Protein AF-A0A238BKM5-F1 (afdb_monomer)

Radius of gyration: 27.51 Å; Cα contacts (8 Å, |Δi|>4): 830; chains: 1; bounding box: 58×79×81 Å

InterPro domains:
  IPR000772 Ricin B, lectin domain [PF00652] (344-460)
  IPR000772 Ricin B, lectin domain [SM00458] (342-463)
  IPR001173 Glycosyltransferase 2-like [PF00535] (167-301)
  IPR029044 Nucleotide-diphospho-sugar transferases [G3DSA:3.90.550.10] (84-311)
  IPR029044 Nucleotide-diphospho-sugar transferases [SSF53448] (143-310)
  IPR035992 Ricin B-like lectins [SSF50370] (345-463)

Solvent-accessible surface area (backbone atoms only — not comparable to full-atom values): 28222 Å² total; per-residue (Å²): 137,88,78,86,82,78,94,70,87,86,75,93,84,84,82,72,73,78,51,97,87,58,64,58,52,28,46,40,30,38,56,71,54,85,82,84,78,89,75,88,81,77,86,87,75,82,86,82,69,90,69,73,86,77,79,78,70,80,77,79,82,79,78,70,86,83,73,94,71,84,73,51,69,48,101,80,75,47,73,43,78,65,74,89,83,51,68,84,81,42,45,33,76,44,70,92,56,83,83,45,52,35,35,51,24,34,66,39,87,78,66,66,84,80,45,52,78,68,53,42,48,51,37,51,51,26,27,71,75,62,55,28,32,42,52,50,46,54,45,24,27,36,66,48,50,65,69,89,84,66,62,76,82,46,74,76,64,81,72,72,91,86,54,64,26,25,18,36,34,29,50,40,58,66,66,56,66,54,43,38,47,19,20,55,41,24,48,64,74,37,42,60,72,83,37,52,57,33,36,40,40,26,36,39,46,53,79,51,67,66,71,45,69,56,40,53,64,61,42,66,72,39,91,47,51,44,77,46,79,41,98,51,73,67,49,70,71,52,40,50,51,58,46,58,76,72,53,84,30,85,37,81,42,81,47,63,41,50,25,47,50,42,80,69,25,58,55,53,51,36,40,52,30,67,78,37,78,88,55,86,80,73,56,26,68,26,42,26,41,37,66,34,52,22,57,44,90,62,68,48,90,74,61,78,90,75,79,75,48,76,52,86,83,58,106,58,53,28,25,40,45,59,80,70,55,94,65,93,66,68,63,79,42,81,37,71,48,77,87,48,28,76,19,48,42,30,39,56,33,85,88,49,50,39,13,49,24,58,38,86,74,59,101,47,98,57,35,43,48,39,60,38,74,67,75,89,75,50,71,54,30,36,34,30,60,46,93,79,22,32,46,28,45,93,69,31,19,47,31,45,87,83,83,59,59,30,39,39,75,50,57,79,78,43,56,50,33,20,40,44,65,41,68,96,58,23,29,42,33,34,61,77,77,67,24,20,48,28,45,40,87,86,55,76,48,70,46,80,40,80,72,49,79,85,42,44,36,31,25,45,45,57,70,56,64,47,65,69,58,34,53,75,67,67,64,111

Nearest PDB structures (foldseek):
  6e4q-assembly3_C  TM=7.260E-01  e=2.807E-39  Drosophila melanogaster
  6e4q-assembly4_D  TM=7.223E-01  e=1.838E-38  Drosophila melanogaster
  6h0b-assembly2_B  TM=7.029E-01  e=3.570E-30  Homo sapiens
  5nqa-assembly1_A  TM=6.639E-01  e=1.241E-30  Homo sapiens
  2d7i-assembly1_A  TM=5.051E-01  e=1.090E-29  Homo sapiens

pLDDT: mean 73.48, std 25.35, range [20.06, 98.75]

Secondary structure (DSSP, 8-state):
-----------S-------TTS----EEEEE----PPP-PPPP------S-SS---PPP----PPPP----EE-TTSPEEPPTTT--TT-GGG--S-TTSTTGGG------TTTS-HHHHHHHHHHHHHHSS-HHHHTTS-TT--------GGGSS----SSPPPEEEEEEESS--HHHHHHHHHHHHHSS-TTTEEEEEEEE-S---GGGTHHHHHHHTT-TTEEEEE-SS---HHHHHHHHHHT--SSEEEEEETT--BPTT-HHHHHHHHHH-TT-----EEEEEPTTT--EE---GGG-------EE--SSS-EEEEEPPSS-S---EEEEE---S-EE-EEE-STTS-EEEEE---SSSSSEEEEEEE--S--GGG-EEE-TTS-EEETTEEEEESSS-EEEEE--S--GGG-EEEEGGGTEEEETTTTEEEEE-TTSS-EEEE---TT-GGG-EEETT--HHHHHHTT--

Structure (mmCIF, N/CA/C/O backbone):
data_AF-A0A238BKM5-F1
#
_entry.id   AF-A0A238BKM5-F1
#
loop_
_atom_site.group_PDB
_atom_site.id
_atom_site.type_symbol
_atom_site.label_atom_id
_atom_site.label_alt_id
_atom_site.label_comp_id
_atom_site.label_asym_id
_atom_site.label_entity_id
_atom_site.label_seq_id
_atom_site.pdbx_PDB_ins_code
_atom_site.Cartn_x
_atom_site.Cartn_y
_atom_site.Cartn_z
_atom_site.occupancy
_atom_site.B_iso_or_equiv
_atom_site.auth_seq_id
_atom_site.auth_comp_id
_atom_site.auth_asym_id
_atom_site.auth_atom_id
_atom_site.pdbx_PDB_model_num
ATOM 1 N N . SER A 1 1 ? 14.287 -45.443 13.843 1.00 30.30 1 SER A N 1
ATOM 2 C CA . SER A 1 1 ? 14.156 -46.139 12.546 1.00 30.30 1 SER A CA 1
ATOM 3 C C . SER A 1 1 ? 13.434 -45.221 11.571 1.00 30.30 1 SER A C 1
ATOM 5 O O . SER A 1 1 ? 12.215 -45.242 11.476 1.00 30.30 1 SER A O 1
ATOM 7 N N . VAL A 1 2 ? 14.178 -44.343 10.896 1.00 20.06 2 VAL A N 1
ATOM 8 C CA . VAL A 1 2 ? 13.610 -43.408 9.915 1.00 20.06 2 VAL A CA 1
ATOM 9 C C . VAL A 1 2 ? 13.515 -44.145 8.584 1.00 20.06 2 VAL A C 1
ATOM 11 O O . VAL A 1 2 ? 14.537 -44.478 7.989 1.00 20.06 2 VAL A O 1
ATOM 14 N N . LYS A 1 3 ? 12.290 -44.465 8.159 1.00 20.47 3 LYS A N 1
ATOM 15 C CA . LYS A 1 3 ? 12.016 -44.922 6.797 1.00 20.47 3 LYS A CA 1
ATOM 16 C C . LYS A 1 3 ? 11.939 -43.694 5.896 1.00 20.47 3 LYS A C 1
ATOM 18 O O . LYS A 1 3 ? 11.126 -42.804 6.119 1.00 20.47 3 LYS A O 1
ATOM 23 N N . THR A 1 4 ? 12.805 -43.670 4.896 1.00 23.02 4 THR A N 1
ATOM 24 C CA . THR A 1 4 ? 12.705 -42.846 3.696 1.00 23.02 4 THR A CA 1
ATOM 25 C C . THR A 1 4 ? 11.407 -43.173 2.953 1.00 23.02 4 THR A C 1
ATOM 27 O O . THR A 1 4 ? 11.106 -44.343 2.722 1.00 23.02 4 THR A O 1
ATOM 30 N N . ALA A 1 5 ? 10.643 -42.147 2.574 1.00 22.03 5 ALA A N 1
ATOM 31 C CA . ALA A 1 5 ? 9.555 -42.266 1.610 1.00 22.03 5 ALA A CA 1
ATOM 32 C C . ALA A 1 5 ? 9.989 -41.580 0.311 1.00 22.03 5 ALA A C 1
ATOM 34 O O . ALA A 1 5 ? 10.312 -40.393 0.287 1.00 22.03 5 ALA A O 1
ATOM 35 N N . THR A 1 6 ? 10.073 -42.389 -0.737 1.00 21.41 6 THR A N 1
ATOM 36 C CA . THR A 1 6 ? 10.344 -42.027 -2.124 1.00 21.41 6 THR A CA 1
ATOM 37 C C . THR A 1 6 ? 9.183 -41.252 -2.744 1.00 21.41 6 THR A C 1
ATOM 39 O O . THR A 1 6 ? 8.028 -41.408 -2.357 1.00 21.41 6 THR A O 1
ATOM 42 N N . VAL A 1 7 ? 9.543 -40.437 -3.737 1.00 29.28 7 VAL A N 1
ATOM 43 C CA . VAL A 1 7 ? 8.680 -39.675 -4.646 1.00 29.28 7 VAL A CA 1
ATOM 44 C C . VAL A 1 7 ? 7.535 -40.547 -5.171 1.00 29.28 7 VAL A C 1
ATOM 46 O O . VAL A 1 7 ? 7.777 -41.540 -5.854 1.00 29.28 7 VAL A O 1
ATOM 49 N N . GLY A 1 8 ? 6.305 -40.153 -4.847 1.00 20.59 8 GLY A N 1
ATOM 50 C CA . GLY A 1 8 ? 5.068 -40.719 -5.370 1.00 20.59 8 GLY A CA 1
ATOM 51 C C . GLY A 1 8 ? 4.147 -39.584 -5.806 1.00 20.59 8 GLY A C 1
ATOM 52 O O . GLY A 1 8 ? 3.833 -38.703 -5.012 1.00 20.59 8 GLY A O 1
ATOM 53 N N . GLU A 1 9 ? 3.828 -39.601 -7.095 1.00 25.16 9 GLU A N 1
ATOM 54 C CA . GLU A 1 9 ? 2.805 -38.859 -7.838 1.00 25.16 9 GLU A CA 1
ATOM 55 C C . GLU A 1 9 ? 1.837 -38.001 -6.999 1.00 25.16 9 GLU A C 1
ATOM 57 O O . GLU A 1 9 ? 0.902 -38.500 -6.377 1.00 25.16 9 GLU A O 1
ATOM 62 N N . LEU A 1 10 ? 2.013 -36.675 -7.052 1.00 22.61 10 LEU A N 1
ATOM 63 C CA . LEU A 1 10 ? 0.943 -35.734 -6.727 1.00 22.61 10 LEU A CA 1
ATOM 64 C C . LEU A 1 10 ? 0.067 -35.574 -7.968 1.00 22.61 10 LEU A C 1
ATOM 66 O O . LEU A 1 10 ? 0.367 -34.808 -8.882 1.00 22.61 10 LEU A O 1
ATOM 70 N N . THR A 1 11 ? -1.013 -36.346 -7.987 1.00 22.17 11 THR A N 1
ATOM 71 C CA . THR A 1 11 ? -2.140 -36.171 -8.894 1.00 22.17 11 THR A CA 1
ATOM 72 C C . THR A 1 11 ? -2.730 -34.771 -8.747 1.00 22.17 11 THR A C 1
ATOM 74 O O . THR A 1 11 ? -2.993 -34.289 -7.645 1.00 22.17 11 THR A O 1
ATOM 77 N N . SER A 1 12 ? -2.954 -34.147 -9.895 1.00 28.41 12 SER A N 1
ATOM 78 C CA . SER A 1 12 ? -3.739 -32.942 -10.127 1.00 28.41 12 SER A CA 1
ATOM 79 C C . SER A 1 12 ? -5.066 -32.925 -9.358 1.00 28.41 12 SER A C 1
ATOM 81 O O . SER A 1 12 ? -5.975 -33.665 -9.719 1.00 28.41 12 SER A O 1
ATOM 83 N N . SER A 1 13 ? -5.202 -32.046 -8.362 1.00 26.17 13 SER A N 1
ATOM 84 C CA . SER A 1 13 ? -6.477 -31.413 -7.979 1.00 26.17 13 SER A CA 1
ATOM 85 C C . SER A 1 13 ? -6.277 -30.534 -6.743 1.00 26.17 13 SER A C 1
ATOM 87 O O . SER A 1 13 ? -6.173 -31.022 -5.621 1.00 26.17 13 SER A O 1
ATOM 89 N N . GLY A 1 14 ? -6.232 -29.226 -6.961 1.00 22.64 14 GLY A N 1
ATOM 90 C CA . GLY A 1 14 ? -6.160 -28.200 -5.921 1.00 22.64 14 GLY A CA 1
ATOM 91 C C . GLY A 1 14 ? -6.347 -26.828 -6.553 1.00 22.64 14 GLY A C 1
ATOM 92 O O . GLY A 1 14 ? -5.531 -25.935 -6.371 1.00 22.64 14 GLY A O 1
ATOM 93 N N . ILE A 1 15 ? -7.366 -26.739 -7.406 1.00 24.70 15 ILE A N 1
ATOM 94 C CA . ILE A 1 15 ? -7.732 -25.573 -8.199 1.00 24.70 15 ILE A CA 1
ATOM 95 C C . ILE A 1 15 ? -8.462 -24.591 -7.275 1.00 24.70 15 ILE A C 1
ATOM 97 O O . ILE A 1 15 ? -9.508 -24.936 -6.731 1.00 24.70 15 ILE A O 1
ATOM 101 N N . ALA A 1 16 ? -7.939 -23.377 -7.112 1.00 23.67 16 ALA A N 1
ATOM 102 C CA . ALA A 1 16 ? -8.730 -22.239 -6.653 1.00 23.67 16 ALA A CA 1
ATOM 103 C C . ALA A 1 16 ? -9.113 -21.412 -7.889 1.00 23.67 16 ALA A C 1
ATOM 105 O O . ALA A 1 16 ? -8.355 -20.566 -8.356 1.00 23.67 16 ALA A O 1
ATOM 106 N N . THR A 1 17 ? -10.269 -21.723 -8.469 1.00 23.25 17 THR A N 1
ATOM 107 C CA . THR A 1 17 ? -10.938 -20.906 -9.489 1.00 23.25 17 THR A CA 1
ATOM 108 C C . THR A 1 17 ? -11.554 -19.671 -8.822 1.00 23.25 17 THR A C 1
ATOM 110 O O . THR A 1 17 ? -12.317 -19.861 -7.881 1.00 23.25 17 THR A O 1
ATOM 113 N N . CYS A 1 18 ? -11.341 -18.439 -9.323 1.00 27.14 18 CYS A N 1
ATOM 114 C CA . CYS A 1 18 ? -12.412 -17.430 -9.222 1.00 27.14 18 CYS A CA 1
ATOM 115 C C . CYS A 1 18 ? -13.346 -17.695 -10.404 1.00 27.14 18 CYS A C 1
ATOM 117 O O . CYS A 1 18 ? -13.075 -17.283 -11.531 1.00 27.14 18 CYS A O 1
ATOM 119 N N . SER A 1 19 ? -14.395 -18.482 -10.167 1.00 26.22 19 SER A N 1
ATOM 120 C CA . SER A 1 19 ? -15.586 -18.395 -11.010 1.00 26.22 19 SER A CA 1
ATOM 121 C C . SER A 1 19 ? -16.289 -17.071 -10.683 1.00 26.22 19 SER A C 1
ATOM 123 O O . SER A 1 19 ? -16.022 -16.486 -9.634 1.00 26.22 19 SER A O 1
ATOM 125 N N . SER A 1 20 ? -17.171 -16.572 -11.547 1.00 32.62 20 SER A N 1
ATOM 126 C CA . SER A 1 20 ? -17.894 -15.299 -11.357 1.00 32.62 20 SER A CA 1
ATOM 127 C C . SER A 1 20 ? -18.585 -15.131 -9.990 1.00 32.62 20 SER A C 1
ATOM 129 O O . SER A 1 20 ? -18.913 -14.012 -9.628 1.00 32.62 20 SER A O 1
ATOM 131 N N . ASN A 1 21 ? -18.761 -16.210 -9.221 1.00 31.55 21 ASN A N 1
ATOM 132 C CA . ASN A 1 21 ? -19.404 -16.214 -7.907 1.00 31.55 21 ASN A CA 1
ATOM 133 C C . ASN A 1 21 ? -18.420 -16.154 -6.719 1.00 31.55 21 ASN A C 1
ATOM 135 O O . ASN A 1 21 ? -18.856 -16.099 -5.577 1.00 31.55 21 ASN A O 1
ATOM 139 N N . ASP A 1 22 ? -17.102 -16.197 -6.946 1.00 37.50 22 ASP A N 1
ATOM 140 C CA . ASP A 1 22 ? -16.108 -16.281 -5.864 1.00 37.50 22 ASP A CA 1
ATOM 141 C C . ASP A 1 22 ? -15.385 -14.962 -5.581 1.00 37.50 22 ASP A C 1
ATOM 143 O O . ASP A 1 22 ? -14.594 -14.903 -4.649 1.00 37.50 22 ASP A O 1
ATOM 147 N N . CYS A 1 23 ? -15.628 -13.894 -6.342 1.00 37.16 23 CYS A N 1
ATOM 148 C CA . CYS A 1 23 ? -14.851 -12.652 -6.265 1.00 37.16 23 CYS A CA 1
ATOM 149 C C . CYS A 1 23 ? -15.402 -11.665 -5.210 1.00 37.16 23 CYS A C 1
ATOM 151 O O . CYS A 1 23 ? -15.297 -10.451 -5.355 1.00 37.16 23 CYS A O 1
ATOM 153 N N . CYS A 1 24 ? -15.953 -12.202 -4.120 1.00 37.12 24 CYS A N 1
ATOM 154 C CA . CYS A 1 24 ? -16.498 -11.448 -2.998 1.00 37.12 24 CYS A CA 1
ATOM 155 C C . CYS A 1 24 ? -15.503 -11.328 -1.859 1.00 37.12 24 CYS A C 1
ATOM 157 O O . CYS A 1 24 ? -15.627 -11.978 -0.819 1.00 37.12 24 CYS A O 1
ATOM 159 N N . TYR A 1 25 ? -14.480 -10.511 -2.086 1.00 45.25 25 TYR A N 1
ATOM 160 C CA . TYR A 1 25 ? -13.426 -10.271 -1.113 1.00 45.25 25 TYR A CA 1
ATOM 161 C C . TYR A 1 25 ? -13.544 -8.857 -0.566 1.00 45.25 25 TYR A C 1
ATOM 163 O O . TYR A 1 25 ? -13.764 -7.896 -1.297 1.00 45.25 25 TYR A O 1
ATOM 171 N N . SER A 1 26 ? -13.477 -8.775 0.755 1.00 33.94 26 SER A N 1
ATOM 172 C CA . SER A 1 26 ? -13.781 -7.573 1.514 1.00 33.94 26 SER A CA 1
ATOM 173 C C . SER A 1 26 ? -12.722 -6.487 1.348 1.00 33.94 26 SER A C 1
ATOM 175 O O . SER A 1 26 ? -11.661 -6.744 0.796 1.00 33.94 26 SER A O 1
ATOM 177 N N . LEU A 1 27 ? -13.013 -5.284 1.838 1.00 32.91 27 LEU A N 1
ATOM 178 C CA . LEU A 1 27 ? -12.309 -4.066 1.472 1.00 32.91 27 LEU A CA 1
ATOM 179 C C . LEU A 1 27 ? -11.417 -3.541 2.602 1.00 32.91 27 LEU A C 1
ATOM 181 O O . LEU A 1 27 ? -11.831 -3.467 3.761 1.00 32.91 27 LEU A O 1
ATOM 185 N N . LEU A 1 28 ? -10.201 -3.143 2.245 1.00 27.67 28 LEU A N 1
ATOM 186 C CA . LEU A 1 28 ? -9.240 -2.479 3.124 1.00 27.67 28 LEU A CA 1
ATOM 187 C C . LEU A 1 28 ? -8.632 -1.310 2.387 1.00 27.67 28 LEU A C 1
ATOM 189 O O . LEU A 1 28 ? -8.123 -1.455 1.290 1.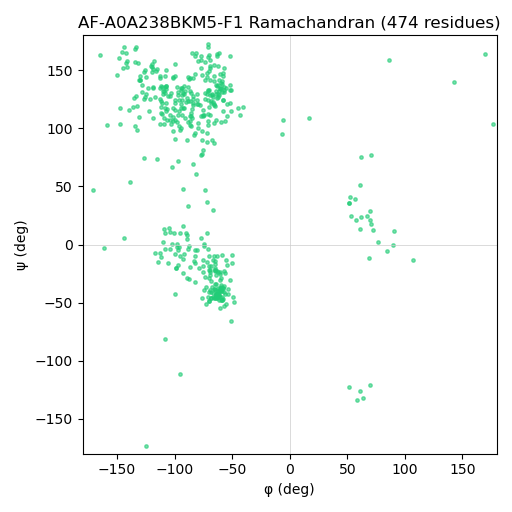00 27.67 28 LEU A O 1
ATOM 193 N N . ILE A 1 29 ? -8.701 -0.138 2.983 1.00 38.22 29 ILE A N 1
ATOM 194 C CA . ILE A 1 29 ? -8.525 1.100 2.240 1.00 38.22 29 ILE A CA 1
ATOM 195 C C . ILE A 1 29 ? -7.114 1.637 2.478 1.00 38.22 29 ILE A C 1
ATOM 197 O O . ILE A 1 29 ? -6.616 1.513 3.590 1.00 38.22 29 ILE A O 1
ATOM 201 N N . TRP A 1 30 ? -6.455 2.227 1.480 1.00 33.81 30 TRP A N 1
ATOM 202 C CA . TRP A 1 30 ? -5.115 2.812 1.627 1.00 33.81 30 TRP A CA 1
ATOM 203 C C . TRP A 1 30 ? -5.055 4.243 1.077 1.00 33.81 30 TRP A C 1
ATOM 205 O O . TRP A 1 30 ? -5.703 4.557 0.076 1.00 33.81 30 TRP A O 1
ATOM 215 N N . ILE A 1 31 ? -4.261 5.117 1.705 1.00 30.78 31 ILE A N 1
ATOM 216 C CA . ILE A 1 31 ? -3.963 6.457 1.176 1.00 30.78 31 ILE A CA 1
ATOM 217 C C . ILE A 1 31 ? -2.883 6.341 0.095 1.00 30.78 31 ILE A C 1
ATOM 219 O O . ILE A 1 31 ? -1.765 5.899 0.358 1.00 30.78 31 ILE A O 1
ATOM 223 N N . SER A 1 32 ? -3.189 6.773 -1.130 1.00 27.28 32 SER A N 1
ATOM 224 C CA . SER A 1 32 ? -2.255 6.700 -2.262 1.00 27.28 32 SER A CA 1
ATOM 225 C C . SER A 1 32 ? -1.184 7.799 -2.198 1.00 27.28 32 SER A C 1
ATOM 227 O O . SER A 1 32 ? -1.237 8.753 -2.971 1.00 27.28 32 SER A O 1
ATOM 229 N N . SER A 1 33 ? -0.164 7.662 -1.347 1.00 28.73 33 SER A N 1
ATOM 230 C CA . SER A 1 33 ? 1.057 8.469 -1.484 1.00 28.73 33 SER A CA 1
ATOM 231 C C . SER A 1 33 ? 2.274 7.851 -0.793 1.00 28.73 33 SER A C 1
ATOM 233 O O . SER A 1 33 ? 2.469 7.962 0.412 1.00 28.73 33 SER A O 1
ATOM 235 N N . MET A 1 34 ? 3.166 7.247 -1.581 1.00 25.88 34 MET A N 1
ATOM 236 C CA . MET A 1 34 ? 4.573 7.099 -1.199 1.00 25.88 34 MET A CA 1
ATOM 237 C C . MET A 1 34 ? 5.464 7.523 -2.367 1.00 25.88 34 MET A C 1
ATOM 239 O O . MET A 1 34 ? 5.729 6.758 -3.296 1.00 25.88 34 MET A O 1
ATOM 243 N N . ARG A 1 35 ? 5.970 8.760 -2.321 1.00 25.11 35 ARG A N 1
ATOM 244 C CA . ARG A 1 35 ? 7.177 9.141 -3.066 1.00 25.11 35 ARG A CA 1
ATOM 245 C C . ARG A 1 35 ? 8.382 8.906 -2.164 1.00 25.11 35 ARG A C 1
ATOM 247 O O . ARG A 1 35 ? 8.597 9.644 -1.212 1.00 25.11 35 ARG A O 1
ATOM 254 N N . HIS A 1 36 ? 9.185 7.893 -2.478 1.00 25.25 36 HIS A N 1
ATOM 255 C CA . HIS A 1 36 ? 10.453 7.666 -1.788 1.00 25.25 36 HIS A CA 1
ATOM 256 C C . HIS A 1 36 ? 11.440 8.812 -2.062 1.00 25.25 36 HIS A C 1
ATOM 258 O O . HIS A 1 36 ? 11.832 9.061 -3.206 1.00 25.25 36 HIS A O 1
ATOM 264 N N . SER A 1 37 ? 11.871 9.489 -1.002 1.00 23.33 37 SER A N 1
ATOM 265 C CA . SER A 1 37 ? 13.002 10.415 -0.997 1.00 23.33 37 SER A CA 1
ATOM 266 C C . SER A 1 37 ? 14.321 9.638 -1.133 1.00 23.33 37 SER A C 1
ATOM 268 O O . SER A 1 37 ? 14.552 8.621 -0.478 1.00 23.33 37 SER A O 1
ATOM 270 N N . LYS A 1 38 ? 15.190 10.098 -2.044 1.00 22.95 38 LYS A N 1
ATOM 271 C CA . LYS A 1 38 ? 16.529 9.535 -2.278 1.00 22.95 38 LYS A CA 1
ATOM 272 C C . LYS A 1 38 ? 17.422 9.811 -1.067 1.00 22.95 38 LYS A C 1
ATOM 274 O O . LYS A 1 38 ? 17.655 10.971 -0.748 1.00 22.95 38 LYS A O 1
ATOM 279 N N . VAL A 1 39 ? 17.979 8.759 -0.474 1.00 24.52 39 VAL A N 1
ATOM 280 C CA . VAL A 1 39 ? 19.072 8.846 0.504 1.00 24.52 39 VAL A CA 1
ATOM 281 C C . VAL A 1 39 ? 20.339 8.288 -0.148 1.00 24.52 39 VAL A C 1
ATOM 283 O O . VAL A 1 39 ? 20.308 7.217 -0.757 1.00 24.52 39 VAL A O 1
ATOM 286 N N . GLU A 1 40 ? 21.439 9.038 -0.081 1.00 24.16 40 GLU A N 1
ATOM 287 C CA . GLU A 1 40 ? 22.763 8.588 -0.522 1.00 24.16 40 GLU A CA 1
ATOM 288 C C . GLU A 1 40 ? 23.318 7.526 0.439 1.00 24.16 40 GLU A C 1
ATOM 290 O O . GLU A 1 40 ? 23.259 7.675 1.657 1.00 24.16 40 GLU A O 1
ATOM 295 N N . LEU A 1 41 ? 23.840 6.432 -0.124 1.00 24.50 41 LEU A N 1
ATOM 296 C CA . LEU A 1 41 ? 24.404 5.302 0.615 1.00 24.50 41 LEU A CA 1
ATOM 297 C C . LEU A 1 41 ? 25.904 5.528 0.874 1.00 24.50 41 LEU A C 1
ATOM 299 O O . LEU A 1 41 ? 26.644 5.688 -0.101 1.00 24.50 41 LEU A O 1
ATOM 303 N N . PRO A 1 42 ? 26.391 5.455 2.126 1.00 27.53 42 PRO A N 1
ATOM 304 C CA . PRO A 1 42 ? 27.794 5.179 2.393 1.00 27.53 42 PRO A CA 1
ATOM 305 C C . PRO A 1 42 ? 28.111 3.681 2.217 1.00 27.53 42 PRO A C 1
ATOM 307 O O . PRO A 1 42 ? 27.227 2.823 2.232 1.00 27.53 42 PRO A O 1
ATOM 310 N N . GLU A 1 43 ? 29.395 3.390 2.005 1.00 26.81 43 GLU A N 1
ATOM 311 C CA . GLU A 1 43 ? 29.951 2.098 1.588 1.00 26.81 43 GLU A CA 1
ATOM 312 C C . GLU A 1 43 ? 29.522 0.889 2.440 1.00 26.81 43 GLU A C 1
ATOM 314 O O . GLU A 1 43 ? 29.601 0.874 3.669 1.00 26.81 43 GLU A O 1
ATOM 319 N N . ILE A 1 44 ? 29.128 -0.177 1.737 1.00 25.95 44 ILE A N 1
ATOM 320 C CA . ILE A 1 44 ? 28.651 -1.444 2.291 1.00 25.95 44 ILE A CA 1
ATOM 321 C C . ILE A 1 44 ? 29.836 -2.249 2.845 1.00 25.95 44 ILE A C 1
ATOM 323 O O . ILE A 1 44 ? 30.629 -2.812 2.089 1.00 25.95 44 ILE A O 1
ATOM 327 N N . ARG A 1 45 ? 29.908 -2.400 4.172 1.00 25.42 45 ARG A N 1
ATOM 328 C CA . ARG A 1 45 ? 30.575 -3.550 4.800 1.00 25.42 45 ARG A CA 1
ATOM 329 C C . ARG A 1 45 ? 29.544 -4.665 4.999 1.00 25.42 45 ARG A C 1
ATOM 331 O O . ARG A 1 45 ? 28.518 -4.437 5.622 1.00 25.42 45 ARG A O 1
ATOM 338 N N . LYS A 1 46 ? 29.850 -5.830 4.408 1.00 25.23 46 LYS A N 1
ATOM 339 C CA . LYS A 1 46 ? 29.248 -7.176 4.548 1.00 25.23 46 LYS A CA 1
ATOM 340 C C . LYS A 1 46 ? 27.855 -7.245 5.201 1.00 25.23 46 LYS A C 1
ATOM 342 O O . LYS A 1 46 ? 27.722 -7.136 6.413 1.00 25.23 46 LYS A O 1
ATOM 347 N N . ILE A 1 47 ? 26.848 -7.546 4.382 1.00 24.56 47 ILE A N 1
ATOM 348 C CA . ILE A 1 47 ? 25.500 -7.922 4.822 1.00 24.56 47 ILE A CA 1
ATOM 349 C C . ILE A 1 47 ? 25.498 -9.433 5.082 1.00 24.56 47 ILE A C 1
ATOM 351 O O . ILE A 1 47 ? 25.620 -10.225 4.148 1.00 24.56 47 ILE A O 1
ATOM 355 N N . GLU A 1 48 ? 25.391 -9.823 6.349 1.00 26.58 48 GLU A N 1
ATOM 356 C CA . GLU A 1 48 ? 25.105 -11.200 6.756 1.00 26.58 48 GLU A CA 1
ATOM 357 C C . GLU A 1 48 ? 23.593 -11.447 6.640 1.00 26.58 48 GLU A C 1
ATOM 359 O O . GLU A 1 48 ? 22.774 -10.680 7.152 1.00 26.58 48 GLU A O 1
ATOM 364 N N . GLY A 1 49 ? 23.231 -12.484 5.879 1.00 23.75 49 GLY A N 1
ATOM 365 C CA . GLY A 1 49 ? 21.855 -12.945 5.707 1.00 23.75 49 GLY A CA 1
ATOM 366 C C . GLY A 1 49 ? 21.301 -13.613 6.965 1.00 23.75 49 GLY A C 1
ATOM 367 O O . GLY A 1 49 ? 22.035 -13.827 7.924 1.00 23.75 49 GLY A O 1
ATOM 368 N N . PHE A 1 50 ? 19.994 -13.911 6.921 1.00 31.34 50 PHE A N 1
ATOM 369 C CA . PHE A 1 50 ? 19.204 -14.694 7.882 1.00 31.34 50 PHE A CA 1
ATOM 370 C C . PHE A 1 50 ? 20.039 -15.349 8.987 1.00 31.34 50 PHE A C 1
ATOM 372 O O . PHE A 1 50 ? 20.607 -16.427 8.809 1.00 31.34 50 PHE A O 1
ATOM 379 N N . GLY A 1 51 ? 20.119 -14.651 10.120 1.00 26.00 51 GLY A N 1
ATOM 380 C CA . GLY A 1 51 ? 20.765 -15.170 11.312 1.00 26.00 51 GLY A CA 1
ATOM 381 C C . GLY A 1 51 ? 20.070 -16.438 11.827 1.00 26.00 51 GLY A C 1
ATOM 382 O O . GLY A 1 51 ? 18.937 -16.733 11.429 1.00 26.00 51 GLY A O 1
ATOM 383 N N . PRO A 1 52 ? 20.735 -17.188 12.724 1.00 26.36 52 PRO A N 1
ATOM 384 C CA . PRO A 1 52 ? 20.118 -18.290 13.465 1.00 26.36 52 PRO A CA 1
ATOM 385 C C . PRO A 1 52 ? 18.814 -17.832 14.152 1.00 26.36 52 PRO A C 1
ATOM 387 O O . PRO A 1 52 ? 18.611 -16.622 14.289 1.00 26.36 52 PRO A O 1
ATOM 390 N N . PRO A 1 53 ? 17.923 -18.761 14.573 1.00 28.91 53 PRO A N 1
ATOM 391 C CA . PRO A 1 53 ? 16.669 -18.426 15.250 1.00 28.91 53 PRO A CA 1
ATOM 392 C C . PRO A 1 53 ? 16.881 -17.287 16.246 1.00 28.91 53 PRO A C 1
ATOM 394 O O . PRO A 1 53 ? 17.701 -17.406 17.156 1.00 28.91 53 PRO A O 1
ATOM 397 N N . ILE A 1 54 ? 16.185 -16.168 16.015 1.00 36.66 54 ILE A N 1
ATOM 398 C CA . ILE A 1 54 ? 16.246 -15.002 16.892 1.00 36.66 54 ILE A CA 1
ATOM 399 C C . ILE A 1 54 ? 15.812 -15.494 18.268 1.00 36.66 54 ILE A C 1
ATOM 401 O O . ILE A 1 54 ? 14.677 -15.940 18.440 1.00 36.66 54 ILE A O 1
ATOM 405 N N . SER A 1 55 ? 16.727 -15.451 19.232 1.00 28.53 55 SER A N 1
ATOM 406 C CA . SER A 1 55 ? 16.394 -15.618 20.638 1.00 28.53 55 SER A CA 1
ATOM 407 C C . SER A 1 55 ? 15.414 -14.508 21.000 1.00 28.53 55 SER A C 1
ATOM 409 O O . SER A 1 55 ? 15.787 -13.338 21.064 1.00 28.53 55 SER A O 1
ATOM 411 N N . ILE A 1 56 ? 14.142 -14.874 21.149 1.00 36.81 56 ILE A N 1
ATOM 412 C CA . ILE A 1 56 ? 13.098 -13.972 21.622 1.00 36.81 56 ILE A CA 1
ATOM 413 C C . ILE A 1 56 ? 13.372 -13.770 23.109 1.00 36.81 56 ILE A C 1
ATOM 415 O O . ILE A 1 56 ? 13.010 -14.610 23.933 1.00 36.81 56 ILE A O 1
ATOM 419 N N . GLU A 1 57 ? 14.061 -12.686 23.453 1.00 35.72 57 GLU A N 1
ATOM 420 C CA . GLU A 1 57 ? 14.031 -12.201 24.826 1.00 35.72 57 GLU A CA 1
ATOM 421 C C . GLU A 1 57 ? 12.584 -11.782 25.131 1.00 35.72 57 GLU A C 1
ATOM 423 O O . GLU A 1 57 ? 11.950 -11.125 24.297 1.00 35.72 57 GLU A O 1
ATOM 428 N N . PRO A 1 58 ? 12.006 -12.209 26.268 1.00 33.41 58 PRO A N 1
ATOM 429 C CA . PRO A 1 58 ? 10.669 -11.782 26.640 1.00 33.41 58 PRO A CA 1
ATOM 430 C C . PRO A 1 58 ? 10.659 -10.256 26.716 1.00 33.41 58 PRO A C 1
ATOM 432 O O . PRO A 1 58 ? 11.469 -9.665 27.429 1.00 33.41 58 PRO A O 1
ATOM 435 N N . ALA A 1 59 ? 9.755 -9.627 25.961 1.00 37.62 59 ALA A N 1
ATOM 436 C CA . ALA A 1 59 ? 9.545 -8.191 26.035 1.00 37.62 59 ALA A CA 1
ATOM 437 C C . ALA A 1 59 ? 9.325 -7.812 27.504 1.00 37.62 59 ALA A C 1
ATOM 439 O O . ALA A 1 59 ? 8.432 -8.355 28.162 1.00 37.62 59 ALA A O 1
ATOM 440 N N . ILE A 1 60 ? 10.165 -6.918 28.022 1.00 34.38 60 ILE A N 1
ATOM 441 C CA . ILE A 1 60 ? 9.991 -6.358 29.355 1.00 34.38 60 ILE A CA 1
ATOM 442 C C . ILE A 1 60 ? 8.675 -5.576 29.311 1.00 34.38 60 ILE A C 1
ATOM 444 O O . ILE A 1 60 ? 8.583 -4.530 28.672 1.00 34.38 60 ILE A O 1
ATOM 448 N N . GLU A 1 61 ? 7.629 -6.104 29.951 1.00 37.12 61 GLU A N 1
ATOM 449 C CA . GLU A 1 61 ? 6.448 -5.315 30.296 1.00 37.12 61 GLU A CA 1
ATOM 450 C C . GLU A 1 61 ? 6.889 -4.261 31.317 1.00 37.12 61 GLU A C 1
ATOM 452 O O . GLU A 1 61 ? 6.832 -4.484 32.529 1.00 37.12 61 GLU A O 1
ATOM 457 N N . GLU A 1 62 ? 7.367 -3.109 30.847 1.00 32.97 62 GLU A N 1
ATOM 458 C CA . GLU A 1 62 ? 7.603 -1.964 31.720 1.00 32.97 62 GLU A CA 1
ATOM 459 C C . GLU A 1 62 ? 6.255 -1.442 32.233 1.00 32.97 62 GLU A C 1
ATOM 461 O O . GLU A 1 62 ? 5.595 -0.585 31.643 1.00 32.97 62 GLU A O 1
ATOM 466 N N . LYS A 1 63 ? 5.818 -1.979 33.376 1.00 32.50 63 LYS A N 1
ATOM 467 C CA . LYS A 1 63 ? 4.767 -1.373 34.192 1.00 32.50 63 LYS A CA 1
ATOM 468 C C . LYS A 1 63 ? 5.342 -0.124 34.856 1.00 32.50 63 LYS A C 1
ATOM 470 O O . LYS A 1 63 ? 5.862 -0.185 35.968 1.00 32.50 63 LYS A O 1
ATOM 475 N N . PHE A 1 64 ? 5.252 1.015 34.175 1.00 31.56 64 PHE A N 1
ATOM 476 C CA . PHE A 1 64 ? 5.525 2.309 34.796 1.00 31.56 64 PHE A CA 1
ATOM 477 C C . PHE A 1 64 ? 4.545 2.567 35.957 1.00 31.56 64 PHE A C 1
ATOM 479 O O . PHE A 1 64 ? 3.363 2.223 35.850 1.00 31.56 64 PHE A O 1
ATOM 486 N N . PRO A 1 65 ? 5.008 3.162 37.071 1.00 30.59 65 PRO A N 1
ATOM 487 C CA . PRO A 1 65 ? 4.208 3.323 38.277 1.00 30.59 65 PRO A CA 1
ATOM 488 C C . PRO A 1 65 ? 2.980 4.203 38.020 1.00 30.59 65 PRO A C 1
ATOM 490 O O . PRO A 1 65 ? 3.069 5.324 37.515 1.00 30.59 65 PRO A O 1
ATOM 493 N N . VAL A 1 66 ? 1.829 3.647 38.390 1.00 38.66 66 VAL A N 1
ATOM 494 C CA . VAL A 1 66 ? 0.490 4.220 38.262 1.00 38.66 66 VAL A CA 1
ATOM 495 C C . VAL A 1 66 ? 0.376 5.448 39.164 1.00 38.66 66 VAL A C 1
ATOM 497 O O . VAL A 1 66 ? 0.541 5.351 40.377 1.00 38.66 66 VAL A O 1
ATOM 500 N N . ARG A 1 67 ? 0.078 6.612 38.581 1.00 35.72 67 ARG A N 1
ATOM 501 C CA . ARG A 1 67 ? -0.606 7.684 39.313 1.00 35.72 67 ARG A CA 1
ATOM 502 C C . ARG A 1 67 ? -2.082 7.556 38.975 1.00 35.72 67 ARG A C 1
ATOM 504 O O . ARG A 1 67 ? -2.418 7.543 37.792 1.00 35.72 67 ARG A O 1
ATOM 511 N N . ASP A 1 68 ? -2.920 7.426 39.997 1.00 34.25 68 ASP A N 1
ATOM 512 C CA . ASP A 1 68 ? -4.374 7.380 39.860 1.00 34.25 68 ASP A CA 1
ATOM 513 C C . ASP A 1 68 ? -4.853 8.616 39.089 1.00 34.25 68 ASP A C 1
ATOM 515 O O . ASP A 1 68 ? -4.748 9.749 39.563 1.00 34.25 68 ASP A O 1
ATOM 519 N N . ILE A 1 69 ? -5.326 8.406 37.860 1.00 42.41 69 ILE A N 1
ATOM 520 C CA . ILE A 1 69 ? -5.961 9.442 37.047 1.00 42.41 69 ILE A CA 1
ATOM 521 C C . ILE A 1 69 ? -7.438 9.072 36.956 1.00 42.41 69 ILE A C 1
ATOM 523 O O . ILE A 1 69 ? -7.807 8.058 36.370 1.00 42.41 69 ILE A O 1
ATOM 527 N N . ASP A 1 70 ? -8.252 9.911 37.584 1.00 35.66 70 ASP A N 1
ATOM 528 C CA . ASP A 1 70 ? -9.700 9.802 37.742 1.00 35.66 70 ASP A CA 1
ATOM 529 C C . ASP A 1 70 ? -10.400 9.677 36.367 1.00 35.66 70 ASP A C 1
ATOM 531 O O . ASP A 1 70 ? -10.457 10.636 35.590 1.00 35.66 70 ASP A O 1
ATOM 535 N N . MET A 1 71 ? -10.880 8.475 36.023 1.00 38.06 71 MET A N 1
ATOM 536 C CA . MET A 1 71 ? -11.594 8.191 34.769 1.00 38.06 71 MET A CA 1
ATOM 537 C C . MET A 1 71 ? -13.076 8.556 34.921 1.00 38.06 71 MET A C 1
ATOM 539 O O . MET A 1 71 ? -13.737 8.066 35.835 1.00 38.06 71 MET A O 1
ATOM 543 N N . ARG A 1 72 ? -13.641 9.362 34.012 1.00 41.97 72 ARG A N 1
ATOM 544 C CA . ARG A 1 72 ? -15.096 9.621 33.965 1.00 41.97 72 ARG A CA 1
ATOM 545 C C . ARG A 1 72 ? -15.722 8.949 32.741 1.00 41.97 72 ARG A C 1
ATOM 547 O O . ARG A 1 72 ? -15.212 9.087 31.632 1.00 41.97 72 ARG A O 1
ATOM 554 N N . ILE A 1 73 ? -16.822 8.233 32.960 1.00 36.94 73 ILE A N 1
ATOM 555 C CA . ILE A 1 73 ? -17.576 7.458 31.961 1.00 36.94 73 ILE A CA 1
ATOM 556 C C . ILE A 1 73 ? -18.730 8.331 31.419 1.00 36.94 73 ILE A C 1
ATOM 558 O O . ILE A 1 73 ? -19.405 8.989 32.210 1.00 36.94 73 ILE A O 1
ATOM 562 N N . ASP A 1 74 ? -18.925 8.382 30.094 1.00 40.47 74 ASP A N 1
ATOM 563 C CA . ASP A 1 74 ? -20.092 9.007 29.425 1.00 40.47 74 ASP A CA 1
ATOM 564 C C . ASP A 1 74 ? -21.302 8.045 29.393 1.00 40.47 74 ASP A C 1
ATOM 566 O O . ASP A 1 74 ? -21.131 6.832 29.498 1.00 40.47 74 ASP A O 1
ATOM 570 N N . GLU A 1 75 ? -22.516 8.559 29.165 1.00 39.44 75 GLU A N 1
ATOM 571 C CA . GLU A 1 75 ? -23.798 7.829 29.082 1.00 39.44 75 GLU A CA 1
ATOM 572 C C . GLU A 1 75 ? -23.811 6.689 28.037 1.00 39.44 75 GLU A C 1
ATOM 574 O O . GLU A 1 75 ? -24.688 5.827 28.061 1.00 39.44 75 GLU A O 1
ATOM 579 N N . ARG A 1 76 ? -22.808 6.639 27.148 1.00 44.16 76 ARG A N 1
ATOM 580 C CA . ARG A 1 76 ? -22.569 5.572 26.157 1.00 44.16 76 ARG A CA 1
ATOM 581 C C . ARG A 1 76 ? -21.572 4.491 26.600 1.00 44.16 76 ARG A C 1
ATOM 583 O O . ARG A 1 76 ? -21.175 3.669 25.782 1.00 44.16 76 ARG A O 1
ATOM 590 N N . ASN A 1 77 ? -21.164 4.470 27.871 1.00 38.22 77 ASN A N 1
ATOM 591 C CA . ASN A 1 77 ? -20.211 3.497 28.428 1.00 38.22 77 ASN A CA 1
ATOM 592 C C . ASN A 1 77 ? -18.802 3.545 27.793 1.00 38.22 77 ASN A C 1
ATOM 594 O O . ASN A 1 77 ? -18.045 2.577 27.855 1.00 38.22 77 ASN A O 1
ATOM 598 N N . ILE A 1 78 ? -18.435 4.688 27.205 1.00 41.12 78 ILE A N 1
ATOM 599 C CA . ILE A 1 78 ? -17.106 4.938 26.637 1.00 41.12 78 ILE A CA 1
ATOM 600 C C . ILE A 1 78 ? -16.255 5.637 27.716 1.00 41.12 78 ILE A C 1
ATOM 602 O O . ILE A 1 78 ? -16.650 6.713 28.185 1.00 41.12 78 ILE A O 1
ATOM 606 N N . PRO A 1 79 ? -15.112 5.065 28.145 1.00 37.94 79 PRO A N 1
ATOM 607 C CA . PRO A 1 79 ? -14.196 5.734 29.067 1.00 37.94 79 PRO A CA 1
ATOM 608 C C . PRO A 1 79 ? -13.640 7.008 28.416 1.00 37.94 79 PRO A C 1
ATOM 610 O O . PRO A 1 79 ? -13.111 6.943 27.312 1.00 37.94 79 PRO A O 1
ATOM 613 N N . MET A 1 80 ? -13.750 8.172 29.069 1.00 36.22 80 MET A N 1
ATOM 614 C CA . MET A 1 80 ? -13.154 9.411 28.554 1.00 36.22 80 MET A CA 1
ATOM 615 C C . MET A 1 80 ? -11.787 9.682 29.204 1.00 36.22 80 MET A C 1
ATOM 617 O O . MET A 1 80 ? -11.696 9.677 30.437 1.00 36.22 80 MET A O 1
ATOM 621 N N . PRO A 1 81 ? -10.735 9.995 28.421 1.00 44.94 81 PRO A N 1
ATOM 622 C CA . PRO A 1 81 ? -9.445 10.385 28.974 1.00 44.94 81 PRO A CA 1
ATOM 623 C C . PRO A 1 81 ? -9.490 11.768 29.643 1.00 44.94 81 PRO A C 1
ATOM 625 O O . PRO A 1 81 ? -10.377 12.592 29.404 1.00 44.94 81 PRO A O 1
ATOM 628 N N . ASN A 1 82 ? -8.479 12.041 30.469 1.00 41.88 82 ASN A N 1
ATOM 629 C CA . ASN A 1 82 ? -8.300 13.305 31.179 1.00 41.88 82 ASN A CA 1
ATOM 630 C C . ASN A 1 82 ? -8.280 14.513 30.209 1.00 41.88 82 ASN A C 1
ATOM 632 O O . ASN A 1 82 ? -7.583 14.495 29.193 1.00 41.88 82 ASN A O 1
ATOM 636 N N . LYS A 1 83 ? -9.014 15.586 30.550 1.00 42.16 83 LYS A N 1
ATOM 637 C CA . LYS A 1 83 ? -9.244 16.801 29.731 1.00 42.16 83 LYS A CA 1
ATOM 638 C C . LYS A 1 83 ? -7.972 17.511 29.238 1.00 42.16 83 LYS A C 1
ATOM 640 O O . LYS A 1 83 ? -8.068 18.339 28.342 1.00 42.16 83 LYS A O 1
ATOM 645 N N . ALA A 1 84 ? -6.811 17.241 29.833 1.00 44.09 84 ALA A N 1
ATOM 646 C CA . ALA A 1 84 ? -5.566 17.949 29.533 1.00 44.09 84 ALA A CA 1
ATOM 647 C C . ALA A 1 84 ? -4.908 17.548 28.197 1.00 44.09 84 ALA A C 1
ATOM 649 O O . ALA A 1 84 ? -4.160 18.347 27.645 1.00 44.09 84 ALA A O 1
ATOM 650 N N . LEU A 1 85 ? -5.175 16.345 27.675 1.00 49.28 85 LEU A N 1
ATOM 651 C CA . LEU A 1 85 ? -4.514 15.827 26.464 1.00 49.28 85 LEU A CA 1
ATOM 652 C C . LEU A 1 85 ? -5.348 15.986 25.186 1.00 49.28 85 LEU A C 1
ATOM 654 O O . LEU A 1 85 ? -4.802 15.972 24.087 1.00 49.28 85 LEU A O 1
ATOM 658 N N . PHE A 1 86 ? -6.668 16.157 25.311 1.00 62.75 86 PHE A N 1
ATOM 659 C CA . PHE A 1 86 ? -7.586 16.102 24.174 1.00 62.75 86 PHE A CA 1
ATOM 660 C C . PHE A 1 86 ? -8.607 17.234 24.249 1.00 62.75 86 PHE A C 1
ATOM 662 O O . PHE A 1 86 ? -9.415 17.309 25.177 1.00 62.75 86 PHE A O 1
ATOM 669 N N . SER A 1 87 ? -8.592 18.113 23.245 1.00 63.75 87 SER A N 1
ATOM 670 C CA . SER A 1 87 ? -9.648 19.108 23.080 1.00 63.75 87 SER A CA 1
ATOM 671 C C . SER A 1 87 ? -10.922 18.402 22.629 1.00 63.75 87 SER A C 1
ATOM 673 O O . SER A 1 87 ? -10.986 17.898 21.507 1.00 63.75 87 SER A O 1
ATOM 675 N N . LYS A 1 88 ? -11.948 18.383 23.490 1.00 60.97 88 LYS A N 1
ATOM 676 C CA . LYS A 1 88 ? -13.291 17.892 23.127 1.00 60.97 88 LYS A CA 1
ATOM 677 C C . LYS A 1 88 ? -13.886 18.637 21.931 1.00 60.97 88 LYS A C 1
ATOM 679 O O . LYS A 1 88 ? -14.743 18.094 21.245 1.00 60.97 88 LYS A O 1
ATOM 684 N N . ASP A 1 89 ? -13.418 19.855 21.682 1.00 75.56 89 ASP A N 1
ATOM 685 C CA . ASP A 1 89 ? -13.887 20.691 20.583 1.00 75.56 89 ASP A CA 1
ATOM 686 C C . ASP A 1 89 ? -13.210 20.339 19.250 1.00 75.56 89 ASP A C 1
ATOM 688 O O . ASP A 1 89 ? -13.644 20.813 18.196 1.00 75.56 89 ASP A O 1
ATOM 692 N N . SER A 1 90 ? -12.168 19.495 19.275 1.00 86.12 90 SER A N 1
ATOM 693 C CA . SER A 1 90 ? -11.487 19.045 18.063 1.00 86.12 90 SER A CA 1
ATOM 694 C C . SER A 1 90 ? -12.454 18.275 17.154 1.00 86.12 90 SER A C 1
ATOM 696 O O . SER A 1 90 ? -13.162 17.377 17.622 1.00 86.12 90 SER A O 1
ATOM 698 N N . PRO A 1 91 ? -12.492 18.592 15.848 1.00 87.94 91 PRO A N 1
ATOM 699 C CA . PRO A 1 91 ? -13.423 17.964 14.918 1.00 87.94 91 PRO A CA 1
ATOM 700 C C . PRO A 1 91 ? -13.185 16.457 14.760 1.00 87.94 91 PRO A C 1
ATOM 702 O O . PRO A 1 91 ? -14.143 15.727 14.523 1.00 87.94 91 PRO A O 1
ATOM 705 N N . ILE A 1 92 ? -11.958 15.966 14.980 1.00 92.19 92 ILE A N 1
ATOM 706 C CA . ILE A 1 92 ? -11.637 14.542 14.809 1.00 92.19 92 ILE A CA 1
ATOM 707 C C . ILE A 1 92 ? -12.371 13.628 15.802 1.00 92.19 92 ILE A C 1
ATOM 709 O O . ILE A 1 92 ? -12.547 12.455 15.507 1.00 92.19 92 ILE A O 1
ATOM 713 N N . TYR A 1 93 ? -12.822 14.140 16.954 1.00 89.56 93 TYR A N 1
ATOM 714 C CA . TYR A 1 93 ? -13.544 13.353 17.968 1.00 89.56 93 TYR A CA 1
ATOM 715 C C . TYR A 1 93 ? -15.071 13.500 17.884 1.00 89.56 93 TYR A C 1
ATOM 717 O O . TYR A 1 93 ? -15.798 12.879 18.663 1.00 89.56 93 TYR A O 1
ATOM 725 N N . LYS A 1 94 ? -15.587 14.328 16.966 1.00 87.38 94 LYS A N 1
ATOM 726 C CA . LYS A 1 94 ? -17.035 14.459 16.748 1.00 87.38 94 LYS A CA 1
ATOM 727 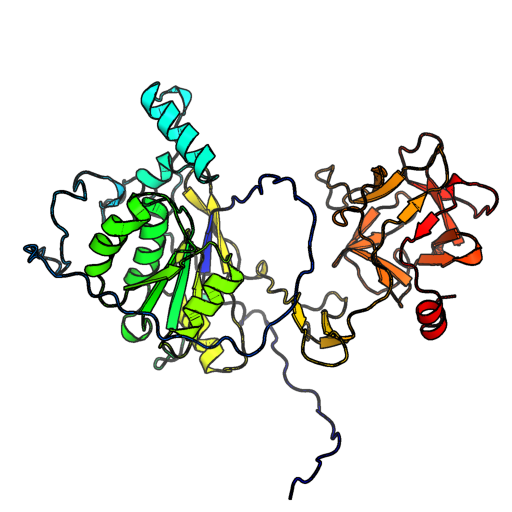C C . LYS A 1 94 ? -17.571 13.201 16.070 1.00 87.38 94 LYS A C 1
ATOM 729 O O . LYS A 1 94 ? -16.859 12.567 15.305 1.00 87.38 94 LYS A O 1
ATOM 734 N N . SER A 1 95 ? -18.809 12.811 16.349 1.00 84.62 95 SER A N 1
ATOM 735 C CA . SER A 1 95 ? -19.458 11.655 15.717 1.00 84.62 95 SER A CA 1
ATOM 736 C C . SER A 1 95 ? -20.951 11.909 15.522 1.00 84.62 95 SER A C 1
ATOM 738 O O . SER A 1 95 ? -21.561 12.673 16.270 1.00 84.62 95 SER A O 1
ATOM 740 N N . GLY A 1 96 ? -21.541 11.272 14.507 1.00 77.62 96 GLY A N 1
ATOM 741 C CA . GLY A 1 96 ? -22.988 11.285 14.258 1.00 77.62 96 GLY A CA 1
ATOM 742 C C . GLY A 1 96 ? -23.539 12.485 13.475 1.00 77.62 96 GLY A C 1
ATOM 743 O O . GLY A 1 96 ? -24.720 12.473 13.126 1.00 77.62 96 GLY A O 1
ATOM 744 N N . ASP A 1 97 ? -22.727 13.495 13.153 1.00 89.00 97 ASP A N 1
ATOM 745 C CA . ASP A 1 97 ? -23.150 14.615 12.303 1.00 89.00 97 ASP A CA 1
ATOM 746 C C . ASP A 1 97 ? -22.978 14.270 10.817 1.00 89.00 97 ASP A C 1
ATOM 748 O O . ASP A 1 97 ? -21.864 14.163 10.320 1.00 89.00 97 ASP A O 1
ATOM 752 N N . LYS A 1 98 ? -24.087 14.152 10.076 1.00 89.44 98 LYS A N 1
ATOM 753 C CA . LYS A 1 98 ? -24.081 13.840 8.633 1.00 89.44 98 LYS A CA 1
ATOM 754 C C . LYS A 1 98 ? -23.444 14.927 7.757 1.00 89.44 98 LYS A C 1
ATOM 756 O O . LYS A 1 98 ? -23.151 14.665 6.588 1.00 89.44 98 LYS A O 1
ATOM 761 N N . ASN A 1 99 ? -23.286 16.135 8.294 1.00 91.06 99 ASN A N 1
ATOM 762 C CA . ASN A 1 99 ? -22.736 17.290 7.593 1.00 91.06 99 ASN A CA 1
ATOM 763 C C . ASN A 1 99 ? -21.279 17.577 7.978 1.00 91.06 99 ASN A C 1
ATOM 765 O O . ASN A 1 99 ? -20.704 18.534 7.458 1.00 91.06 99 ASN A O 1
ATOM 769 N N . GLN A 1 100 ? -20.676 16.779 8.868 1.00 92.94 100 GLN A N 1
ATOM 770 C CA . GLN A 1 100 ? -19.270 16.959 9.219 1.00 92.94 100 GLN A CA 1
ATOM 771 C C . GLN A 1 100 ? -18.356 16.665 8.023 1.00 92.94 100 GLN A C 1
ATOM 773 O O . GLN A 1 100 ? -18.695 15.905 7.109 1.00 92.94 100 GLN A O 1
ATOM 778 N N . ALA A 1 101 ? -17.174 17.277 8.035 1.00 95.62 101 ALA A N 1
ATOM 779 C CA . ALA A 1 101 ? -16.190 17.108 6.978 1.00 95.62 101 ALA A CA 1
ATOM 780 C C . ALA A 1 101 ? -15.827 15.623 6.800 1.00 95.62 101 ALA A C 1
ATOM 782 O O . ALA A 1 101 ? -15.534 14.918 7.766 1.00 95.62 101 ALA A O 1
ATOM 783 N N . GLY A 1 102 ? -15.856 15.154 5.553 1.00 95.88 102 GLY A N 1
ATOM 784 C CA . GLY A 1 102 ? -15.447 13.801 5.177 1.00 95.88 102 GLY A CA 1
ATOM 785 C C . GLY A 1 102 ? -16.447 12.689 5.498 1.00 95.88 102 GLY A C 1
ATOM 786 O O . GLY A 1 102 ? -16.138 11.524 5.245 1.00 95.88 102 GLY A O 1
ATOM 787 N N . GLU A 1 103 ? -17.624 13.017 6.039 1.00 96.44 103 GLU A N 1
ATOM 788 C CA . GLU A 1 103 ? -18.645 12.035 6.410 1.00 96.44 103 GLU A CA 1
ATOM 789 C C . GLU A 1 103 ? -19.201 11.281 5.201 1.00 96.44 103 GLU A C 1
ATOM 791 O O . GLU A 1 103 ? -19.497 11.874 4.158 1.00 96.44 103 GLU A O 1
ATOM 796 N N . GLY A 1 104 ? -19.369 9.965 5.344 1.00 94.06 104 GLY A N 1
ATOM 797 C CA . GLY A 1 104 ? -19.768 9.093 4.242 1.00 94.06 104 GLY A CA 1
ATOM 798 C C . GLY A 1 104 ? -18.695 8.984 3.155 1.00 94.06 104 GLY A C 1
ATOM 799 O O . GLY A 1 104 ? -19.039 8.7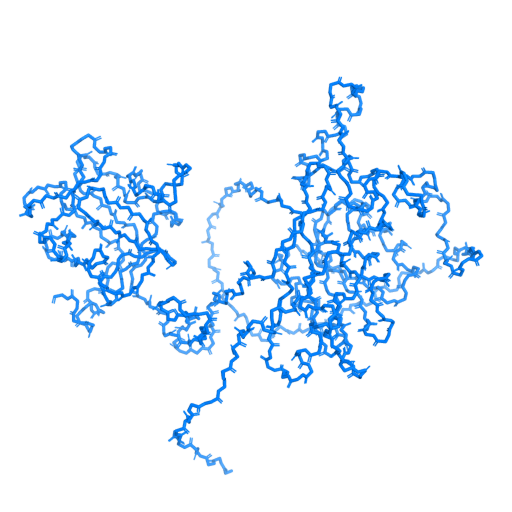53 1.999 1.00 94.06 104 GLY A O 1
ATOM 800 N N . GLY A 1 105 ? -17.421 9.213 3.497 1.00 94.06 105 GLY A N 1
ATOM 801 C CA . GLY A 1 105 ? -16.292 9.157 2.563 1.00 94.06 105 GLY A CA 1
ATOM 802 C C . GLY A 1 105 ? -16.240 10.297 1.540 1.00 94.06 105 GLY A C 1
ATOM 803 O O . GLY A 1 105 ? -15.564 10.166 0.524 1.00 94.06 105 GLY A O 1
ATOM 804 N N . LYS A 1 106 ? -16.960 11.403 1.766 1.00 96.19 106 LYS A N 1
ATOM 805 C CA . LYS A 1 106 ? -16.996 12.549 0.841 1.00 96.19 106 LYS A CA 1
ATOM 806 C C . LYS A 1 106 ? -15.670 13.311 0.813 1.00 96.19 106 LYS A C 1
ATOM 808 O O . LYS A 1 106 ? -15.001 13.432 1.836 1.00 96.19 106 LYS A O 1
ATOM 813 N N . ALA A 1 107 ? -15.351 13.909 -0.333 1.00 96.94 107 ALA A N 1
ATOM 814 C CA . ALA A 1 107 ? -14.211 14.809 -0.474 1.00 96.94 107 ALA A CA 1
ATOM 815 C C . ALA A 1 107 ? -14.323 16.030 0.453 1.00 96.94 107 ALA A C 1
ATOM 817 O O . ALA A 1 107 ? -15.360 16.699 0.506 1.00 96.94 107 ALA A O 1
ATOM 818 N N . VAL A 1 108 ? -13.226 16.372 1.125 1.00 97.00 108 VAL A N 1
ATOM 819 C CA . VAL A 1 108 ? -13.053 17.650 1.820 1.00 97.00 108 VAL A CA 1
ATOM 820 C C . VAL A 1 108 ? -12.136 18.524 0.979 1.00 97.00 108 VAL A C 1
ATOM 822 O O . VAL A 1 108 ? -10.933 18.291 0.884 1.00 97.00 108 VAL A O 1
ATOM 825 N N . VAL A 1 109 ? -12.716 19.539 0.341 1.00 95.00 109 VAL A N 1
ATOM 826 C CA . VAL A 1 109 ? -11.988 20.432 -0.564 1.00 95.00 109 VAL A CA 1
ATOM 827 C C . VAL A 1 109 ? -11.674 21.736 0.155 1.00 95.00 109 VAL A C 1
ATOM 829 O O . VAL A 1 109 ? -12.577 22.477 0.535 1.00 95.00 109 VAL A O 1
ATOM 832 N N . ILE A 1 110 ? -10.384 22.027 0.313 1.00 93.06 110 ILE A N 1
ATOM 833 C CA . ILE A 1 110 ? -9.899 23.264 0.926 1.00 93.06 110 ILE A CA 1
ATOM 834 C C . ILE A 1 110 ? -9.302 24.160 -0.155 1.00 93.06 110 ILE A C 1
ATOM 836 O O . ILE A 1 110 ? -8.342 23.788 -0.832 1.00 93.06 110 ILE A O 1
ATOM 840 N N . ASN A 1 111 ? -9.837 25.375 -0.298 1.00 92.56 111 ASN A N 1
ATOM 841 C CA . ASN A 1 111 ? -9.213 26.379 -1.149 1.00 92.56 111 ASN A CA 1
ATOM 842 C C . ASN A 1 111 ? -7.999 26.977 -0.432 1.00 92.56 111 ASN A C 1
ATOM 844 O O . ASN A 1 111 ? -8.114 27.915 0.359 1.00 92.56 111 ASN A O 1
ATOM 848 N N . ARG A 1 112 ? -6.808 26.465 -0.755 1.00 89.88 112 ARG A N 1
ATOM 849 C CA . ARG A 1 112 ? -5.548 26.931 -0.164 1.00 89.88 112 ARG A CA 1
ATOM 850 C C . ARG A 1 112 ? -5.365 28.447 -0.261 1.00 89.88 112 ARG A C 1
ATOM 852 O O . ARG A 1 112 ? -4.736 29.016 0.620 1.00 89.88 112 ARG A O 1
ATOM 859 N N . ASN A 1 113 ? -5.887 29.129 -1.284 1.00 92.38 113 ASN A N 1
ATOM 860 C CA . ASN A 1 113 ? -5.694 30.576 -1.439 1.00 92.38 113 ASN A CA 1
ATOM 861 C C . ASN A 1 113 ? -6.450 31.404 -0.391 1.00 92.38 113 ASN A C 1
ATOM 863 O O . ASN A 1 113 ? -5.960 32.472 -0.017 1.00 92.38 113 ASN A O 1
ATOM 867 N N . GLU A 1 114 ? -7.570 30.887 0.114 1.00 93.69 114 GLU A N 1
ATOM 868 C CA . GLU A 1 114 ? -8.433 31.537 1.109 1.00 93.69 114 GLU A CA 1
ATOM 869 C C . GLU A 1 114 ? -7.931 31.356 2.548 1.00 93.69 114 GLU A C 1
ATOM 871 O O . GLU A 1 114 ? -8.317 32.112 3.434 1.00 93.69 114 GLU A O 1
ATOM 876 N N . LEU A 1 115 ? -7.019 30.408 2.775 1.00 93.19 115 LEU A N 1
ATOM 877 C CA . LEU A 1 115 ? -6.414 30.170 4.083 1.00 93.19 115 LEU A CA 1
ATOM 878 C C . LEU A 1 115 ? -5.550 31.356 4.546 1.00 93.19 115 LEU A C 1
ATOM 880 O O . LEU A 1 115 ? -4.836 31.993 3.752 1.00 93.19 115 LEU A O 1
ATOM 884 N N . SER A 1 116 ? -5.544 31.611 5.857 1.00 95.00 116 SER A N 1
ATOM 885 C CA . SER A 1 116 ? -4.602 32.547 6.476 1.00 95.00 116 SER A CA 1
ATOM 886 C C . SER A 1 116 ? -3.152 32.073 6.308 1.00 95.00 116 SER A C 1
ATOM 888 O O . SER A 1 116 ? -2.879 30.912 6.002 1.00 95.00 116 SER A O 1
ATOM 890 N N . LEU A 1 117 ? -2.175 32.961 6.521 1.00 93.00 117 LEU A N 1
ATOM 891 C CA . LEU A 1 117 ? -0.754 32.596 6.410 1.00 93.00 117 LEU A CA 1
ATOM 892 C C . LEU A 1 117 ? -0.351 31.473 7.380 1.00 93.00 117 LEU A C 1
ATOM 894 O O . LEU A 1 117 ? 0.485 30.642 7.033 1.00 93.00 117 LEU A O 1
ATOM 898 N N . THR A 1 118 ? -0.947 31.436 8.573 1.00 92.25 118 THR A N 1
ATOM 899 C CA . THR A 1 118 ? -0.692 30.387 9.567 1.00 92.25 118 THR A CA 1
ATOM 900 C C . THR A 1 118 ? -1.297 29.056 9.129 1.00 92.25 118 THR A C 1
ATOM 902 O O . THR A 1 118 ? -0.615 28.038 9.167 1.00 92.25 118 THR A O 1
ATOM 905 N N . GLU A 1 119 ? -2.541 29.056 8.647 1.00 92.06 119 GLU A N 1
ATOM 906 C CA . GLU A 1 119 ? -3.205 27.840 8.159 1.00 92.06 119 GLU A CA 1
ATOM 907 C C . GLU A 1 119 ? -2.531 27.279 6.910 1.00 92.06 119 GLU A C 1
ATOM 909 O O . GLU A 1 119 ? -2.353 26.072 6.817 1.00 92.06 119 GLU A O 1
ATOM 914 N N . LYS A 1 120 ? -2.074 28.142 5.991 1.00 92.88 120 LYS A N 1
ATOM 915 C CA . LYS A 1 120 ? -1.274 27.731 4.825 1.00 92.88 120 LYS A CA 1
ATOM 916 C C . LYS A 1 120 ? -0.019 26.973 5.239 1.00 92.88 120 LYS A C 1
ATOM 918 O O . LYS A 1 120 ? 0.286 25.953 4.639 1.00 92.88 120 LYS A O 1
ATOM 923 N N . ARG A 1 121 ? 0.683 27.441 6.277 1.00 92.75 121 ARG A N 1
ATOM 924 C CA . ARG A 1 121 ? 1.863 26.741 6.804 1.00 92.75 121 ARG A CA 1
ATOM 925 C C . ARG A 1 121 ? 1.502 25.374 7.368 1.00 92.75 121 ARG A C 1
ATOM 927 O O . ARG A 1 121 ? 2.165 24.412 7.034 1.00 92.75 121 ARG A O 1
ATOM 934 N N . ILE A 1 122 ? 0.440 25.272 8.169 1.00 91.31 122 ILE A N 1
ATOM 935 C CA . ILE A 1 122 ? -0.004 23.978 8.720 1.00 91.31 122 ILE A CA 1
ATOM 936 C C . ILE A 1 122 ? -0.411 23.019 7.590 1.00 91.31 122 ILE A C 1
ATOM 938 O O . ILE A 1 122 ? -0.051 21.845 7.619 1.00 91.31 122 ILE A O 1
ATOM 942 N N . TYR A 1 123 ? -1.126 23.532 6.587 1.00 91.88 123 TYR A N 1
ATOM 943 C CA . TYR A 1 123 ? -1.511 22.801 5.383 1.00 91.88 123 TYR A CA 1
ATOM 944 C C . TYR A 1 123 ? -0.287 22.245 4.641 1.00 91.88 123 TYR A C 1
ATOM 946 O O . TYR A 1 123 ? -0.220 21.045 4.375 1.00 91.88 123 TYR A O 1
ATOM 954 N N . ASP A 1 124 ? 0.688 23.104 4.333 1.00 91.94 124 ASP A N 1
ATOM 955 C CA . ASP A 1 124 ? 1.881 22.730 3.570 1.00 91.94 124 ASP A CA 1
ATOM 956 C C . ASP A 1 124 ? 2.797 21.789 4.373 1.00 91.94 124 ASP A C 1
ATOM 958 O O . ASP A 1 124 ? 3.209 20.749 3.857 1.00 91.94 124 ASP A O 1
ATOM 962 N N . ASP A 1 125 ? 3.053 22.100 5.650 1.00 92.12 125 ASP A N 1
ATOM 963 C CA . ASP A 1 125 ? 3.866 21.281 6.558 1.00 92.12 125 ASP A CA 1
ATOM 964 C C . ASP A 1 125 ? 3.287 19.869 6.713 1.00 92.12 125 ASP A C 1
ATOM 966 O O . ASP A 1 125 ? 4.033 18.892 6.791 1.00 92.12 125 ASP A O 1
ATOM 970 N N . GLY A 1 126 ? 1.957 19.755 6.789 1.00 90.06 126 GLY A N 1
ATOM 971 C CA . GLY A 1 126 ? 1.269 18.472 6.889 1.00 90.06 126 GLY A CA 1
ATOM 972 C C . GLY A 1 126 ? 1.531 17.591 5.669 1.00 90.06 126 GLY A C 1
ATOM 973 O O . GLY A 1 126 ? 1.834 16.406 5.820 1.00 90.06 126 GLY A O 1
ATOM 974 N N . PHE A 1 127 ? 1.484 18.182 4.473 1.00 90.94 127 PHE A N 1
ATOM 975 C CA . PHE A 1 127 ? 1.774 17.472 3.229 1.00 90.94 127 PHE A CA 1
ATOM 976 C C . PHE A 1 127 ? 3.255 17.110 3.104 1.00 90.94 127 PHE A C 1
ATOM 978 O O . PHE A 1 127 ? 3.585 15.999 2.697 1.00 90.94 127 PHE A O 1
ATOM 985 N N . GLU A 1 128 ? 4.160 18.012 3.482 1.00 91.50 128 GLU A N 1
ATOM 986 C CA . GLU A 1 128 ? 5.602 17.758 3.429 1.00 91.50 128 GLU A CA 1
ATOM 987 C C . GLU A 1 128 ? 6.023 16.616 4.365 1.00 91.50 128 GLU A C 1
ATOM 989 O O . GLU A 1 128 ? 6.816 15.759 3.973 1.00 91.50 128 GLU A O 1
ATOM 994 N N . LYS A 1 129 ? 5.467 16.572 5.582 1.00 89.31 129 LYS A N 1
ATOM 995 C CA . LYS A 1 129 ? 5.825 15.566 6.595 1.00 89.31 129 LYS A CA 1
ATOM 996 C C . LYS A 1 129 ? 5.253 14.185 6.300 1.00 89.31 129 LYS A C 1
ATOM 998 O O . LYS A 1 129 ? 5.943 13.196 6.529 1.00 89.31 129 LYS A O 1
ATOM 1003 N N . ASN A 1 130 ? 4.017 14.117 5.805 1.00 90.06 130 ASN A N 1
ATOM 1004 C CA . ASN A 1 130 ? 3.284 12.851 5.704 1.00 90.06 130 ASN A CA 1
ATOM 1005 C C . ASN A 1 130 ? 3.041 12.386 4.260 1.00 90.06 130 ASN A C 1
ATOM 1007 O O . ASN A 1 130 ? 2.553 11.282 4.048 1.00 90.06 130 ASN A O 1
ATOM 1011 N N . ALA A 1 131 ? 3.362 13.214 3.261 1.00 91.38 131 ALA A N 1
ATOM 1012 C CA . ALA A 1 131 ? 3.036 13.003 1.847 1.00 91.38 131 ALA A CA 1
ATOM 1013 C C . ALA A 1 131 ? 1.526 12.925 1.530 1.00 91.38 131 ALA A C 1
ATOM 1015 O O . ALA A 1 131 ? 1.161 12.562 0.416 1.00 91.38 131 ALA A O 1
ATOM 1016 N N . PHE A 1 132 ? 0.664 13.316 2.469 1.00 93.44 132 PHE A N 1
ATOM 1017 C CA . PHE A 1 132 ? -0.777 13.500 2.298 1.00 93.44 132 PHE A CA 1
ATOM 1018 C C . PHE A 1 132 ? -1.248 14.716 3.102 1.00 93.44 132 PHE A C 1
ATOM 1020 O O . PHE A 1 132 ? -0.559 15.210 3.997 1.00 93.44 132 PHE A O 1
ATOM 1027 N N . ASN A 1 133 ? -2.451 15.198 2.816 1.00 95.38 133 ASN A N 1
ATOM 1028 C CA . ASN A 1 133 ? -3.011 16.399 3.414 1.00 95.38 133 ASN A CA 1
ATOM 1029 C C . ASN A 1 133 ? -3.490 16.170 4.857 1.00 95.38 133 ASN A C 1
ATOM 1031 O O . ASN A 1 133 ? -4.681 15.991 5.125 1.00 95.38 133 ASN A O 1
ATOM 1035 N N . GLN A 1 134 ? -2.553 16.203 5.809 1.00 95.81 134 GLN A N 1
ATOM 1036 C CA . GLN A 1 134 ? -2.870 16.079 7.233 1.00 95.81 134 GLN A CA 1
ATOM 1037 C C . GLN A 1 134 ? -3.865 17.157 7.697 1.00 95.81 134 GLN A C 1
ATOM 1039 O O . GLN A 1 134 ? -4.736 16.856 8.505 1.00 95.81 134 GLN A O 1
ATOM 1044 N N . TYR A 1 135 ? -3.790 18.383 7.169 1.00 95.38 135 TYR A N 1
ATOM 1045 C CA . TYR A 1 135 ? -4.715 19.457 7.544 1.00 95.38 135 TYR A CA 1
ATOM 1046 C C . TYR A 1 135 ? -6.173 19.093 7.241 1.00 95.38 135 TYR A C 1
ATOM 1048 O O . TYR A 1 135 ? -7.051 19.346 8.061 1.00 95.38 135 TYR A O 1
ATOM 1056 N N . VAL A 1 136 ? -6.427 18.438 6.103 1.00 96.69 136 VAL A N 1
ATOM 1057 C CA . VAL A 1 136 ? -7.748 17.876 5.788 1.00 96.69 136 VAL A CA 1
ATOM 1058 C C . VAL A 1 136 ? -8.089 16.702 6.706 1.00 96.69 136 VAL A C 1
ATOM 1060 O O . VAL A 1 136 ? -9.184 16.676 7.265 1.00 96.69 136 VAL A O 1
ATOM 1063 N N . SER A 1 137 ? -7.162 15.763 6.922 1.00 97.12 137 SER A N 1
ATOM 1064 C CA . SER A 1 137 ? -7.378 14.633 7.841 1.00 97.12 137 SER A CA 1
ATO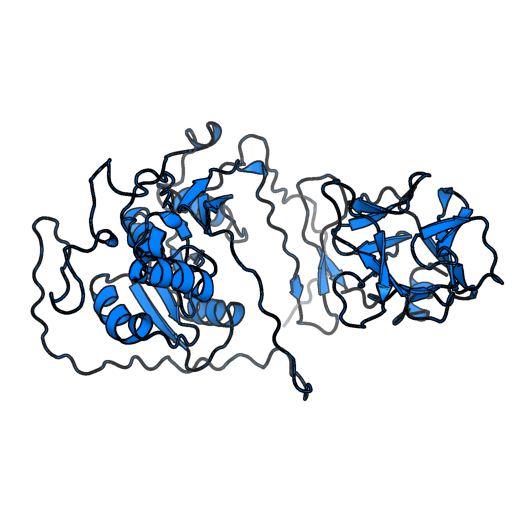M 1065 C C . SER A 1 137 ? -7.800 15.090 9.242 1.00 97.12 137 SER A C 1
ATOM 1067 O O . SER A 1 137 ? -8.731 14.536 9.831 1.00 97.12 137 SER A O 1
ATOM 1069 N N . ASP A 1 138 ? -7.158 16.136 9.759 1.00 95.50 138 ASP A N 1
ATOM 1070 C CA . ASP A 1 138 ? -7.393 16.697 11.090 1.00 95.50 138 ASP A CA 1
ATOM 1071 C C . ASP A 1 138 ? -8.746 17.427 11.209 1.00 95.50 138 ASP A C 1
ATOM 1073 O O . ASP A 1 138 ? -9.121 17.837 12.305 1.00 95.50 138 ASP A O 1
ATOM 1077 N N . MET A 1 139 ? -9.516 17.560 10.121 1.00 94.56 139 MET A N 1
ATOM 1078 C CA . MET A 1 139 ? -10.913 18.025 10.135 1.00 94.56 139 MET A CA 1
ATOM 1079 C C . MET A 1 139 ? -11.934 16.889 10.113 1.00 94.56 139 MET A C 1
ATOM 1081 O O . MET A 1 139 ? -13.106 17.109 10.418 1.00 94.56 139 MET A O 1
ATOM 1085 N N . ILE A 1 140 ? -11.511 15.691 9.721 1.00 96.25 140 ILE A N 1
ATOM 1086 C CA . ILE A 1 140 ? -12.400 14.556 9.505 1.00 96.25 140 ILE A CA 1
ATOM 1087 C C . ILE A 1 140 ? -12.460 13.734 10.786 1.00 96.25 140 ILE A C 1
ATOM 1089 O O . ILE A 1 140 ? -11.429 13.388 11.367 1.00 96.25 140 ILE A O 1
ATOM 1093 N N . SER A 1 141 ? -13.667 13.349 11.187 1.00 96.06 141 SER A N 1
ATOM 1094 C CA . SER A 1 141 ? -13.895 12.480 12.341 1.00 96.06 141 SER A CA 1
ATOM 1095 C C . SER A 1 141 ? -13.170 11.135 12.226 1.00 96.06 141 SER A C 1
ATOM 1097 O O . SER A 1 141 ? -13.251 10.467 11.193 1.00 96.06 141 SER A O 1
ATOM 1099 N N . ILE A 1 142 ? -12.518 10.686 13.302 1.00 95.62 142 ILE A N 1
ATOM 1100 C CA . ILE A 1 142 ? -11.976 9.320 13.401 1.00 95.62 142 ILE A CA 1
ATOM 1101 C C . ILE A 1 142 ? -13.081 8.249 13.403 1.00 95.62 142 ILE A C 1
ATOM 1103 O O . ILE A 1 142 ? -12.787 7.084 13.171 1.00 95.62 142 ILE A O 1
ATOM 1107 N N . HIS A 1 143 ? -14.332 8.672 13.607 1.00 94.75 143 HIS A N 1
ATOM 1108 C CA . HIS A 1 143 ? -15.557 7.871 13.610 1.00 94.75 143 HIS A CA 1
ATOM 1109 C C . HIS A 1 143 ? -16.393 8.072 12.330 1.00 94.75 143 HIS A C 1
ATOM 1111 O O . HIS A 1 143 ? -17.585 7.757 12.322 1.00 94.75 143 HIS A O 1
ATOM 1117 N N . ARG A 1 144 ? -15.834 8.679 11.266 1.00 95.31 144 ARG A N 1
ATOM 1118 C CA . ARG A 1 144 ? -16.600 8.970 10.041 1.00 95.31 144 ARG A CA 1
ATOM 1119 C C . ARG A 1 144 ? -17.180 7.697 9.433 1.00 95.31 144 ARG A C 1
ATOM 1121 O O . ARG A 1 144 ? -16.476 6.696 9.337 1.00 95.31 144 ARG A O 1
ATOM 1128 N N . SER A 1 145 ? -18.423 7.727 8.959 1.00 94.12 145 SER A N 1
ATOM 1129 C CA . SER A 1 145 ? -18.944 6.606 8.166 1.00 94.12 145 SER A CA 1
ATOM 1130 C C . SER A 1 145 ? -18.335 6.585 6.759 1.00 94.12 145 SER A C 1
ATOM 1132 O O . SER A 1 145 ? -17.874 7.606 6.240 1.00 94.12 145 SER A O 1
ATOM 1134 N N . LEU A 1 146 ? -18.354 5.409 6.134 1.00 92.50 146 LEU A N 1
ATOM 1135 C CA . LEU A 1 146 ? -17.990 5.198 4.736 1.00 92.50 146 LEU A CA 1
ATOM 1136 C C . LEU A 1 146 ? -19.191 4.625 3.974 1.00 92.50 146 LEU A C 1
ATOM 1138 O O . LEU A 1 146 ? -20.077 4.022 4.588 1.00 92.50 146 LEU A O 1
ATOM 1142 N N . PRO A 1 147 ? -19.270 4.824 2.650 1.00 88.12 147 PRO A N 1
ATOM 1143 C CA . PRO A 1 147 ? -20.386 4.311 1.876 1.00 88.12 147 PRO A CA 1
ATOM 1144 C C . PRO A 1 147 ? -20.325 2.780 1.801 1.00 88.12 147 PRO A C 1
ATOM 1146 O O . PRO A 1 147 ? -19.259 2.185 1.663 1.00 88.12 147 PRO A O 1
ATOM 1149 N N . SER A 1 148 ? -21.490 2.136 1.867 1.00 79.12 148 SER A N 1
ATOM 1150 C CA . SER A 1 148 ? -21.617 0.679 1.761 1.00 79.12 148 SER A CA 1
ATOM 1151 C C . SER A 1 148 ? -21.659 0.257 0.288 1.00 79.12 148 SER A C 1
ATOM 1153 O O . SER A 1 148 ? -22.702 -0.130 -0.242 1.00 79.12 148 SER A O 1
ATOM 1155 N N . TYR A 1 149 ? -20.528 0.397 -0.405 1.00 73.88 149 TYR A N 1
ATOM 1156 C CA . TYR A 1 149 ? -20.372 -0.156 -1.748 1.00 73.88 149 TYR A CA 1
ATOM 1157 C C . TYR A 1 149 ? -19.923 -1.610 -1.631 1.00 73.88 149 TYR A C 1
ATOM 1159 O O . TYR A 1 149 ? -18.770 -1.910 -1.340 1.00 73.88 149 TYR A O 1
ATOM 1167 N N . ILE A 1 150 ? -20.879 -2.513 -1.824 1.00 74.25 150 ILE A N 1
ATOM 1168 C CA . ILE A 1 150 ? -20.663 -3.956 -1.881 1.00 74.25 150 ILE A CA 1
ATOM 1169 C C . ILE A 1 150 ? -21.069 -4.389 -3.289 1.00 74.25 150 ILE A C 1
ATOM 1171 O O . ILE A 1 150 ? -22.174 -4.049 -3.729 1.00 74.25 150 ILE A O 1
ATOM 1175 N N . ASP A 1 151 ? -20.179 -5.101 -3.990 1.00 74.50 151 ASP A N 1
ATOM 1176 C CA . ASP A 1 151 ? -20.496 -5.712 -5.288 1.00 74.50 151 ASP A CA 1
ATOM 1177 C C . ASP A 1 151 ? -21.780 -6.552 -5.146 1.00 74.50 151 ASP A C 1
ATOM 1179 O O . ASP A 1 151 ? -21.966 -7.235 -4.137 1.00 74.50 151 ASP A O 1
ATOM 1183 N N . GLU A 1 152 ? -22.697 -6.479 -6.118 1.00 77.12 152 GLU A N 1
ATOM 1184 C CA . GLU A 1 152 ? -24.031 -7.107 -6.008 1.00 77.12 152 GLU A CA 1
ATOM 1185 C C . GLU A 1 152 ? -23.950 -8.600 -5.661 1.00 77.12 152 GLU A C 1
ATOM 1187 O O . GLU A 1 152 ? -24.711 -9.076 -4.817 1.00 77.12 152 GLU A O 1
ATOM 1192 N N . ASP A 1 153 ? -22.967 -9.299 -6.233 1.00 72.81 153 ASP A N 1
ATOM 1193 C CA . ASP A 1 153 ? -22.715 -10.725 -6.008 1.00 72.81 153 ASP A CA 1
ATOM 1194 C C . ASP A 1 153 ? -22.413 -11.039 -4.529 1.00 72.81 153 ASP A C 1
ATOM 1196 O O . ASP A 1 153 ? -22.696 -12.128 -4.036 1.00 72.81 153 ASP A O 1
ATOM 1200 N N . CYS A 1 154 ? -21.906 -10.058 -3.780 1.00 73.44 154 CYS A N 1
ATOM 1201 C CA . CYS A 1 154 ? -21.453 -10.221 -2.400 1.00 73.44 154 CYS A CA 1
ATOM 1202 C C . CYS A 1 154 ? -22.532 -9.909 -1.374 1.00 73.44 154 CYS A C 1
ATOM 1204 O O . CYS A 1 154 ? -22.390 -10.253 -0.203 1.00 73.44 154 CYS A O 1
ATOM 1206 N N . LYS A 1 155 ? -23.644 -9.303 -1.801 1.00 78.25 155 LYS A N 1
ATOM 1207 C CA . LYS A 1 155 ? -24.776 -9.011 -0.914 1.00 78.25 155 LYS A CA 1
ATOM 1208 C C . LYS A 1 155 ? -25.514 -10.270 -0.471 1.00 78.25 155 LYS A C 1
ATOM 1210 O O . LYS A 1 155 ? -26.167 -10.260 0.570 1.00 78.25 155 LYS A O 1
ATOM 1215 N N . THR A 1 156 ? -25.450 -11.336 -1.268 1.00 83.06 156 THR A N 1
ATOM 1216 C CA . THR A 1 156 ? -26.133 -12.607 -0.986 1.00 83.06 156 THR A CA 1
ATOM 1217 C C . THR A 1 156 ? -25.255 -13.637 -0.288 1.00 83.06 156 THR A C 1
ATOM 1219 O O . THR A 1 156 ? -25.776 -14.659 0.165 1.00 83.06 156 THR A O 1
ATOM 1222 N N . GLU A 1 157 ? -23.950 -13.379 -0.189 1.00 82.12 157 GLU A N 1
ATOM 1223 C CA . GLU A 1 157 ? -23.006 -14.292 0.446 1.00 82.12 157 GLU A CA 1
ATOM 1224 C C . GLU A 1 157 ? -23.285 -14.434 1.944 1.00 82.12 157 GLU A C 1
ATOM 1226 O O . GLU A 1 157 ? -23.636 -13.483 2.648 1.00 82.12 157 GLU A O 1
ATOM 1231 N N . LYS A 1 158 ? -23.138 -15.663 2.440 1.00 87.38 158 LYS A N 1
ATOM 1232 C CA . LYS A 1 158 ? -23.323 -15.997 3.852 1.00 87.38 158 LYS A CA 1
ATOM 1233 C C . LYS A 1 158 ? -22.074 -16.679 4.374 1.00 87.38 158 LYS A C 1
ATOM 1235 O O . LYS A 1 158 ? -21.610 -17.662 3.800 1.00 87.38 158 LYS A O 1
ATOM 1240 N N . TYR A 1 159 ? -21.580 -16.173 5.493 1.00 89.25 159 TYR A N 1
ATOM 1241 C CA . TYR A 1 159 ? -20.386 -16.683 6.154 1.00 89.25 159 TYR A CA 1
ATOM 1242 C C . TYR A 1 159 ? -20.761 -17.599 7.314 1.00 89.25 159 TYR A C 1
ATOM 1244 O O . TYR A 1 159 ? -21.855 -17.492 7.879 1.00 89.25 159 TYR A O 1
ATOM 1252 N N . ASP A 1 160 ? -19.851 -18.502 7.664 1.00 89.88 160 ASP A N 1
ATOM 1253 C CA . ASP A 1 160 ? -20.007 -19.349 8.841 1.00 89.88 160 ASP A CA 1
ATOM 1254 C C . ASP A 1 160 ? -20.164 -18.488 10.115 1.00 89.88 160 ASP A C 1
ATOM 1256 O O . ASP A 1 160 ? -19.593 -17.403 10.237 1.00 89.88 160 ASP A O 1
ATOM 1260 N N . SER A 1 161 ? -20.968 -18.947 11.074 1.00 89.62 161 SER A N 1
ATOM 1261 C CA . SER A 1 161 ? -21.155 -18.254 12.352 1.00 89.62 161 SER A CA 1
ATOM 1262 C C . SER A 1 161 ? -19.949 -18.385 13.287 1.00 89.62 161 SER A C 1
ATOM 1264 O O . SER A 1 161 ? -19.720 -17.500 14.110 1.00 89.62 161 SER A O 1
ATOM 1266 N N . ASP A 1 162 ? -19.189 -19.476 13.168 1.00 94.06 162 ASP A N 1
ATOM 1267 C CA . ASP A 1 162 ? -18.064 -19.829 14.040 1.00 94.06 162 ASP A CA 1
ATOM 1268 C C . ASP A 1 162 ? -16.724 -19.511 13.355 1.00 94.06 162 ASP A C 1
ATOM 1270 O O . ASP A 1 162 ? -15.983 -20.397 12.933 1.00 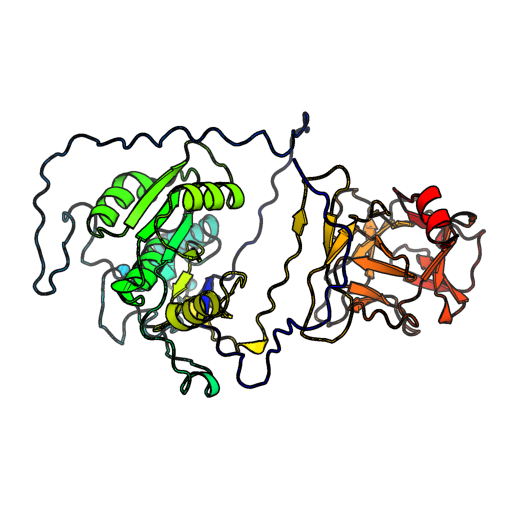94.06 162 ASP A O 1
ATOM 1274 N N . LEU A 1 163 ? -16.442 -18.230 13.126 1.00 96.50 163 LEU A N 1
ATOM 1275 C CA . LEU A 1 163 ? -15.209 -17.811 12.453 1.00 96.50 163 LEU A CA 1
ATOM 1276 C C . LEU A 1 163 ? -14.017 -17.761 13.425 1.00 96.50 163 LEU A C 1
ATOM 1278 O O . LEU A 1 163 ? -14.196 -17.405 14.593 1.00 96.50 163 LEU A O 1
ATOM 1282 N N . PRO A 1 164 ? -12.792 -18.061 12.950 1.00 96.56 164 PRO A N 1
ATOM 1283 C CA . PRO A 1 164 ? -11.581 -17.896 13.748 1.00 96.56 164 PRO A CA 1
ATOM 1284 C C . PRO A 1 164 ? -11.387 -16.431 14.158 1.00 96.56 164 PRO A C 1
ATOM 1286 O O . PRO A 1 164 ? -11.706 -15.523 13.396 1.00 96.56 164 PRO A O 1
ATOM 1289 N N . ASN A 1 165 ? -10.825 -16.182 15.341 1.00 97.38 165 ASN A N 1
ATOM 1290 C CA . ASN A 1 165 ? -10.478 -14.823 15.756 1.00 97.38 165 ASN A CA 1
ATOM 1291 C C . ASN A 1 165 ? -9.152 -14.355 15.126 1.00 97.38 165 ASN A C 1
ATOM 1293 O O . ASN A 1 165 ? -8.299 -15.167 14.753 1.00 97.38 165 ASN A O 1
ATOM 1297 N N . THR A 1 166 ? -8.953 -13.041 15.046 1.00 97.88 166 THR A N 1
ATOM 1298 C CA . THR A 1 166 ? -7.760 -12.424 14.460 1.00 97.88 166 THR A CA 1
ATOM 1299 C C . THR A 1 166 ? -7.057 -11.458 15.410 1.00 97.88 166 THR A C 1
ATOM 1301 O O . THR A 1 166 ? -7.697 -10.734 16.178 1.00 97.88 166 THR A O 1
ATOM 1304 N N . SER A 1 167 ? -5.726 -11.438 15.341 1.00 98.44 167 SER A N 1
ATOM 1305 C CA . SER A 1 167 ? -4.893 -10.346 15.839 1.00 98.44 167 SER A CA 1
ATOM 1306 C C . SER A 1 167 ? -4.588 -9.390 14.691 1.00 98.44 167 SER A C 1
ATOM 1308 O O . SER A 1 167 ? -3.917 -9.762 13.724 1.00 98.44 167 SER A O 1
ATOM 1310 N N . VAL A 1 168 ? -5.041 -8.146 14.818 1.00 98.62 168 VAL A N 1
ATOM 1311 C CA . VAL A 1 168 ? -4.762 -7.098 13.835 1.00 98.62 168 VAL A CA 1
ATOM 1312 C C . VAL A 1 168 ? -3.434 -6.431 14.179 1.00 98.62 168 VAL A C 1
ATOM 1314 O O . VAL A 1 168 ? -3.263 -5.933 15.286 1.00 98.62 168 VAL A O 1
ATOM 1317 N N . ILE A 1 169 ? -2.479 -6.415 13.254 1.00 98.50 169 ILE A N 1
ATOM 1318 C CA . ILE A 1 169 ? -1.158 -5.809 13.447 1.00 98.50 169 ILE A CA 1
ATOM 1319 C C . ILE A 1 169 ? -1.050 -4.573 12.561 1.00 98.50 169 ILE A C 1
ATOM 1321 O O . ILE A 1 169 ? -1.145 -4.678 11.338 1.00 98.50 169 ILE A O 1
ATOM 1325 N N . ILE A 1 170 ? -0.798 -3.424 13.185 1.00 98.62 170 ILE A N 1
ATOM 1326 C CA . ILE A 1 170 ? -0.613 -2.137 12.514 1.00 98.62 170 ILE A CA 1
ATOM 1327 C C . ILE A 1 170 ? 0.798 -1.651 12.830 1.00 98.62 170 ILE A C 1
ATOM 1329 O O . ILE A 1 170 ? 1.100 -1.281 13.966 1.00 98.62 170 ILE A O 1
ATOM 1333 N N . CYS A 1 171 ? 1.682 -1.674 11.838 1.00 97.62 171 CYS A N 1
ATOM 1334 C CA . CYS A 1 171 ? 3.023 -1.108 11.975 1.00 97.62 171 CYS A CA 1
ATOM 1335 C C . CYS A 1 171 ? 2.992 0.371 11.593 1.00 97.62 171 CYS A C 1
ATOM 1337 O O . CYS A 1 171 ? 2.422 0.713 10.562 1.00 97.62 171 CYS A O 1
ATOM 1339 N N . PHE A 1 172 ? 3.634 1.229 12.383 1.00 98.31 172 PHE A N 1
ATOM 1340 C CA . PHE A 1 172 ? 3.684 2.663 12.114 1.00 98.31 172 PHE A CA 1
ATOM 1341 C C . PHE A 1 172 ? 5.058 3.254 12.447 1.00 98.31 172 PHE A C 1
ATOM 1343 O O . PHE A 1 172 ? 5.785 2.750 13.304 1.00 98.31 172 PHE A O 1
ATOM 1350 N N . HIS A 1 173 ? 5.402 4.336 11.753 1.00 96.81 173 HIS A N 1
ATOM 1351 C CA . HIS A 1 173 ? 6.576 5.161 12.018 1.00 96.81 173 HIS A CA 1
ATOM 1352 C C . HIS A 1 173 ? 6.234 6.603 11.648 1.00 96.81 173 HIS A C 1
ATOM 1354 O O . HIS A 1 173 ? 5.965 6.866 10.480 1.00 96.81 173 HIS A O 1
ATOM 1360 N N . ASN A 1 174 ? 6.249 7.517 12.620 1.00 96.19 174 ASN A N 1
ATOM 1361 C CA . ASN A 1 174 ? 5.943 8.940 12.410 1.00 96.19 174 ASN A CA 1
ATOM 1362 C C . ASN A 1 174 ? 4.604 9.198 11.699 1.00 96.19 174 ASN A C 1
ATOM 1364 O O . ASN A 1 174 ? 4.497 10.069 10.844 1.00 96.19 174 ASN A O 1
ATOM 1368 N N . GLU A 1 175 ? 3.580 8.427 12.065 1.00 97.38 175 GLU A N 1
ATOM 1369 C CA . GLU A 1 175 ? 2.240 8.563 11.500 1.00 97.38 175 GLU A CA 1
ATOM 1370 C C . GLU A 1 175 ? 1.481 9.773 12.071 1.00 97.38 175 GLU A C 1
ATOM 1372 O O . GLU A 1 175 ? 1.584 10.108 13.264 1.00 97.38 175 GLU A O 1
ATOM 1377 N N . ALA A 1 176 ? 0.659 10.401 11.227 1.00 96.38 176 ALA A N 1
ATOM 1378 C CA . ALA A 1 176 ? -0.229 11.475 11.651 1.00 96.38 176 ALA A CA 1
ATOM 1379 C C . ALA A 1 176 ? -1.262 10.968 12.674 1.00 96.38 176 ALA A C 1
ATOM 1381 O O . ALA A 1 176 ? -1.884 9.918 12.494 1.00 96.38 176 ALA A O 1
ATOM 1382 N N . TRP A 1 177 ? -1.490 11.744 13.740 1.00 95.69 177 TRP A N 1
ATOM 1383 C CA . TRP A 1 177 ? -2.364 11.350 14.852 1.00 95.69 177 TRP A CA 1
ATOM 1384 C C . TRP A 1 177 ? -3.781 10.980 14.397 1.00 95.69 177 TRP A C 1
ATOM 1386 O O . TRP A 1 177 ? -4.271 9.898 14.716 1.00 95.69 177 TRP A O 1
ATOM 1396 N N . SER A 1 178 ? -4.429 11.851 13.617 1.00 95.88 178 SER A N 1
ATOM 1397 C CA . SER A 1 178 ? -5.799 11.632 13.138 1.00 95.88 178 SER A CA 1
ATOM 1398 C C . SER A 1 178 ? -5.929 10.367 12.293 1.00 95.88 178 SER A C 1
ATOM 1400 O O . SER A 1 178 ? -6.919 9.652 12.412 1.00 95.88 178 SER A O 1
ATOM 1402 N N . VAL A 1 179 ? -4.922 10.059 11.479 1.00 96.88 179 VAL A N 1
ATOM 1403 C CA . VAL A 1 179 ? -4.926 8.923 10.554 1.00 96.88 179 VAL A CA 1
ATOM 1404 C C . VAL A 1 179 ? -4.685 7.597 11.279 1.00 96.88 179 VAL A C 1
ATOM 1406 O O . VAL A 1 179 ? -5.459 6.652 11.097 1.00 96.88 179 VAL A O 1
ATOM 1409 N N . LEU A 1 180 ? -3.687 7.546 12.171 1.00 98.19 180 LEU A N 1
ATOM 1410 C CA . LEU A 1 180 ? -3.435 6.368 13.004 1.00 98.19 180 LEU A CA 1
ATOM 1411 C C . LEU A 1 180 ? -4.666 6.025 13.846 1.00 98.19 180 LEU A C 1
ATOM 1413 O O . LEU A 1 180 ? -5.095 4.872 13.886 1.00 98.19 180 LEU A O 1
ATOM 1417 N N . LEU A 1 181 ? -5.263 7.031 14.494 1.00 97.25 181 LEU A N 1
ATOM 1418 C CA . LEU A 1 181 ? -6.459 6.819 15.300 1.00 97.25 181 LEU A CA 1
ATOM 1419 C C . LEU A 1 181 ? -7.638 6.343 14.456 1.00 97.25 181 LEU A C 1
ATOM 1421 O O . LEU A 1 181 ? -8.286 5.376 14.840 1.00 97.25 181 LEU A O 1
ATOM 1425 N N . ARG A 1 182 ? -7.899 6.966 13.304 1.00 97.62 182 ARG A N 1
ATOM 1426 C CA . ARG A 1 182 ? -8.988 6.565 12.401 1.00 97.62 182 ARG A CA 1
ATOM 1427 C C . ARG A 1 182 ? -8.848 5.110 11.951 1.00 97.62 182 ARG A C 1
ATOM 1429 O O . ARG A 1 182 ? -9.841 4.390 11.925 1.00 97.62 182 ARG A O 1
ATOM 1436 N N . THR A 1 183 ? -7.619 4.647 11.718 1.00 98.31 183 THR A N 1
ATOM 1437 C CA . THR A 1 183 ? -7.346 3.231 11.436 1.00 98.31 183 THR A CA 1
ATOM 1438 C C . THR A 1 183 ? -7.772 2.340 12.595 1.00 98.31 183 THR A C 1
ATOM 1440 O O . THR A 1 183 ? -8.583 1.432 12.408 1.00 98.31 183 THR A O 1
ATOM 1443 N N . VAL A 1 184 ? -7.286 2.625 13.806 1.00 98.12 184 VAL A N 1
ATOM 1444 C CA . VAL A 1 184 ? -7.599 1.831 15.005 1.00 98.12 184 VAL A CA 1
ATOM 1445 C C . VAL A 1 184 ? -9.096 1.823 15.306 1.00 98.12 184 VAL A C 1
ATOM 1447 O O . VAL A 1 184 ? -9.660 0.758 15.548 1.00 98.12 184 VAL A O 1
ATOM 1450 N N . HIS A 1 185 ? -9.750 2.984 15.245 1.00 97.31 185 HIS A N 1
ATOM 1451 C CA . HIS A 1 185 ? -11.191 3.111 15.470 1.00 97.31 185 HIS A CA 1
ATOM 1452 C C . HIS A 1 185 ? -11.999 2.365 14.418 1.00 97.31 185 HIS A C 1
ATOM 1454 O O . HIS A 1 185 ? -12.893 1.614 14.787 1.00 97.31 185 HIS A O 1
ATOM 1460 N N . SER A 1 186 ? -11.629 2.445 13.136 1.00 96.94 186 SER A N 1
ATOM 1461 C CA . SER A 1 186 ? -12.327 1.684 12.094 1.00 96.94 186 SER A CA 1
ATOM 1462 C C . SER A 1 186 ? -12.278 0.171 12.340 1.00 96.94 186 SER A C 1
ATOM 1464 O O . SER A 1 186 ? -13.268 -0.516 12.107 1.00 96.94 186 SER A O 1
ATOM 1466 N N . VAL A 1 187 ? -11.165 -0.353 12.872 1.00 97.94 187 VAL A N 1
ATOM 1467 C CA . VAL A 1 187 ? -11.056 -1.769 13.251 1.00 97.94 187 VAL A CA 1
ATOM 1468 C C . VAL A 1 187 ? -11.927 -2.070 14.466 1.00 97.94 187 VAL A C 1
ATOM 1470 O O . VAL A 1 187 ? -12.674 -3.044 14.441 1.00 97.94 187 VAL A O 1
ATOM 1473 N N . LEU A 1 188 ? -11.838 -1.263 15.527 1.00 96.06 188 LEU A N 1
ATOM 1474 C CA . LEU A 1 188 ? -12.587 -1.486 16.768 1.00 96.06 188 LEU A CA 1
ATOM 1475 C C . LEU A 1 188 ? -14.105 -1.416 16.561 1.00 96.06 188 LEU A C 1
ATOM 1477 O O . LEU A 1 188 ? -14.833 -2.211 17.147 1.00 96.06 188 LEU A O 1
ATOM 1481 N N . GLU A 1 189 ? -14.571 -0.480 15.739 1.00 95.00 189 GLU A N 1
ATOM 1482 C CA . GLU A 1 189 ? -15.995 -0.199 15.538 1.00 95.00 189 GLU A CA 1
ATOM 1483 C C . GLU A 1 189 ? -16.652 -1.145 14.533 1.00 95.00 189 GLU A C 1
ATOM 1485 O O . GLU A 1 189 ? -17.824 -1.477 14.687 1.00 95.00 189 GLU A O 1
ATOM 1490 N N . ARG A 1 190 ? -15.901 -1.605 13.523 1.00 94.81 190 ARG A N 1
ATOM 1491 C CA . ARG A 1 190 ? -16.435 -2.366 12.374 1.00 94.81 190 ARG A CA 1
ATOM 1492 C C . ARG A 1 190 ? -16.041 -3.840 12.395 1.00 94.81 190 ARG A C 1
ATOM 1494 O O . ARG A 1 190 ? -16.175 -4.544 11.396 1.00 94.81 190 ARG A O 1
ATOM 1501 N N . THR A 1 191 ? -15.532 -4.314 13.532 1.00 95.50 191 THR A N 1
ATOM 1502 C CA . THR A 1 191 ? -15.176 -5.719 13.751 1.00 95.50 191 THR A CA 1
ATOM 1503 C C . THR A 1 191 ? -15.953 -6.269 14.935 1.00 95.50 191 THR A C 1
ATOM 1505 O O . THR A 1 191 ? -15.878 -5.738 16.043 1.00 95.50 191 THR A O 1
ATOM 1508 N N . ARG A 1 192 ? -16.672 -7.379 14.731 1.00 94.31 192 ARG A N 1
ATOM 1509 C CA . ARG A 1 192 ? -17.412 -8.037 15.815 1.00 94.31 192 ARG A CA 1
ATOM 1510 C C . ARG A 1 192 ? -16.482 -8.447 16.956 1.00 94.31 192 ARG A C 1
ATOM 1512 O O . ARG A 1 192 ? -15.383 -8.962 16.738 1.00 94.31 192 ARG A O 1
ATOM 1519 N N . GLU A 1 193 ? -16.955 -8.273 18.188 1.00 93.06 193 GLU A N 1
ATOM 1520 C CA . GLU A 1 193 ? -16.140 -8.451 19.392 1.00 93.06 193 GLU A CA 1
ATOM 1521 C C . GLU A 1 193 ? -15.536 -9.860 19.506 1.00 93.06 193 GLU A C 1
ATOM 1523 O O . GLU A 1 193 ? -14.385 -10.005 19.908 1.00 93.06 193 GLU A O 1
ATOM 1528 N N . ASN A 1 194 ? -16.269 -10.901 19.113 1.00 95.19 194 ASN A N 1
ATOM 1529 C CA . ASN A 1 194 ? -15.785 -12.282 19.154 1.00 95.19 194 ASN A CA 1
ATOM 1530 C C . ASN A 1 194 ? -14.691 -12.582 18.111 1.00 95.19 194 ASN A C 1
ATOM 1532 O O . ASN A 1 194 ? -13.925 -13.525 18.297 1.00 95.19 194 ASN A O 1
ATOM 1536 N N . LEU A 1 195 ? -14.604 -11.793 17.034 1.00 97.12 195 LEU A N 1
ATOM 1537 C CA . LEU A 1 195 ? -13.621 -11.982 15.964 1.00 97.12 195 LEU A CA 1
ATOM 1538 C C . LEU A 1 195 ? -12.319 -11.227 16.229 1.00 97.12 195 LEU A C 1
ATOM 1540 O O . LEU A 1 195 ? -11.261 -11.678 15.801 1.00 97.12 195 LEU A O 1
ATOM 1544 N N . LEU A 1 196 ? -12.365 -10.106 16.950 1.00 97.88 196 LEU A N 1
ATOM 1545 C CA . LEU A 1 196 ? -11.170 -9.329 17.274 1.00 97.88 196 LEU A CA 1
ATOM 1546 C C . LEU A 1 196 ? -10.534 -9.821 18.579 1.00 97.88 196 LEU A C 1
ATOM 1548 O O . LEU A 1 196 ? -11.034 -9.518 19.667 1.00 97.88 196 LEU A O 1
ATOM 1552 N N . ALA A 1 197 ? -9.415 -10.540 18.477 1.00 98.06 197 ALA A N 1
ATOM 1553 C CA . ALA A 1 197 ? -8.641 -10.972 19.639 1.00 98.06 197 ALA A CA 1
ATOM 1554 C C . ALA A 1 197 ? -7.884 -9.792 20.267 1.00 98.06 197 ALA A C 1
ATOM 1556 O O . ALA A 1 197 ? -7.986 -9.553 21.469 1.00 98.06 197 ALA A O 1
ATOM 1557 N N . GLU A 1 198 ? -7.143 -9.045 19.446 1.00 98.25 198 GLU A N 1
ATOM 1558 C CA . GLU A 1 198 ? -6.389 -7.853 19.846 1.00 98.25 198 GLU A CA 1
ATOM 1559 C C . GLU A 1 198 ? -5.968 -7.022 18.621 1.00 98.25 198 GLU A C 1
ATOM 1561 O O . GLU A 1 198 ? -5.945 -7.523 17.495 1.00 98.25 198 GLU A O 1
ATOM 1566 N N . ILE A 1 199 ? -5.588 -5.769 18.862 1.00 98.69 199 ILE A N 1
ATOM 1567 C CA . ILE A 1 199 ? -4.877 -4.887 17.940 1.00 98.69 199 ILE A CA 1
ATOM 1568 C C . ILE A 1 199 ? -3.480 -4.645 18.517 1.00 98.69 199 ILE A C 1
ATOM 1570 O O . ILE A 1 199 ? -3.338 -4.190 19.653 1.00 98.69 199 ILE A O 1
ATOM 1574 N N . ILE A 1 200 ? -2.445 -4.922 17.731 1.00 98.50 200 ILE A N 1
ATOM 1575 C CA . ILE A 1 200 ? -1.045 -4.702 18.087 1.00 98.50 200 ILE A CA 1
ATOM 1576 C C . ILE A 1 200 ? -0.515 -3.547 17.242 1.00 98.50 200 ILE A C 1
ATOM 1578 O O . ILE A 1 200 ? -0.294 -3.689 16.039 1.00 98.50 200 ILE A O 1
ATOM 1582 N N . LEU A 1 201 ? -0.290 -2.406 17.887 1.00 98.75 201 LEU A N 1
ATOM 1583 C CA . LEU A 1 201 ? 0.358 -1.244 17.291 1.00 98.75 201 LEU A CA 1
ATOM 1584 C C . LEU A 1 201 ? 1.870 -1.389 17.448 1.00 98.75 201 LEU A C 1
ATOM 1586 O O . LEU A 1 201 ? 2.385 -1.309 18.561 1.00 98.75 201 LEU A O 1
ATOM 1590 N N . VAL A 1 202 ? 2.589 -1.613 16.353 1.00 98.44 202 VAL A N 1
ATOM 1591 C CA . VAL A 1 202 ? 4.050 -1.753 16.367 1.00 98.44 202 VAL A CA 1
ATOM 1592 C C . VAL A 1 202 ? 4.686 -0.424 15.970 1.00 98.44 202 VAL A C 1
ATOM 1594 O O . VAL A 1 202 ? 4.676 -0.065 14.794 1.00 98.44 202 VAL A O 1
ATOM 1597 N N . ASP A 1 203 ? 5.247 0.288 16.946 1.00 98.50 203 ASP A N 1
ATOM 1598 C CA . ASP A 1 203 ? 6.020 1.512 16.722 1.00 98.50 203 ASP A CA 1
ATOM 1599 C C . ASP A 1 203 ? 7.438 1.158 16.262 1.00 98.50 203 ASP A C 1
ATOM 1601 O O . ASP A 1 203 ? 8.282 0.757 17.072 1.00 98.50 203 ASP A O 1
ATOM 1605 N N . ASP A 1 204 ? 7.715 1.338 14.972 1.00 97.12 204 ASP A N 1
ATOM 1606 C CA . ASP A 1 204 ? 9.041 1.155 14.380 1.00 97.12 204 ASP A CA 1
ATOM 1607 C C . ASP A 1 204 ? 9.922 2.394 14.606 1.00 97.12 204 ASP A C 1
ATOM 1609 O O . ASP A 1 204 ? 10.378 3.053 13.670 1.00 97.12 204 ASP A O 1
ATOM 1613 N N . PHE A 1 205 ? 10.155 2.719 15.880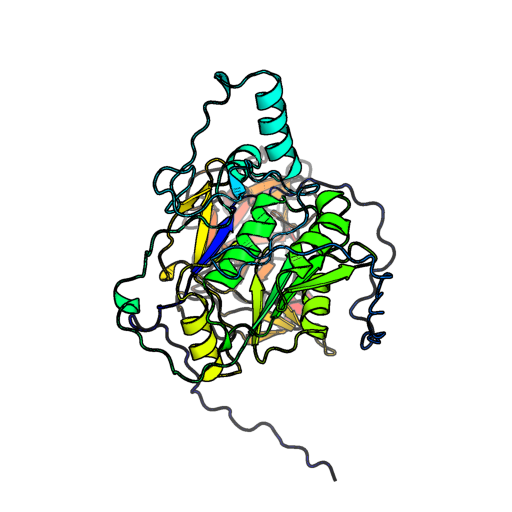 1.00 96.94 205 PHE A N 1
ATOM 1614 C CA . PHE A 1 205 ? 11.062 3.780 16.325 1.00 96.94 205 PHE A CA 1
ATOM 1615 C C . PHE A 1 205 ? 10.671 5.190 15.839 1.00 96.94 205 PHE A C 1
ATOM 1617 O O . PHE A 1 205 ? 11.488 5.916 15.275 1.00 96.94 205 PHE A O 1
ATOM 1624 N N . SER A 1 206 ? 9.411 5.585 16.045 1.00 96.81 206 SER A N 1
ATOM 1625 C CA . SER A 1 206 ? 8.940 6.959 15.803 1.00 96.81 206 SER A CA 1
ATOM 1626 C C . SER A 1 206 ? 9.653 7.967 16.712 1.00 96.81 206 SER A C 1
ATOM 1628 O O . SER A 1 206 ? 10.040 7.624 17.829 1.00 96.81 206 SER A O 1
ATOM 1630 N N . ASP A 1 207 ? 9.763 9.223 16.295 1.00 92.81 207 ASP A N 1
ATOM 1631 C CA . ASP A 1 207 ? 10.317 10.328 17.093 1.00 92.81 207 ASP A CA 1
ATOM 1632 C C . ASP A 1 207 ? 9.278 11.412 17.435 1.00 92.81 207 ASP A C 1
ATOM 1634 O O . ASP A 1 207 ? 9.485 12.190 18.369 1.00 92.81 207 ASP A O 1
ATOM 1638 N N . MET A 1 208 ? 8.126 11.426 16.756 1.00 91.69 208 MET A N 1
ATOM 1639 C CA . MET A 1 208 ? 7.047 12.376 17.033 1.00 91.69 208 MET A CA 1
ATOM 1640 C C . MET A 1 208 ? 6.498 12.210 18.455 1.00 91.69 208 MET A C 1
ATOM 1642 O O . MET A 1 208 ? 6.114 11.115 18.875 1.00 91.69 208 MET A O 1
ATOM 1646 N N . THR A 1 209 ?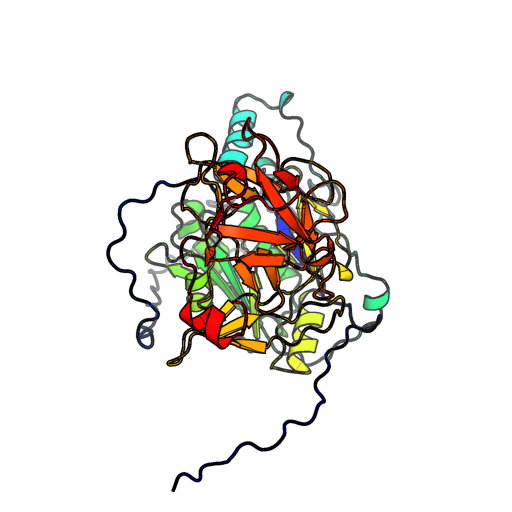 6.411 13.319 19.194 1.00 90.38 209 THR A N 1
ATOM 1647 C CA . THR A 1 209 ? 6.056 13.328 20.623 1.00 90.38 209 THR A CA 1
ATOM 1648 C C . THR A 1 209 ? 4.671 12.746 20.894 1.00 90.38 209 THR A C 1
ATOM 1650 O O . THR A 1 209 ? 4.518 11.957 21.827 1.00 90.38 209 THR A O 1
ATOM 1653 N N . HIS A 1 210 ? 3.687 13.055 20.039 1.00 89.69 210 HIS A N 1
ATOM 1654 C CA . HIS A 1 210 ? 2.311 12.561 20.178 1.00 89.69 210 HIS A CA 1
ATOM 1655 C C . HIS A 1 210 ? 2.212 11.039 20.052 1.00 89.69 210 HIS A C 1
ATOM 1657 O O . HIS A 1 210 ? 1.282 10.428 20.565 1.00 89.69 210 HIS A O 1
ATOM 1663 N N . LEU A 1 211 ? 3.182 10.391 19.403 1.00 94.19 211 LEU A N 1
ATOM 1664 C CA . LEU A 1 211 ? 3.190 8.940 19.262 1.00 94.19 211 LEU A CA 1
ATOM 1665 C C . LEU A 1 211 ? 3.749 8.230 20.487 1.00 94.19 211 LEU A C 1
ATOM 1667 O O . LEU A 1 211 ? 3.713 7.008 20.494 1.00 94.19 211 LEU A O 1
ATOM 1671 N N . LYS A 1 212 ? 4.263 8.932 21.504 1.00 93.69 212 LYS A N 1
ATOM 1672 C CA . LYS A 1 212 ? 4.886 8.329 22.693 1.00 93.69 212 LYS A CA 1
ATOM 1673 C C . LYS A 1 212 ? 3.888 8.199 23.841 1.00 93.69 212 LYS A C 1
ATOM 1675 O O . LYS A 1 212 ? 2.957 7.399 23.743 1.00 93.69 212 LYS A O 1
ATOM 1680 N N . ALA A 1 213 ? 4.077 8.970 24.908 1.00 88.56 213 ALA A N 1
ATOM 1681 C CA . ALA A 1 213 ? 3.245 8.900 26.103 1.00 88.56 213 ALA A CA 1
ATOM 1682 C C . ALA A 1 213 ? 1.769 9.203 25.797 1.00 88.56 213 ALA A C 1
ATOM 1684 O O . ALA A 1 213 ? 0.890 8.533 26.331 1.00 88.56 213 ALA A O 1
ATOM 1685 N N . ASP A 1 214 ? 1.491 10.152 24.899 1.00 87.50 214 ASP A N 1
ATOM 1686 C CA . ASP A 1 214 ? 0.119 10.556 24.567 1.00 87.50 214 ASP A CA 1
ATOM 1687 C C . ASP A 1 214 ? -0.665 9.410 23.913 1.00 87.50 214 ASP A C 1
ATOM 1689 O O . ASP A 1 214 ? -1.806 9.141 24.296 1.00 87.50 214 ASP A O 1
ATOM 1693 N N . LEU A 1 215 ? -0.032 8.672 22.990 1.00 93.00 215 LEU A N 1
ATOM 1694 C CA . LEU A 1 215 ? -0.618 7.482 22.369 1.00 93.00 215 LEU A CA 1
ATOM 1695 C C . LEU A 1 215 ? -0.890 6.379 23.395 1.00 93.00 215 LEU A C 1
ATOM 1697 O O . LEU A 1 215 ? -1.948 5.759 23.362 1.00 93.00 215 LEU A O 1
ATOM 1701 N N . GLU A 1 216 ? 0.035 6.141 24.324 1.00 90.00 216 GLU A N 1
ATOM 1702 C CA . GLU A 1 216 ? -0.159 5.151 25.389 1.00 90.00 216 GLU A CA 1
ATOM 1703 C C . GLU A 1 216 ? -1.311 5.530 26.313 1.00 90.00 216 GLU A C 1
ATOM 1705 O O . GLU A 1 216 ? -2.142 4.685 26.640 1.00 90.00 216 GLU A O 1
ATOM 1710 N N . ILE A 1 217 ? -1.396 6.800 26.705 1.00 87.00 217 ILE A N 1
ATOM 1711 C CA . ILE A 1 217 ? -2.495 7.300 27.530 1.00 87.00 217 ILE A CA 1
ATOM 1712 C C . ILE A 1 217 ? -3.825 7.155 26.786 1.00 87.00 217 ILE A C 1
ATOM 1714 O O . ILE A 1 217 ? -4.800 6.703 27.384 1.00 87.00 217 ILE A O 1
ATOM 1718 N N . TYR A 1 218 ? -3.861 7.485 25.494 1.00 87.25 218 TYR A N 1
ATOM 1719 C CA . TYR A 1 218 ? -5.063 7.346 24.678 1.00 87.25 218 TYR A CA 1
ATOM 1720 C C . TYR A 1 218 ? -5.488 5.884 24.512 1.00 87.25 218 TYR A C 1
ATOM 1722 O O . TYR A 1 218 ? -6.657 5.560 24.689 1.00 87.25 218 TYR A O 1
ATOM 1730 N N . MET A 1 219 ? -4.560 4.976 24.199 1.00 92.81 219 MET A N 1
ATOM 1731 C CA . MET A 1 219 ? -4.899 3.584 23.886 1.00 92.81 219 MET A CA 1
ATOM 1732 C C . MET A 1 219 ? -5.260 2.743 25.114 1.00 92.81 219 MET A C 1
ATOM 1734 O O . MET A 1 219 ? -5.949 1.738 24.967 1.00 92.81 219 MET A O 1
ATOM 1738 N N . ARG A 1 220 ? -4.890 3.169 26.332 1.00 88.19 220 ARG A N 1
ATOM 1739 C CA . ARG A 1 220 ? -5.262 2.489 27.592 1.00 88.19 220 ARG A CA 1
ATOM 1740 C C . ARG A 1 220 ? -6.767 2.302 27.787 1.00 88.19 220 ARG A C 1
ATOM 1742 O O . ARG A 1 220 ? -7.163 1.402 28.519 1.00 88.19 220 ARG A O 1
ATOM 1749 N N . GLN A 1 221 ? -7.596 3.129 27.153 1.00 87.56 221 GLN A N 1
ATOM 1750 C CA . GLN A 1 221 ? -9.054 2.996 27.225 1.00 87.56 221 GLN A CA 1
ATOM 1751 C C . GLN A 1 221 ? -9.594 1.788 26.438 1.00 87.56 221 GLN A C 1
ATOM 1753 O O . GLN A 1 221 ? -10.736 1.386 26.652 1.00 87.56 221 GLN A O 1
ATOM 1758 N N . PHE A 1 222 ? -8.789 1.191 25.551 1.00 91.44 222 PHE A N 1
ATOM 1759 C CA . PHE A 1 222 ? -9.186 0.061 24.718 1.00 91.44 222 PHE A CA 1
ATOM 1760 C C . PHE A 1 222 ? -8.469 -1.216 25.178 1.00 91.44 222 PHE A C 1
ATOM 1762 O O . PHE A 1 222 ? -7.301 -1.420 24.845 1.00 91.44 222 PHE A O 1
ATOM 1769 N N . PRO A 1 223 ? -9.148 -2.134 25.893 1.00 91.00 223 PRO A N 1
ATOM 1770 C CA . PRO A 1 223 ? -8.503 -3.312 26.485 1.00 91.00 223 PRO A CA 1
ATOM 1771 C C . PRO A 1 223 ? -7.928 -4.285 25.446 1.00 91.00 223 PRO A C 1
ATOM 1773 O O . PRO A 1 223 ? -7.067 -5.100 25.768 1.00 91.00 223 PRO A O 1
ATOM 1776 N N . LYS A 1 224 ? -8.401 -4.204 24.198 1.00 95.50 224 LYS A N 1
ATOM 1777 C CA . LYS A 1 224 ? -7.919 -5.015 23.077 1.00 95.50 224 LYS A CA 1
ATOM 1778 C C . LYS A 1 224 ? -6.740 -4.392 22.334 1.00 95.50 224 LYS A C 1
ATOM 1780 O O . LYS A 1 224 ? -6.241 -5.030 21.419 1.00 95.50 224 LYS A O 1
ATOM 1785 N N . VAL A 1 225 ? -6.293 -3.184 22.681 1.00 97.12 225 VAL A N 1
ATOM 1786 C CA . VAL A 1 225 ? -5.181 -2.509 21.996 1.00 97.12 225 VAL A CA 1
ATOM 1787 C C . VAL A 1 225 ? -3.912 -2.607 22.837 1.00 97.12 225 VAL A C 1
ATOM 1789 O O . VAL A 1 225 ? -3.903 -2.277 24.020 1.00 97.12 225 VAL A O 1
ATOM 1792 N N . ARG A 1 226 ? -2.811 -3.024 22.212 1.00 95.44 226 ARG A N 1
ATOM 1793 C CA . ARG A 1 226 ? -1.479 -3.076 22.821 1.00 95.44 226 ARG A CA 1
ATOM 1794 C C . ARG A 1 226 ? -0.463 -2.404 21.912 1.00 95.44 226 ARG A C 1
ATOM 1796 O O . ARG A 1 226 ? -0.514 -2.565 20.697 1.00 95.44 226 ARG A O 1
ATOM 1803 N N . ILE A 1 227 ? 0.478 -1.679 22.508 1.00 97.50 227 ILE A N 1
ATOM 1804 C CA . ILE A 1 227 ? 1.567 -1.022 21.782 1.00 97.50 227 ILE A CA 1
ATOM 1805 C C . ILE A 1 227 ? 2.864 -1.796 22.028 1.00 97.50 227 ILE A C 1
ATOM 1807 O O . ILE A 1 227 ? 3.231 -2.047 23.174 1.00 97.50 227 ILE A O 1
ATOM 1811 N N . LEU A 1 228 ? 3.554 -2.163 20.951 1.00 97.25 228 LEU A N 1
ATOM 1812 C CA . LEU A 1 228 ? 4.903 -2.719 20.955 1.00 97.25 228 LEU A CA 1
ATOM 1813 C C . LEU A 1 228 ? 5.873 -1.644 20.453 1.00 97.25 228 LEU A C 1
ATOM 1815 O O . LEU A 1 228 ? 5.789 -1.231 19.298 1.00 97.25 228 LEU A O 1
ATOM 1819 N N . ARG A 1 229 ? 6.804 -1.200 21.302 1.00 97.44 229 ARG A N 1
ATOM 1820 C CA . ARG A 1 229 ? 7.847 -0.230 20.931 1.00 97.44 229 ARG A CA 1
ATOM 1821 C C . ARG A 1 229 ? 9.119 -0.947 20.508 1.00 97.44 229 ARG A C 1
ATOM 1823 O O . ARG A 1 229 ? 9.617 -1.793 21.244 1.00 97.44 229 ARG A O 1
ATOM 1830 N N . LEU A 1 230 ? 9.661 -0.598 19.345 1.00 92.69 230 LEU A N 1
ATOM 1831 C CA . LEU A 1 230 ? 10.970 -1.086 18.919 1.00 92.69 230 LEU A CA 1
ATOM 1832 C C . LEU A 1 230 ? 12.072 -0.116 19.358 1.00 92.69 230 LEU A C 1
ATOM 1834 O O . LEU A 1 230 ? 11.946 1.095 19.200 1.00 92.69 230 LEU A O 1
ATOM 1838 N N . GLU A 1 231 ? 13.172 -0.659 19.880 1.00 92.69 231 GLU A N 1
ATOM 1839 C CA . GLU A 1 231 ? 14.315 0.120 20.392 1.00 92.69 231 GLU A CA 1
ATOM 1840 C C . GLU A 1 231 ? 15.122 0.832 19.297 1.00 92.69 231 GLU A C 1
ATOM 1842 O O . GLU A 1 231 ? 15.886 1.753 19.573 1.00 92.69 231 GLU A O 1
ATOM 1847 N N . LYS A 1 232 ? 14.977 0.390 18.045 1.00 91.06 232 LYS A N 1
ATOM 1848 C CA . LYS A 1 232 ? 15.626 0.959 16.863 1.00 91.06 232 LYS A CA 1
ATOM 1849 C C . LYS A 1 232 ? 14.728 0.785 15.647 1.00 91.06 232 LYS A C 1
ATOM 1851 O O . LYS A 1 232 ? 13.865 -0.092 15.642 1.00 91.06 232 LYS A O 1
ATOM 1856 N N . ARG A 1 233 ? 14.980 1.575 14.601 1.00 90.19 233 ARG A N 1
ATOM 1857 C CA . ARG A 1 233 ? 14.268 1.472 13.322 1.00 90.19 233 ARG A CA 1
ATOM 1858 C C . ARG A 1 233 ? 14.683 0.199 12.587 1.00 90.19 233 ARG A C 1
ATOM 1860 O O . ARG A 1 233 ? 15.796 0.101 12.070 1.00 90.19 233 ARG A O 1
ATOM 1867 N N . GLU A 1 234 ? 13.795 -0.783 12.569 1.00 84.31 234 GLU A N 1
ATOM 1868 C CA . GLU A 1 234 ? 14.009 -2.118 12.005 1.00 84.31 234 GLU A CA 1
ATOM 1869 C C . GLU A 1 234 ? 13.426 -2.259 10.594 1.00 84.31 234 GLU A C 1
ATOM 1871 O O . GLU A 1 234 ? 13.844 -3.143 9.840 1.00 84.31 234 GLU A O 1
ATOM 1876 N N . GLY A 1 235 ? 12.485 -1.387 10.225 1.00 80.06 235 GLY A N 1
ATOM 1877 C CA . GLY A 1 235 ? 11.758 -1.423 8.964 1.00 80.06 235 GLY A CA 1
ATOM 1878 C C . GLY A 1 235 ? 10.526 -2.333 9.006 1.00 80.06 235 GLY A C 1
ATOM 1879 O O . GLY A 1 235 ? 10.434 -3.279 9.793 1.00 80.06 235 GLY A O 1
ATOM 1880 N N . LEU A 1 236 ? 9.592 -2.078 8.079 1.00 78.25 236 LEU A N 1
ATOM 1881 C CA . LEU A 1 236 ? 8.255 -2.687 8.028 1.00 78.25 236 LEU A CA 1
ATOM 1882 C C . LEU A 1 236 ? 8.256 -4.217 8.164 1.00 78.25 236 LEU A C 1
ATOM 1884 O O . LEU A 1 236 ? 7.469 -4.769 8.925 1.00 78.25 236 LEU A O 1
ATOM 1888 N N . ILE A 1 237 ? 9.144 -4.915 7.449 1.00 77.06 237 ILE A N 1
ATOM 1889 C CA . ILE A 1 237 ? 9.178 -6.388 7.438 1.00 77.06 237 ILE A CA 1
ATOM 1890 C C . ILE A 1 237 ? 9.458 -6.937 8.841 1.00 77.06 237 ILE A C 1
ATOM 1892 O O . ILE A 1 237 ? 8.758 -7.828 9.319 1.00 77.06 237 ILE A O 1
ATOM 1896 N N . ARG A 1 238 ? 10.471 -6.396 9.523 1.00 76.38 238 ARG A N 1
ATOM 1897 C CA . ARG A 1 238 ? 10.851 -6.848 10.865 1.00 76.38 238 ARG A CA 1
ATOM 1898 C C . ARG A 1 238 ? 9.838 -6.407 11.910 1.00 76.38 238 ARG A C 1
ATOM 1900 O O . ARG A 1 238 ? 9.554 -7.184 12.815 1.00 76.38 238 ARG A O 1
ATOM 1907 N N . ALA A 1 239 ? 9.265 -5.213 11.764 1.00 83.94 239 ALA A N 1
ATOM 1908 C CA . ALA A 1 239 ? 8.170 -4.755 12.610 1.00 83.94 239 ALA A CA 1
ATOM 1909 C C . ALA A 1 239 ? 6.963 -5.708 12.530 1.00 83.94 239 ALA A C 1
ATOM 1911 O O . ALA A 1 239 ? 6.464 -6.145 13.567 1.00 83.94 239 ALA A O 1
ATOM 1912 N N . ARG A 1 240 ? 6.573 -6.133 11.317 1.00 85.56 240 ARG A N 1
ATOM 1913 C CA . ARG A 1 240 ? 5.514 -7.134 11.103 1.00 85.56 240 ARG A CA 1
ATOM 1914 C C . ARG A 1 240 ? 5.832 -8.462 11.795 1.00 85.56 240 ARG A C 1
ATOM 1916 O O . ARG A 1 240 ? 4.998 -8.970 12.539 1.00 85.56 240 ARG A O 1
ATOM 1923 N N . ILE A 1 241 ? 7.054 -8.978 11.631 1.00 85.25 241 ILE A N 1
ATOM 1924 C CA . ILE A 1 241 ? 7.497 -10.226 12.282 1.00 85.25 241 ILE A CA 1
ATOM 1925 C C . ILE A 1 241 ? 7.465 -10.107 13.814 1.00 85.25 241 ILE A C 1
ATOM 1927 O O . ILE A 1 241 ? 6.989 -11.021 14.484 1.00 85.25 241 ILE A O 1
ATOM 1931 N N . LYS A 1 242 ? 7.932 -8.986 14.382 1.00 87.19 242 LYS A N 1
ATOM 1932 C CA . LYS A 1 242 ? 7.900 -8.754 15.836 1.00 87.19 242 LYS A CA 1
ATOM 1933 C C . LYS A 1 242 ? 6.467 -8.664 16.372 1.00 87.19 242 LYS A C 1
ATOM 1935 O O . LYS A 1 242 ? 6.194 -9.216 17.432 1.00 87.19 242 LYS A O 1
ATOM 1940 N N . GLY A 1 243 ? 5.551 -8.038 15.630 1.00 93.12 243 GLY A N 1
ATOM 1941 C CA . GLY A 1 243 ? 4.124 -8.038 15.961 1.00 93.12 243 GLY A CA 1
ATOM 1942 C C . GLY A 1 243 ? 3.518 -9.446 15.939 1.00 93.12 243 GLY A C 1
ATOM 1943 O O . GLY A 1 243 ? 2.824 -9.833 16.875 1.00 93.12 243 GLY A O 1
ATOM 1944 N N . ALA A 1 244 ? 3.827 -10.238 14.908 1.00 91.31 244 ALA A N 1
ATOM 1945 C CA . ALA A 1 244 ? 3.330 -11.608 14.771 1.00 91.31 244 ALA A CA 1
ATOM 1946 C C . ALA A 1 244 ? 3.850 -12.545 15.864 1.00 91.31 244 ALA A C 1
ATOM 1948 O O . ALA A 1 244 ? 3.134 -13.428 16.319 1.00 91.31 244 ALA A O 1
ATOM 1949 N N . ALA A 1 245 ? 5.083 -12.342 16.327 1.00 91.50 245 ALA A N 1
ATOM 1950 C CA . ALA A 1 245 ? 5.663 -13.160 17.388 1.00 91.50 245 ALA A CA 1
ATOM 1951 C C . ALA A 1 245 ? 4.898 -13.060 18.723 1.00 91.50 245 ALA A C 1
ATOM 1953 O O . ALA A 1 245 ? 4.983 -13.976 19.537 1.00 91.50 245 ALA A O 1
ATOM 1954 N N . ILE A 1 246 ? 4.160 -11.967 18.954 1.00 94.00 246 ILE A N 1
ATOM 1955 C CA . ILE A 1 246 ? 3.425 -11.720 20.204 1.00 94.00 246 ILE A CA 1
ATOM 1956 C C . ILE A 1 246 ? 1.899 -11.796 20.050 1.00 94.00 246 ILE A C 1
ATOM 1958 O O . ILE A 1 246 ? 1.187 -11.525 21.024 1.00 94.00 246 ILE A O 1
ATOM 1962 N N . SER A 1 247 ? 1.397 -12.113 18.852 1.00 94.62 247 SER A N 1
ATOM 1963 C CA . SER A 1 247 ? -0.037 -12.190 18.563 1.00 94.62 247 SER A CA 1
ATOM 1964 C C . SER A 1 247 ? -0.687 -13.425 19.177 1.00 94.62 247 SER A C 1
ATOM 1966 O O . SER A 1 247 ? -0.102 -14.506 19.167 1.00 94.62 247 SER A O 1
ATOM 1968 N N . LYS A 1 248 ? -1.912 -13.268 19.680 1.00 94.94 248 LYS A N 1
ATOM 1969 C CA . LYS A 1 248 ? -2.690 -14.324 20.348 1.00 94.94 248 LYS A CA 1
ATOM 1970 C C . LYS A 1 248 ? -3.838 -14.877 19.500 1.00 94.94 248 LYS A C 1
ATOM 1972 O O . LYS A 1 248 ? -4.401 -15.909 19.853 1.00 94.94 248 LYS A O 1
ATOM 1977 N N . GLY A 1 249 ? -4.230 -14.176 18.439 1.00 95.19 249 GLY A N 1
ATOM 1978 C CA . GLY A 1 249 ? -5.300 -14.580 17.534 1.00 95.19 249 GLY A CA 1
ATOM 1979 C C . GLY A 1 249 ? -4.918 -15.799 16.699 1.00 95.19 249 GLY A C 1
ATOM 1980 O O . GLY A 1 249 ? -3.748 -16.025 16.397 1.00 95.19 249 GLY A O 1
ATOM 1981 N N . SER A 1 250 ? -5.921 -16.583 16.310 1.00 95.38 250 SER A N 1
ATOM 1982 C CA . SER A 1 250 ? -5.735 -17.746 15.432 1.00 95.38 250 SER A CA 1
ATOM 1983 C C . SER A 1 250 ? -5.369 -17.364 13.993 1.00 95.38 250 SER A C 1
ATOM 1985 O O . SER A 1 250 ? -4.740 -18.145 13.281 1.00 95.38 250 SER A O 1
ATOM 1987 N N . VAL A 1 251 ? -5.730 -16.146 13.584 1.00 95.50 251 VAL A N 1
ATOM 1988 C CA . VAL A 1 251 ? -5.356 -15.510 12.320 1.00 95.50 251 VAL A CA 1
ATOM 1989 C C . VAL A 1 251 ? -4.590 -14.219 12.614 1.00 95.50 251 VAL A C 1
ATOM 1991 O O . VAL A 1 251 ? -4.834 -13.555 13.620 1.00 95.50 251 VAL A O 1
ATOM 1994 N N . ILE A 1 252 ? -3.659 -13.857 11.733 1.00 96.69 252 ILE A N 1
ATOM 1995 C CA . ILE A 1 252 ? -2.970 -12.564 11.762 1.00 96.69 252 ILE A CA 1
ATOM 1996 C C . ILE A 1 252 ? -3.477 -11.727 10.593 1.00 96.69 252 ILE A C 1
ATOM 1998 O O . ILE A 1 252 ? -3.475 -12.186 9.450 1.00 96.69 252 ILE A O 1
ATOM 2002 N N . THR A 1 253 ? -3.867 -10.485 10.865 1.00 97.25 253 THR A N 1
ATOM 2003 C CA . THR A 1 253 ? -4.314 -9.536 9.842 1.00 97.25 253 THR A CA 1
ATOM 2004 C C . THR A 1 253 ? -3.443 -8.289 9.888 1.00 97.25 253 THR A C 1
ATOM 2006 O O . THR A 1 253 ? -3.435 -7.573 10.882 1.00 97.25 253 THR A O 1
ATOM 2009 N N . TYR A 1 254 ? -2.685 -8.027 8.825 1.00 96.69 254 TYR A N 1
ATOM 2010 C CA . TYR A 1 254 ? -1.841 -6.835 8.733 1.00 96.69 254 TYR A CA 1
ATOM 2011 C C . TYR A 1 254 ? -2.597 -5.692 8.072 1.00 96.69 254 TYR A C 1
ATOM 2013 O O . TYR A 1 254 ? -3.109 -5.879 6.969 1.00 96.69 254 TYR A O 1
ATOM 2021 N N . LEU A 1 255 ? -2.596 -4.522 8.708 1.00 96.19 255 LEU A N 1
ATOM 2022 C CA . LEU A 1 255 ? -3.042 -3.270 8.097 1.00 96.19 255 LEU A CA 1
ATOM 2023 C C . LEU A 1 255 ? -1.901 -2.258 8.110 1.00 96.19 255 LEU A C 1
ATOM 2025 O O . LEU A 1 255 ? -1.025 -2.301 8.981 1.00 96.19 255 LEU A O 1
ATOM 2029 N N . ASP A 1 256 ? -1.940 -1.329 7.164 1.00 95.25 256 ASP A N 1
ATOM 2030 C CA . ASP A 1 256 ? -1.116 -0.131 7.249 1.00 95.25 256 ASP A CA 1
ATOM 2031 C C . ASP A 1 256 ? -1.747 0.851 8.253 1.00 95.25 256 ASP A C 1
ATOM 2033 O O . ASP A 1 256 ? -2.912 0.730 8.632 1.00 95.25 256 ASP A O 1
ATOM 2037 N N . SER A 1 257 ? -0.969 1.818 8.736 1.00 96.69 257 SER A N 1
ATOM 2038 C CA . SER A 1 257 ? -1.382 2.775 9.776 1.00 96.69 257 SER A CA 1
ATOM 2039 C C . SER A 1 257 ? -2.288 3.909 9.292 1.00 96.69 257 SER A C 1
ATOM 2041 O O . SER A 1 257 ? -2.619 4.813 10.059 1.00 96.69 257 SER A O 1
ATOM 2043 N N . HIS A 1 258 ? -2.697 3.841 8.030 1.00 95.31 258 HIS A N 1
ATOM 2044 C CA . HIS A 1 258 ? -3.506 4.821 7.319 1.00 95.31 258 HIS A CA 1
ATOM 2045 C C . HIS A 1 258 ? -4.551 4.113 6.456 1.00 95.31 258 HIS A C 1
ATOM 2047 O O . HIS A 1 258 ? -4.647 4.316 5.244 1.00 95.31 258 HIS A O 1
ATOM 2053 N N . CYS A 1 259 ? -5.317 3.250 7.119 1.00 94.94 259 CYS A N 1
ATOM 2054 C CA . CYS A 1 259 ? -6.406 2.490 6.534 1.00 94.94 259 CYS A CA 1
ATOM 2055 C C . CYS A 1 259 ? -7.738 2.850 7.189 1.00 94.94 259 CYS A C 1
ATOM 2057 O O . CYS A 1 259 ? -7.798 3.292 8.329 1.00 94.94 259 CYS A O 1
ATOM 2059 N N . GLU A 1 260 ? -8.834 2.594 6.489 1.00 96.31 260 GLU A N 1
ATOM 2060 C CA . GLU A 1 260 ? -10.167 2.556 7.085 1.00 96.31 260 GLU A CA 1
ATOM 2061 C C . GLU A 1 260 ? -10.810 1.232 6.684 1.00 96.31 260 GLU A C 1
ATOM 2063 O O . GLU A 1 260 ? -10.742 0.834 5.527 1.00 96.31 260 GLU A O 1
ATOM 2068 N N . CYS A 1 261 ? -11.378 0.495 7.631 1.00 93.94 261 CYS A N 1
ATOM 2069 C CA . CYS A 1 261 ? -12.043 -0.774 7.327 1.00 93.94 261 CYS A CA 1
ATOM 2070 C C . CYS A 1 261 ? -13.501 -0.516 6.937 1.00 93.94 261 CYS A C 1
ATOM 2072 O O . CYS A 1 261 ? -14.118 0.360 7.526 1.00 93.94 261 CYS A O 1
ATOM 2074 N N . LEU A 1 262 ? -14.095 -1.242 5.990 1.00 91.62 262 LEU A N 1
ATOM 2075 C CA . LEU A 1 262 ? -15.549 -1.158 5.773 1.00 91.62 262 LEU A CA 1
ATOM 2076 C C . LEU A 1 262 ? -16.330 -2.021 6.774 1.00 91.62 262 LEU A C 1
ATOM 2078 O O . LEU A 1 262 ? -15.775 -2.880 7.457 1.00 91.62 262 LEU A O 1
ATOM 2082 N N . GLU A 1 263 ? -17.636 -1.784 6.875 1.00 88.81 263 GLU A N 1
ATOM 2083 C CA . GLU A 1 263 ? -18.526 -2.662 7.639 1.00 88.81 263 GLU A CA 1
ATOM 2084 C C . GLU A 1 263 ? -18.514 -4.080 7.055 1.00 88.81 263 GLU A C 1
ATOM 2086 O O . GLU A 1 263 ? -18.605 -4.257 5.839 1.00 88.81 263 GLU A O 1
ATOM 2091 N N . GLY A 1 264 ? -18.400 -5.091 7.920 1.00 88.12 264 GLY A N 1
ATOM 2092 C CA . GLY A 1 264 ? -18.353 -6.497 7.502 1.00 88.12 264 GLY A CA 1
ATOM 2093 C C . GLY A 1 264 ? -17.068 -6.892 6.766 1.00 88.12 264 GLY A C 1
ATOM 2094 O O . GLY A 1 264 ? -17.061 -7.854 5.995 1.00 88.12 264 GLY A O 1
ATOM 2095 N N . TRP A 1 265 ? -15.980 -6.135 6.944 1.00 91.25 265 TRP A N 1
ATOM 2096 C CA . TRP A 1 265 ? -14.740 -6.399 6.223 1.00 91.25 265 TRP A CA 1
ATOM 2097 C C . TRP A 1 265 ? -14.055 -7.706 6.651 1.00 91.25 265 TRP A C 1
ATOM 2099 O O . TRP A 1 265 ? -13.377 -8.335 5.852 1.00 91.25 265 TRP A O 1
ATOM 2109 N N . ILE A 1 266 ? -14.158 -8.167 7.892 1.00 94.06 266 ILE A N 1
ATOM 2110 C CA . ILE A 1 266 ? -13.281 -9.265 8.327 1.00 94.06 266 ILE A CA 1
ATOM 2111 C C . ILE A 1 266 ? -13.864 -10.651 8.014 1.00 94.06 266 ILE A C 1
ATOM 2113 O O . ILE A 1 266 ? -13.126 -11.606 7.769 1.00 94.06 266 ILE A O 1
ATOM 2117 N N . GLU A 1 267 ? -15.190 -10.774 7.998 1.00 93.38 267 GLU A N 1
ATOM 2118 C CA . GLU A 1 267 ? -15.908 -12.039 7.865 1.00 93.38 267 GLU A CA 1
ATOM 2119 C C . GLU A 1 267 ? -15.573 -12.810 6.587 1.00 93.38 267 GLU A C 1
ATOM 2121 O O . GLU A 1 267 ? -15.250 -13.997 6.699 1.00 93.38 267 GLU A O 1
ATOM 2126 N N . PRO A 1 268 ? -15.570 -12.181 5.394 1.00 90.69 268 PRO A N 1
ATOM 2127 C CA . PRO A 1 268 ? -15.276 -12.895 4.156 1.00 90.69 268 PRO A CA 1
ATOM 2128 C C . PRO A 1 268 ? -13.839 -13.431 4.149 1.00 90.69 268 PRO A C 1
ATOM 2130 O O . PRO A 1 268 ? -13.574 -14.51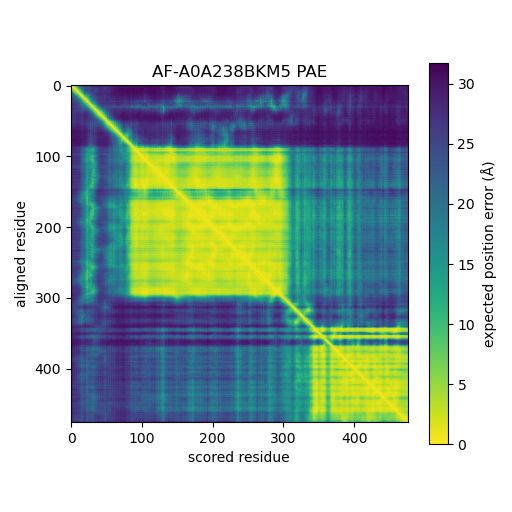3 3.629 1.00 90.69 268 PRO A O 1
ATOM 2133 N N . LEU A 1 269 ? -12.907 -12.693 4.764 1.00 90.00 269 LEU A N 1
ATOM 2134 C CA . LEU A 1 269 ? -11.494 -13.065 4.843 1.00 90.00 269 LEU A CA 1
ATOM 2135 C C . LEU A 1 269 ? -11.296 -14.272 5.768 1.00 90.00 269 LEU A C 1
ATOM 2137 O O . LEU A 1 269 ? -10.653 -15.255 5.391 1.00 90.00 269 LEU A O 1
ATOM 2141 N N . LEU A 1 270 ? -11.885 -14.223 6.965 1.00 93.62 270 LEU A N 1
ATOM 2142 C CA . LEU A 1 270 ? -11.779 -15.297 7.953 1.00 93.62 270 LEU A CA 1
ATOM 2143 C C . LEU A 1 270 ? -12.492 -16.571 7.509 1.00 93.62 270 LEU A C 1
ATOM 2145 O O . LEU A 1 270 ? -11.983 -17.662 7.755 1.00 93.62 270 LEU A O 1
ATOM 2149 N N . ASP A 1 271 ? -13.630 -16.455 6.825 1.00 93.06 271 ASP A N 1
ATOM 2150 C CA . ASP A 1 271 ? -14.380 -17.602 6.309 1.00 93.06 271 ASP A CA 1
ATOM 2151 C C . ASP A 1 271 ? -13.551 -18.416 5.302 1.00 93.06 271 ASP A C 1
ATOM 2153 O O . ASP A 1 271 ? -13.508 -19.648 5.363 1.00 93.06 271 ASP A O 1
ATOM 2157 N N . ARG A 1 272 ? -12.791 -17.746 4.425 1.00 87.00 272 ARG A N 1
ATOM 2158 C CA . ARG A 1 272 ? -11.900 -18.435 3.478 1.00 87.00 272 ARG A CA 1
ATOM 2159 C C . ARG A 1 272 ? -10.710 -19.105 4.155 1.00 87.00 272 ARG A C 1
ATOM 2161 O O . ARG A 1 272 ? -10.374 -20.233 3.792 1.00 87.00 272 ARG A O 1
ATOM 2168 N N . ILE A 1 273 ? -10.118 -18.465 5.162 1.00 86.06 273 ILE A N 1
ATOM 2169 C CA . ILE A 1 273 ? -9.054 -19.085 5.963 1.00 86.06 273 ILE A CA 1
ATOM 2170 C C . ILE A 1 273 ? -9.607 -20.284 6.746 1.00 86.06 273 ILE A C 1
ATOM 2172 O O . ILE A 1 273 ? -8.956 -21.325 6.802 1.00 86.06 273 ILE A O 1
ATOM 2176 N N . LYS A 1 274 ? -10.827 -20.190 7.291 1.00 90.38 274 LYS A N 1
ATOM 2177 C CA . LYS A 1 274 ? -11.496 -21.308 7.972 1.00 90.38 274 LYS A CA 1
ATOM 2178 C C . LYS A 1 274 ? -11.688 -22.497 7.029 1.00 90.38 274 LYS A C 1
ATOM 2180 O O . LYS A 1 274 ? -11.353 -23.622 7.390 1.00 90.38 274 LYS A O 1
ATOM 2185 N N . LYS A 1 275 ? -12.193 -22.249 5.815 1.00 88.25 275 LYS A N 1
ATOM 2186 C CA . LYS A 1 275 ? -12.400 -23.281 4.782 1.00 88.25 275 LYS A CA 1
ATOM 2187 C C . LYS A 1 275 ? -11.092 -23.965 4.379 1.00 88.25 275 LYS A C 1
ATOM 2189 O O . LYS A 1 275 ? -11.081 -25.173 4.153 1.00 88.25 275 LYS A O 1
ATOM 2194 N N . ASN A 1 276 ? -9.992 -23.216 4.293 1.00 81.19 276 ASN A N 1
ATOM 2195 C CA . ASN A 1 276 ? -8.670 -23.774 4.033 1.00 81.19 276 ASN A CA 1
ATOM 2196 C C . ASN A 1 276 ? -7.566 -22.954 4.734 1.00 81.19 276 ASN A C 1
ATOM 2198 O O . ASN A 1 276 ? -7.152 -21.922 4.193 1.00 81.19 276 ASN A O 1
ATOM 2202 N N . PRO A 1 277 ? -7.004 -23.456 5.855 1.00 78.62 277 PRO A N 1
ATOM 2203 C CA . PRO A 1 277 ? -5.975 -22.758 6.637 1.00 78.62 277 PRO A CA 1
ATOM 2204 C C . PRO A 1 277 ? -4.649 -22.506 5.908 1.00 78.62 277 PRO A C 1
ATOM 2206 O O . PRO A 1 277 ? -3.788 -21.801 6.426 1.00 78.62 277 PRO A O 1
ATOM 2209 N N . LYS A 1 278 ? -4.447 -23.090 4.719 1.00 74.12 278 LYS A N 1
ATOM 2210 C CA . LYS A 1 278 ? -3.276 -22.827 3.865 1.00 74.12 278 LYS A CA 1
ATOM 2211 C C . LYS A 1 278 ? -3.474 -21.631 2.925 1.00 74.12 278 LYS A C 1
ATOM 2213 O O . LYS A 1 278 ? -2.573 -21.315 2.153 1.00 74.12 278 LYS A O 1
ATOM 2218 N N . THR A 1 279 ? -4.646 -21.001 2.950 1.00 72.62 279 THR A N 1
ATOM 2219 C CA . THR A 1 279 ? -4.986 -19.869 2.083 1.00 72.62 279 THR A CA 1
ATOM 2220 C C . THR A 1 279 ? -4.510 -18.566 2.708 1.00 72.62 279 THR A C 1
ATOM 2222 O O . THR A 1 279 ? -4.824 -18.278 3.860 1.00 72.62 279 THR A O 1
ATOM 2225 N N . VAL A 1 280 ? -3.803 -17.751 1.927 1.00 77.88 280 VAL A N 1
ATOM 2226 C CA . VAL A 1 280 ? -3.539 -16.347 2.257 1.00 77.88 280 VAL A CA 1
ATOM 2227 C C . VAL A 1 280 ? -4.522 -15.501 1.466 1.00 77.88 280 VAL A C 1
ATOM 2229 O O . VAL A 1 280 ? -4.596 -15.620 0.244 1.00 77.88 280 VAL A O 1
ATOM 2232 N N . VAL A 1 281 ? -5.285 -14.669 2.163 1.00 78.88 281 VAL A N 1
ATOM 2233 C CA . VAL A 1 281 ? -6.309 -13.811 1.564 1.00 78.88 281 VAL A CA 1
ATOM 2234 C C . VAL A 1 281 ? -5.852 -12.362 1.590 1.00 78.88 281 VAL A C 1
ATOM 2236 O O . VAL A 1 281 ? -5.183 -11.931 2.529 1.00 78.88 281 VAL A O 1
ATOM 2239 N N . CYS A 1 282 ? -6.217 -11.618 0.552 1.00 80.00 282 CYS A N 1
ATOM 2240 C CA . CYS A 1 282 ? -6.038 -10.178 0.494 1.00 80.00 282 CYS A CA 1
ATOM 2241 C C . CYS A 1 282 ? -7.408 -9.547 0.257 1.00 80.00 282 CYS A C 1
ATOM 2243 O O . CYS A 1 282 ? -8.146 -10.025 -0.609 1.00 80.00 282 CYS A O 1
ATOM 2245 N N . PRO A 1 283 ? -7.741 -8.491 0.999 1.00 82.25 283 PRO A N 1
ATOM 2246 C CA . PRO A 1 283 ? -8.883 -7.650 0.689 1.00 82.25 283 PRO A CA 1
ATOM 2247 C C . PRO A 1 283 ? -8.722 -6.950 -0.669 1.00 82.25 283 PRO A C 1
ATOM 2249 O O . PRO A 1 283 ? -7.605 -6.785 -1.166 1.00 82.25 283 PRO A O 1
ATOM 2252 N N . VAL A 1 284 ? -9.825 -6.461 -1.224 1.00 77.12 284 VAL A N 1
ATOM 2253 C CA . VAL A 1 284 ? -9.815 -5.425 -2.259 1.00 77.12 284 VAL A CA 1
ATOM 2254 C C . VAL A 1 284 ? -9.302 -4.134 -1.637 1.00 77.12 284 VAL A C 1
ATOM 2256 O O . VAL A 1 284 ? -9.793 -3.708 -0.592 1.00 77.12 284 VAL A O 1
ATOM 2259 N N . ILE A 1 285 ? -8.288 -3.532 -2.260 1.00 78.88 285 ILE A N 1
ATOM 2260 C CA . ILE A 1 285 ? -7.671 -2.315 -1.735 1.00 78.88 285 ILE A CA 1
ATOM 2261 C C . ILE A 1 285 ? -8.205 -1.090 -2.461 1.00 78.88 285 ILE A C 1
ATOM 2263 O O . ILE A 1 285 ? -7.858 -0.852 -3.618 1.00 78.88 285 ILE A O 1
ATOM 2267 N N . ASP A 1 286 ? -9.037 -0.325 -1.763 1.00 83.00 286 ASP A N 1
ATOM 2268 C CA . ASP A 1 286 ? -9.580 0.941 -2.248 1.00 83.00 286 ASP A CA 1
ATOM 2269 C C . ASP A 1 286 ? -8.641 2.112 -1.982 1.00 83.00 286 ASP A C 1
ATOM 2271 O O . ASP A 1 286 ? -7.731 2.038 -1.152 1.00 83.00 286 ASP A O 1
ATOM 2275 N N . VAL A 1 287 ? -8.911 3.229 -2.655 1.00 84.69 287 VAL A N 1
ATOM 2276 C CA . VAL A 1 287 ? -8.100 4.441 -2.550 1.00 84.69 287 VAL A CA 1
ATOM 2277 C C . VAL A 1 287 ? -8.811 5.474 -1.681 1.00 84.69 287 VAL A C 1
ATOM 2279 O O . VAL A 1 287 ? -9.952 5.839 -1.956 1.00 84.69 287 VAL A O 1
ATOM 2282 N N . ILE A 1 288 ? -8.114 5.992 -0.670 1.00 89.25 288 ILE A N 1
ATOM 2283 C CA . ILE A 1 288 ? -8.410 7.302 -0.077 1.00 89.25 288 ILE A CA 1
ATOM 2284 C C . ILE A 1 288 ? -7.524 8.330 -0.772 1.00 89.25 288 ILE A C 1
ATOM 2286 O O . ILE A 1 288 ? -6.299 8.175 -0.818 1.00 89.25 288 ILE A O 1
ATOM 2290 N N . ASP A 1 289 ? -8.146 9.366 -1.328 1.00 92.00 289 ASP A N 1
ATOM 2291 C CA . ASP A 1 289 ? -7.436 10.462 -1.981 1.00 92.00 289 ASP A CA 1
ATOM 2292 C C . ASP A 1 289 ? -6.526 11.189 -0.979 1.00 92.00 289 ASP A C 1
ATOM 2294 O O . ASP A 1 289 ? -6.957 11.605 0.099 1.00 92.00 289 ASP A O 1
ATOM 2298 N N . ASP A 1 290 ? -5.255 11.352 -1.339 1.00 92.81 290 ASP A N 1
ATOM 2299 C CA . ASP A 1 290 ? -4.221 11.923 -0.473 1.00 92.81 290 ASP A CA 1
ATOM 2300 C C . ASP A 1 290 ? -4.424 13.421 -0.196 1.00 92.81 290 ASP A C 1
ATOM 2302 O O . ASP A 1 290 ? -3.874 13.949 0.772 1.00 92.81 290 ASP A O 1
ATOM 2306 N N . ASN A 1 291 ? -5.222 14.117 -1.009 1.00 92.94 291 ASN A N 1
ATOM 2307 C CA . ASN A 1 291 ? -5.466 15.551 -0.889 1.00 92.94 291 ASN A CA 1
ATOM 2308 C C . ASN A 1 291 ? -6.787 15.879 -0.189 1.00 92.94 291 ASN A C 1
ATOM 2310 O O . ASN A 1 291 ? -6.835 16.800 0.627 1.00 92.94 291 ASN A O 1
ATOM 2314 N N . THR A 1 292 ? -7.852 15.159 -0.528 1.00 95.62 292 THR A N 1
ATOM 2315 C CA . THR A 1 292 ? -9.237 15.454 -0.132 1.00 95.62 292 THR A CA 1
ATOM 2316 C C . THR A 1 292 ? -9.826 14.429 0.828 1.00 95.62 292 THR A C 1
ATOM 2318 O O . THR A 1 292 ? -10.898 14.675 1.385 1.00 95.62 292 THR A O 1
ATOM 2321 N N . PHE A 1 293 ? -9.152 13.290 1.026 1.00 96.62 293 PHE A N 1
ATOM 2322 C CA . PHE A 1 293 ? -9.637 12.155 1.813 1.00 96.62 293 PHE A CA 1
ATOM 2323 C C . PHE A 1 293 ? -10.976 11.576 1.321 1.00 96.62 293 PHE A C 1
ATOM 2325 O O . PHE A 1 293 ? -11.676 10.896 2.086 1.00 96.62 293 PHE A O 1
ATOM 2332 N N . GLU A 1 294 ? -11.327 11.829 0.053 1.00 95.94 294 GLU A N 1
ATOM 2333 C CA . GLU A 1 294 ? -12.434 11.160 -0.624 1.00 95.94 294 GLU A CA 1
ATOM 2334 C C . GLU A 1 294 ? -12.153 9.662 -0.720 1.00 95.94 294 GLU A C 1
ATOM 2336 O O . GLU A 1 294 ? -11.037 9.236 -1.019 1.00 95.94 294 GLU A O 1
ATOM 2341 N N . TYR A 1 295 ? -13.175 8.860 -0.451 1.00 92.56 295 TYR A N 1
ATOM 2342 C CA . TYR A 1 295 ? -13.112 7.420 -0.611 1.00 92.56 295 TYR A CA 1
ATOM 2343 C C . TYR A 1 295 ? -13.513 7.019 -2.035 1.00 92.56 295 TYR A C 1
ATOM 2345 O O . TYR A 1 295 ? -14.627 7.299 -2.487 1.00 92.56 295 TYR A O 1
ATOM 2353 N N . HIS A 1 296 ? -12.621 6.308 -2.722 1.00 85.69 296 HIS A N 1
ATOM 2354 C CA . HIS A 1 296 ? -12.834 5.788 -4.065 1.00 85.69 296 HIS A CA 1
ATOM 2355 C C . HIS A 1 296 ? -12.926 4.264 -4.060 1.00 85.69 296 HIS A C 1
ATOM 2357 O O . HIS A 1 296 ? -11.944 3.553 -3.842 1.00 85.69 296 HIS A O 1
ATOM 2363 N N . TYR A 1 297 ? -14.119 3.782 -4.384 1.00 81.62 297 TYR A N 1
ATOM 2364 C CA . TYR A 1 297 ? -14.427 2.367 -4.509 1.00 81.62 297 TYR A CA 1
ATOM 2365 C C . TYR A 1 297 ? -13.756 1.719 -5.734 1.00 81.62 297 TYR A C 1
ATOM 2367 O O . TYR A 1 297 ? -13.854 2.226 -6.858 1.00 81.62 297 TYR A O 1
ATOM 2375 N N . SER A 1 298 ? -13.134 0.560 -5.521 1.00 68.25 298 SER A N 1
ATOM 2376 C CA . SER A 1 298 ? -12.521 -0.297 -6.533 1.00 68.25 298 SER A CA 1
ATOM 2377 C C . SER A 1 298 ? -13.294 -1.608 -6.675 1.00 68.25 298 SER A C 1
ATOM 2379 O O . SER A 1 298 ? -13.658 -2.251 -5.698 1.00 68.25 298 SER A O 1
ATOM 2381 N N . LYS A 1 299 ? -13.524 -2.047 -7.918 1.00 62.66 299 LYS A N 1
ATOM 2382 C CA . LYS A 1 299 ? -14.172 -3.344 -8.184 1.00 62.66 299 LYS A CA 1
ATOM 2383 C C . LYS A 1 299 ? -13.237 -4.508 -7.856 1.00 62.66 299 LYS A C 1
ATOM 2385 O O . LYS A 1 299 ? -12.048 -4.446 -8.181 1.00 62.66 299 LYS A O 1
ATOM 2390 N N . ALA A 1 300 ? -13.789 -5.606 -7.340 1.00 56.38 300 ALA A N 1
ATOM 2391 C CA . ALA A 1 300 ? -12.997 -6.719 -6.815 1.00 56.38 300 ALA A CA 1
ATOM 2392 C C . ALA A 1 300 ? -12.047 -7.399 -7.824 1.00 56.38 300 ALA A C 1
ATOM 2394 O O . ALA A 1 300 ? -10.976 -7.873 -7.449 1.00 56.38 300 ALA A O 1
ATOM 2395 N N . TYR A 1 301 ? -12.367 -7.402 -9.124 1.00 53.56 301 TYR A N 1
ATOM 2396 C CA . TYR A 1 301 ? -11.535 -8.063 -10.144 1.00 53.56 301 TYR A CA 1
ATOM 2397 C C . TYR A 1 301 ? -10.189 -7.370 -10.429 1.00 53.56 301 TYR A C 1
ATOM 2399 O O . TYR A 1 301 ? -9.351 -7.924 -11.143 1.00 53.56 301 TYR A O 1
ATOM 2407 N N . PHE A 1 302 ? -9.958 -6.158 -9.912 1.00 41.88 302 PHE A N 1
ATOM 2408 C CA . PHE A 1 302 ? -8.687 -5.453 -10.105 1.00 41.88 302 PHE A CA 1
ATOM 2409 C C . PHE A 1 302 ? -7.595 -5.875 -9.113 1.00 41.88 302 PHE A C 1
ATOM 2411 O O . PHE A 1 302 ? -6.415 -5.592 -9.348 1.00 41.88 302 PHE A O 1
ATOM 2418 N N . THR A 1 303 ? -7.942 -6.577 -8.032 1.00 40.94 303 THR A N 1
ATOM 2419 C CA . THR A 1 303 ? -6.986 -6.960 -6.990 1.00 40.94 303 THR A CA 1
ATOM 2420 C C . THR A 1 303 ? -6.286 -8.269 -7.344 1.00 40.94 303 THR A C 1
ATOM 2422 O O . THR A 1 303 ? -6.852 -9.352 -7.246 1.00 40.94 303 THR A O 1
ATOM 2425 N N . ASN A 1 304 ? -5.016 -8.176 -7.744 1.00 40.50 304 ASN A N 1
ATOM 2426 C CA . ASN A 1 304 ? -4.172 -9.340 -8.011 1.00 40.50 304 ASN A CA 1
ATOM 2427 C C . ASN A 1 304 ? -3.124 -9.501 -6.906 1.00 40.50 304 ASN A C 1
ATOM 2429 O O . ASN A 1 304 ? -2.209 -8.683 -6.799 1.00 40.50 304 ASN A O 1
ATOM 2433 N N . ILE A 1 305 ? -3.205 -10.586 -6.132 1.00 38.34 305 ILE A N 1
ATOM 2434 C CA . ILE A 1 305 ? -2.127 -10.978 -5.216 1.00 38.34 305 ILE A CA 1
ATOM 2435 C C . ILE A 1 305 ? -1.003 -11.585 -6.053 1.00 38.34 305 ILE A C 1
ATOM 2437 O O . ILE A 1 305 ? -1.173 -12.623 -6.691 1.00 38.34 305 ILE A O 1
ATOM 2441 N N . ARG A 1 306 ? 0.164 -10.942 -6.057 1.00 37.41 306 ARG A N 1
ATOM 2442 C CA . ARG A 1 306 ? 1.367 -11.470 -6.711 1.00 37.41 306 ARG A CA 1
ATOM 2443 C C . ARG A 1 306 ? 2.400 -11.805 -5.647 1.00 37.41 306 ARG A C 1
ATOM 2445 O O . ARG A 1 306 ? 3.063 -10.914 -5.126 1.00 37.41 306 ARG A O 1
ATOM 2452 N N . ASN A 1 307 ? 2.562 -13.090 -5.348 1.00 36.47 307 ASN A N 1
ATOM 2453 C CA . ASN A 1 307 ? 3.664 -13.563 -4.515 1.00 36.47 307 ASN A CA 1
ATOM 2454 C C . ASN A 1 307 ? 4.953 -13.563 -5.341 1.00 36.47 307 ASN A C 1
ATOM 2456 O O . ASN A 1 307 ? 5.277 -14.548 -5.995 1.00 36.47 307 ASN A O 1
ATOM 2460 N N . LYS A 1 308 ? 5.680 -12.444 -5.315 1.00 36.16 308 LYS A N 1
ATOM 2461 C CA . LYS A 1 308 ? 7.069 -12.370 -5.778 1.00 36.16 308 LYS A CA 1
ATOM 2462 C C . LYS A 1 308 ? 7.962 -12.383 -4.548 1.00 36.16 308 LYS A C 1
ATOM 2464 O O . LYS A 1 308 ? 7.995 -11.411 -3.800 1.00 36.16 308 LYS A O 1
ATOM 2469 N N . GLY A 1 309 ? 8.635 -13.499 -4.302 1.00 34.78 309 GLY A N 1
ATOM 2470 C CA . GLY A 1 309 ? 9.484 -13.661 -3.127 1.00 34.78 309 GLY A CA 1
ATOM 2471 C C . GLY A 1 309 ? 10.643 -14.606 -3.392 1.00 34.78 309 GLY A C 1
ATOM 2472 O O . GLY A 1 309 ? 10.512 -15.573 -4.139 1.00 34.78 309 GLY A O 1
ATOM 2473 N N . GLU A 1 310 ? 11.782 -14.325 -2.771 1.00 35.00 310 GLU A N 1
ATOM 2474 C CA . GLU A 1 310 ? 12.912 -15.248 -2.704 1.00 35.00 310 GLU A CA 1
ATOM 2475 C C . GLU A 1 310 ? 12.800 -16.082 -1.425 1.00 35.00 310 GLU A C 1
ATOM 2477 O O . GLU A 1 310 ? 12.621 -15.540 -0.333 1.00 35.00 310 GLU A O 1
ATOM 2482 N N . VAL A 1 311 ? 12.925 -17.403 -1.543 1.00 36.97 311 VAL A N 1
ATOM 2483 C CA . VAL A 1 311 ? 12.997 -18.314 -0.398 1.00 36.97 311 VAL A CA 1
ATOM 2484 C C . VAL A 1 311 ? 14.456 -18.735 -0.229 1.00 36.97 311 VAL A C 1
ATOM 2486 O O . VAL A 1 311 ? 14.979 -19.560 -0.981 1.00 36.97 311 VAL A O 1
ATOM 2489 N N . ALA A 1 312 ? 15.136 -18.152 0.759 1.00 37.50 312 ALA A N 1
ATOM 2490 C CA . ALA A 1 312 ? 16.503 -18.514 1.120 1.00 37.50 312 ALA A CA 1
ATOM 2491 C C . ALA A 1 312 ? 16.480 -19.521 2.280 1.00 37.50 312 ALA A C 1
ATOM 2493 O O . ALA A 1 312 ? 16.250 -19.146 3.426 1.00 37.50 312 ALA A O 1
ATOM 2494 N N . GLY A 1 313 ? 16.692 -20.809 1.987 1.00 37.31 313 GLY A N 1
ATOM 2495 C CA . GLY A 1 313 ? 16.663 -21.847 3.029 1.00 37.31 313 GLY A CA 1
ATOM 2496 C C . GLY A 1 313 ? 17.327 -23.187 2.703 1.00 37.31 313 GLY A C 1
ATOM 2497 O O . GLY A 1 313 ? 17.406 -24.044 3.576 1.00 37.31 313 GLY A O 1
ATOM 2498 N N . ALA A 1 314 ? 17.847 -23.400 1.495 1.00 33.38 314 ALA A N 1
ATOM 2499 C CA . ALA A 1 314 ? 18.585 -24.617 1.167 1.00 33.38 314 ALA A CA 1
ATOM 2500 C C . ALA A 1 314 ? 19.740 -24.287 0.216 1.00 33.38 314 ALA A C 1
ATOM 2502 O O . ALA A 1 314 ? 19.811 -23.188 -0.323 1.00 33.38 314 ALA A O 1
ATOM 2503 N N . VAL A 1 315 ? 20.627 -25.254 -0.017 1.00 44.88 315 VAL A N 1
ATOM 2504 C CA . VAL A 1 315 ? 21.824 -25.206 -0.888 1.00 44.88 315 VAL A CA 1
ATOM 2505 C C . VAL A 1 315 ? 21.553 -24.665 -2.318 1.00 44.88 315 VAL A C 1
ATOM 2507 O O . VAL A 1 315 ? 22.484 -24.376 -3.067 1.00 44.88 315 VAL A O 1
ATOM 2510 N N . ILE A 1 316 ? 20.284 -24.466 -2.690 1.00 40.56 316 ILE A N 1
ATOM 2511 C CA . ILE A 1 316 ? 19.800 -23.835 -3.920 1.00 40.56 316 ILE A CA 1
ATOM 2512 C C . ILE A 1 316 ? 18.841 -22.695 -3.526 1.00 40.56 316 ILE A C 1
ATOM 2514 O O . ILE A 1 316 ? 17.900 -22.911 -2.764 1.00 40.56 316 ILE A O 1
ATOM 2518 N N . GLN A 1 317 ? 19.085 -21.483 -4.036 1.00 46.03 317 GLN A N 1
ATOM 2519 C CA . GLN A 1 317 ? 18.194 -20.327 -3.875 1.00 46.03 317 GLN A CA 1
ATOM 2520 C C . GLN A 1 317 ? 16.972 -20.546 -4.777 1.00 46.03 317 GLN A C 1
ATOM 2522 O O . GLN A 1 317 ? 17.155 -20.802 -5.967 1.00 46.03 317 GLN A O 1
ATOM 2527 N N . TYR A 1 318 ? 15.757 -20.492 -4.228 1.00 40.28 318 TYR A N 1
ATOM 2528 C CA . TYR A 1 318 ? 14.519 -20.646 -4.994 1.00 40.28 318 TYR A CA 1
ATOM 2529 C C . TYR A 1 318 ? 13.769 -19.318 -5.052 1.00 40.28 318 TYR A C 1
ATOM 2531 O O . TYR A 1 318 ? 13.644 -18.613 -4.051 1.00 40.28 318 TYR A O 1
ATOM 2539 N N . CYS A 1 319 ? 13.288 -18.981 -6.240 1.00 45.31 319 CYS A N 1
ATOM 2540 C CA . CYS A 1 319 ? 12.505 -17.795 -6.521 1.00 45.31 319 CYS A CA 1
ATOM 2541 C C . CYS A 1 319 ? 11.069 -18.259 -6.752 1.00 45.31 319 CYS A C 1
ATOM 2543 O O . CYS A 1 319 ? 10.833 -19.247 -7.450 1.00 45.31 319 CYS A O 1
ATOM 2545 N N . LEU A 1 320 ? 10.115 -17.574 -6.133 1.00 43.69 320 LEU A N 1
ATOM 2546 C CA . LEU A 1 320 ? 8.705 -17.768 -6.429 1.00 43.69 320 LEU A CA 1
ATOM 2547 C C . LEU A 1 320 ? 8.420 -17.041 -7.740 1.00 43.69 320 LEU A C 1
ATOM 2549 O O . LEU A 1 320 ? 8.477 -15.811 -7.787 1.00 43.69 320 LEU A O 1
ATOM 2553 N N . ASP A 1 321 ? 8.160 -17.808 -8.792 1.00 42.97 321 ASP A N 1
ATOM 2554 C CA . ASP A 1 321 ? 7.737 -17.284 -10.086 1.00 42.97 321 ASP A CA 1
ATOM 2555 C C . ASP A 1 321 ? 6.444 -17.987 -10.515 1.00 42.97 321 ASP A C 1
ATOM 2557 O O . ASP A 1 321 ? 6.186 -19.138 -10.144 1.00 42.97 321 ASP A O 1
ATOM 2561 N N . GLY A 1 322 ? 5.601 -17.269 -11.249 1.00 45.59 322 GLY A N 1
ATOM 2562 C CA . GLY A 1 322 ? 4.394 -17.823 -11.857 1.00 45.59 322 GLY A CA 1
ATOM 2563 C C . GLY A 1 322 ? 4.646 -18.081 -13.337 1.00 45.59 322 GLY A C 1
ATOM 2564 O O . GLY A 1 322 ? 5.336 -17.299 -13.985 1.00 45.59 322 GLY A O 1
ATOM 2565 N N . GLU A 1 323 ? 4.078 -19.146 -13.904 1.00 42.75 323 GLU A N 1
ATOM 2566 C CA . GLU A 1 323 ? 4.141 -19.339 -15.358 1.00 42.75 323 GLU A CA 1
ATOM 2567 C C . GLU A 1 323 ? 3.519 -18.140 -16.115 1.00 42.75 323 GLU A C 1
ATOM 2569 O O . GLU A 1 323 ? 2.599 -17.457 -15.636 1.00 42.75 323 GLU A O 1
ATOM 2574 N N . VAL A 1 324 ? 4.072 -17.846 -17.298 1.00 43.56 324 VAL A N 1
ATOM 2575 C CA . VAL A 1 324 ? 3.607 -16.769 -18.184 1.00 43.56 324 VAL A CA 1
ATOM 2576 C C . VAL A 1 324 ? 2.443 -17.283 -19.030 1.00 43.56 324 VAL A C 1
ATOM 2578 O O . VAL A 1 324 ? 2.585 -18.282 -19.728 1.00 43.56 324 VAL A O 1
ATOM 2581 N N . GLY A 1 325 ? 1.311 -16.580 -18.981 1.00 46.53 325 GLY A N 1
ATOM 2582 C CA . GLY A 1 325 ? 0.079 -16.894 -19.707 1.00 46.53 325 GLY A CA 1
ATOM 2583 C C . GLY A 1 325 ? -1.090 -16.033 -19.211 1.00 46.53 325 GLY A C 1
ATOM 2584 O O . GLY A 1 325 ? -0.992 -15.415 -18.146 1.00 46.53 325 GLY A O 1
ATOM 2585 N N . GLU A 1 326 ? -2.175 -15.969 -19.987 1.00 41.97 326 GLU A N 1
ATOM 2586 C CA . GLU A 1 326 ? -3.386 -15.175 -19.690 1.00 41.97 326 GLU A CA 1
ATOM 2587 C C . GLU A 1 326 ? -4.279 -15.779 -18.584 1.00 41.97 326 GLU A C 1
ATOM 2589 O O . GLU A 1 326 ? -5.279 -15.172 -18.201 1.00 41.97 326 GLU A O 1
ATOM 2594 N N . ASP A 1 327 ? -3.919 -16.935 -18.020 1.00 39.12 327 ASP A N 1
ATOM 2595 C CA . ASP A 1 327 ? -4.762 -17.634 -17.052 1.00 39.12 327 ASP A CA 1
ATOM 2596 C C . ASP A 1 327 ? -4.668 -17.057 -15.625 1.00 39.12 327 ASP A C 1
ATOM 2598 O O . ASP A 1 327 ? -3.598 -16.906 -15.027 1.00 39.12 327 ASP A O 1
ATOM 2602 N N . ILE A 1 328 ? -5.846 -16.784 -15.052 1.00 41.06 328 ILE A N 1
ATOM 2603 C CA . ILE A 1 328 ? -6.091 -16.163 -13.732 1.00 41.06 328 ILE A CA 1
ATOM 2604 C C . ILE A 1 328 ? -5.806 -17.150 -12.568 1.00 41.06 328 ILE A C 1
ATOM 2606 O O . ILE A 1 328 ? -5.917 -16.809 -11.394 1.00 41.06 328 ILE A O 1
ATOM 2610 N N . GLN A 1 329 ? -5.382 -18.381 -12.871 1.00 41.53 329 GLN A N 1
ATOM 2611 C CA . GLN A 1 329 ? -5.100 -19.453 -11.907 1.00 41.53 329 GLN A CA 1
ATOM 2612 C C . GLN A 1 329 ? -3.613 -19.811 -11.922 1.00 41.53 329 GLN A C 1
ATOM 2614 O O . GLN A 1 329 ? -3.200 -20.838 -12.456 1.00 41.53 329 GLN A O 1
ATOM 2619 N N . LYS A 1 330 ? -2.779 -18.940 -11.353 1.00 52.69 330 LYS A N 1
ATOM 2620 C CA . LYS A 1 330 ? -1.331 -19.167 -11.318 1.00 52.69 330 LYS A CA 1
ATOM 2621 C C . LYS A 1 330 ? -0.952 -20.039 -10.129 1.00 52.69 330 LYS A C 1
ATOM 2623 O O . LYS A 1 330 ? -1.096 -19.630 -8.978 1.00 52.69 330 LYS A O 1
ATOM 2628 N N . VAL A 1 331 ? -0.406 -21.220 -10.399 1.00 41.31 331 VAL A N 1
ATOM 2629 C CA . VAL A 1 331 ? 0.321 -21.982 -9.381 1.00 41.31 331 VAL A CA 1
ATOM 2630 C C . VAL A 1 331 ? 1.634 -21.246 -9.114 1.00 41.31 331 VAL A C 1
ATOM 2632 O O . VAL A 1 331 ? 2.401 -20.978 -10.035 1.00 41.31 331 VAL A O 1
ATOM 2635 N N . VAL A 1 332 ? 1.890 -20.895 -7.854 1.00 42.34 332 VAL A N 1
ATOM 2636 C CA . VAL A 1 332 ? 3.203 -20.395 -7.432 1.00 42.34 332 VAL A CA 1
ATOM 2637 C C . VAL A 1 332 ? 4.133 -21.599 -7.357 1.00 42.34 332 VAL A C 1
ATOM 2639 O O . VAL A 1 332 ? 3.958 -22.461 -6.494 1.00 42.34 332 VAL A O 1
ATOM 2642 N N . ILE A 1 333 ? 5.101 -21.681 -8.266 1.00 41.22 333 ILE A N 1
ATOM 2643 C CA . ILE A 1 333 ? 6.051 -22.792 -8.315 1.00 41.22 333 ILE A CA 1
ATOM 2644 C C . ILE A 1 333 ? 7.405 -22.270 -7.834 1.00 41.22 333 ILE A C 1
ATOM 2646 O O . ILE A 1 333 ? 7.838 -21.174 -8.189 1.00 41.22 333 ILE A O 1
ATOM 2650 N N . ALA A 1 334 ? 8.082 -23.048 -6.990 1.00 37.84 334 ALA A N 1
ATOM 2651 C CA . ALA A 1 334 ? 9.457 -22.758 -6.613 1.00 37.84 334 ALA A CA 1
ATOM 2652 C C . ALA A 1 334 ? 10.369 -23.042 -7.815 1.00 37.84 334 ALA A C 1
ATOM 2654 O O . ALA A 1 334 ? 10.674 -24.198 -8.114 1.00 37.84 334 ALA A O 1
ATOM 2655 N N . PHE A 1 335 ? 10.812 -21.995 -8.505 1.00 44.88 335 PHE A N 1
ATOM 2656 C CA . PHE A 1 335 ? 11.842 -22.113 -9.530 1.00 44.88 335 PHE A CA 1
ATOM 2657 C C . PHE A 1 335 ? 13.219 -21.988 -8.879 1.00 44.88 335 PHE A C 1
ATOM 2659 O O . PHE A 1 335 ? 13.388 -21.177 -7.967 1.00 44.88 335 PHE A O 1
ATOM 2666 N N . PRO A 1 336 ? 14.242 -22.747 -9.314 1.00 41.25 336 PRO A N 1
ATOM 2667 C CA . PRO A 1 336 ? 15.618 -22.415 -8.970 1.00 41.25 336 PRO A CA 1
ATOM 2668 C C . PRO A 1 336 ? 15.849 -20.967 -9.400 1.00 41.25 336 PRO A C 1
ATOM 2670 O O . PRO A 1 336 ? 15.661 -20.660 -10.577 1.00 41.25 336 PRO A O 1
ATOM 2673 N N . CYS A 1 337 ? 16.217 -20.079 -8.473 1.00 46.88 337 CYS A N 1
ATOM 2674 C CA . CYS A 1 337 ? 16.525 -18.697 -8.810 1.00 46.88 337 CYS A CA 1
ATOM 2675 C C . CYS A 1 337 ? 17.528 -18.712 -9.954 1.00 46.88 337 CYS A C 1
ATOM 2677 O O . CYS A 1 337 ? 18.649 -19.219 -9.822 1.00 46.88 337 CYS A O 1
ATOM 2679 N N . HIS A 1 338 ? 17.098 -18.206 -11.104 1.00 48.44 338 HIS A N 1
ATOM 2680 C CA . HIS A 1 338 ? 17.931 -18.205 -12.282 1.00 48.44 338 HIS A CA 1
ATOM 2681 C C . HIS A 1 338 ? 19.124 -17.287 -12.012 1.00 48.44 338 HIS A C 1
ATOM 2683 O O . HIS A 1 338 ? 19.022 -16.067 -12.091 1.00 48.44 338 HIS A O 1
ATOM 2689 N N . LYS A 1 339 ? 20.301 -17.868 -11.750 1.00 49.81 339 LYS A N 1
ATOM 2690 C CA . LYS A 1 339 ? 21.589 -17.160 -11.850 1.00 49.81 339 LYS A CA 1
ATOM 2691 C C . LYS A 1 339 ? 21.966 -16.941 -13.320 1.00 49.81 339 LYS A C 1
ATOM 2693 O O . LYS A 1 339 ? 23.084 -17.231 -13.741 1.00 49.81 339 LYS A O 1
ATOM 2698 N N . SER A 1 340 ? 21.023 -16.470 -14.129 1.00 43.75 340 SER A N 1
ATOM 2699 C CA . SER A 1 340 ? 21.191 -16.277 -15.567 1.00 43.75 340 SER A CA 1
ATOM 2700 C C . SER A 1 340 ? 20.827 -14.846 -15.945 1.00 43.75 340 SER A C 1
ATOM 2702 O O . SER A 1 340 ? 19.792 -14.573 -16.535 1.00 43.75 340 SER A O 1
ATOM 2704 N N . GLY A 1 341 ? 21.750 -13.950 -15.585 1.00 44.78 341 GLY A N 1
ATOM 2705 C CA . GLY A 1 341 ? 22.035 -12.703 -16.286 1.00 44.78 341 GLY A CA 1
ATOM 2706 C C . GLY A 1 341 ? 20.975 -11.614 -16.202 1.00 44.78 341 GLY A C 1
ATOM 2707 O O . GLY A 1 341 ? 20.297 -11.362 -17.190 1.00 44.78 341 GLY A O 1
ATOM 2708 N N . GLY A 1 342 ? 20.915 -10.931 -15.058 1.00 51.16 342 GLY A N 1
ATOM 2709 C CA . GLY A 1 342 ? 20.180 -9.686 -14.850 1.00 51.16 342 GLY A CA 1
ATOM 2710 C C . GLY A 1 342 ? 21.115 -8.489 -14.884 1.00 51.16 342 GLY A C 1
ATOM 2711 O O . GLY A 1 342 ? 21.803 -8.216 -13.904 1.00 51.16 342 GLY A O 1
ATOM 2712 N N . ASN A 1 343 ? 21.183 -7.828 -16.036 1.00 65.69 343 ASN A N 1
ATOM 2713 C CA . ASN A 1 343 ? 22.316 -7.007 -16.437 1.00 65.69 343 ASN A CA 1
ATOM 2714 C C . ASN A 1 343 ? 21.919 -5.760 -17.175 1.00 65.69 343 ASN A C 1
ATOM 2716 O O . ASN A 1 343 ? 20.915 -5.723 -17.881 1.00 65.69 343 ASN A O 1
ATOM 2720 N N . GLN A 1 344 ? 22.810 -4.782 -17.113 1.00 86.06 344 GLN A N 1
ATOM 2721 C CA . GLN A 1 344 ? 22.781 -3.713 -18.084 1.00 86.06 344 GLN A CA 1
ATOM 2722 C C . GLN A 1 344 ? 23.146 -4.282 -19.457 1.00 86.06 344 GLN A C 1
ATOM 2724 O O . GLN A 1 344 ? 24.165 -4.965 -19.602 1.00 86.06 344 GLN A O 1
ATOM 2729 N N . ILE A 1 345 ? 22.307 -4.002 -20.453 1.00 91.75 345 ILE A N 1
ATOM 2730 C CA . ILE A 1 345 ? 22.580 -4.312 -21.856 1.00 91.75 345 ILE A CA 1
ATOM 2731 C C . ILE A 1 345 ? 23.163 -3.045 -22.479 1.00 91.75 345 ILE A C 1
ATOM 2733 O O . ILE A 1 345 ? 22.434 -2.107 -22.799 1.00 91.75 345 ILE A O 1
ATOM 2737 N N . ARG A 1 346 ? 24.492 -2.992 -22.582 1.00 91.81 346 ARG A N 1
ATOM 2738 C CA . ARG A 1 346 ? 25.253 -1.811 -23.017 1.00 91.81 346 ARG A CA 1
ATOM 2739 C C . ARG A 1 346 ? 25.555 -1.863 -24.508 1.00 91.81 346 ARG A C 1
ATOM 2741 O O . ARG A 1 346 ? 26.051 -2.876 -24.986 1.00 91.81 346 ARG A O 1
ATOM 2748 N N . ASN A 1 347 ? 25.362 -0.756 -25.218 1.00 93.12 347 ASN A N 1
ATOM 2749 C CA . ASN A 1 347 ? 25.811 -0.610 -26.603 1.00 93.12 347 ASN A CA 1
ATOM 2750 C C . ASN A 1 347 ? 27.289 -0.171 -26.672 1.00 93.12 347 ASN A C 1
ATOM 2752 O O . ASN A 1 347 ? 27.741 0.633 -25.849 1.00 93.12 347 ASN A O 1
ATOM 2756 N N . LYS A 1 348 ? 28.050 -0.671 -27.654 1.00 90.44 348 LYS A N 1
ATOM 2757 C CA . LYS A 1 348 ? 29.450 -0.259 -27.882 1.00 90.44 348 LYS A CA 1
ATOM 2758 C C . LYS A 1 348 ? 29.610 0.977 -28.780 1.00 90.44 348 LYS A C 1
ATOM 2760 O O . LYS A 1 348 ? 30.670 1.597 -28.737 1.00 90.44 348 LYS A O 1
ATOM 2765 N N . GLY A 1 349 ? 28.611 1.344 -29.580 1.00 85.25 349 GLY A N 1
ATOM 2766 C CA . GLY A 1 349 ? 28.653 2.501 -30.480 1.00 85.25 349 GLY A CA 1
ATOM 2767 C C . GLY A 1 349 ? 28.645 3.858 -29.758 1.00 85.25 349 GLY A C 1
ATOM 2768 O O . GLY A 1 349 ? 28.225 3.970 -28.607 1.00 85.25 349 GLY A O 1
ATOM 2769 N N . GLY A 1 350 ? 29.112 4.912 -30.443 1.00 70.81 350 GLY A N 1
ATOM 2770 C CA . GLY A 1 350 ? 28.900 6.314 -30.039 1.00 70.81 350 GLY A CA 1
ATOM 2771 C C . GLY A 1 350 ? 29.637 6.820 -28.785 1.00 70.81 350 GLY A C 1
ATOM 2772 O O . GLY A 1 350 ? 29.122 7.700 -28.108 1.00 70.81 350 GLY A O 1
ATOM 2773 N N . GLY A 1 351 ? 30.810 6.280 -28.430 1.00 65.62 351 GLY A N 1
ATOM 2774 C CA . GLY A 1 351 ? 31.573 6.729 -27.245 1.00 65.62 351 GLY A CA 1
ATOM 2775 C C . GLY A 1 351 ? 31.226 5.993 -25.943 1.00 65.62 351 GLY A C 1
ATOM 2776 O O . GLY A 1 351 ? 31.885 6.177 -24.924 1.00 65.62 351 GLY A O 1
ATOM 2777 N N . SER A 1 352 ? 30.288 5.044 -26.008 1.00 63.38 352 SER A N 1
ATOM 2778 C CA . SER A 1 352 ? 30.073 3.974 -25.031 1.00 63.38 352 SER A CA 1
ATOM 2779 C C . SER A 1 352 ? 29.709 4.422 -23.607 1.00 63.38 352 SER A C 1
ATOM 2781 O O . SER A 1 352 ? 30.460 4.238 -22.652 1.00 63.38 352 SER A O 1
ATOM 2783 N N . SER A 1 353 ? 28.469 4.862 -23.428 1.00 75.00 353 SER A N 1
ATOM 2784 C CA . SER A 1 353 ? 27.815 4.877 -22.115 1.00 75.00 353 SER A CA 1
ATOM 2785 C C . SER A 1 353 ? 26.326 4.557 -22.178 1.00 75.00 353 SER A C 1
ATOM 2787 O O . SER A 1 353 ? 25.704 4.604 -21.136 1.00 75.00 353 SER A O 1
ATOM 2789 N N . ASN A 1 354 ? 25.747 4.185 -23.325 1.00 89.19 354 ASN A N 1
ATOM 2790 C CA . ASN A 1 354 ? 24.304 3.944 -23.418 1.00 89.19 354 ASN A CA 1
ATOM 2791 C C . ASN A 1 354 ? 23.927 2.487 -23.134 1.00 89.19 354 ASN A C 1
ATOM 2793 O O . ASN A 1 354 ? 24.510 1.550 -23.687 1.00 89.19 354 ASN A O 1
ATOM 2797 N N . CYS A 1 355 ? 22.921 2.319 -22.286 1.00 91.62 355 CYS A N 1
ATOM 2798 C CA . CYS A 1 355 ? 22.298 1.061 -21.924 1.00 91.62 355 CYS A CA 1
ATOM 2799 C C . CYS A 1 355 ? 20.821 1.078 -22.318 1.00 91.62 355 CYS A C 1
ATOM 2801 O O . CYS A 1 355 ? 20.196 2.141 -22.329 1.00 91.62 355 CYS A O 1
ATOM 2803 N N . LEU A 1 356 ? 20.272 -0.102 -22.620 1.00 91.81 356 LEU A N 1
ATOM 2804 C CA . LEU A 1 356 ? 18.826 -0.265 -22.744 1.00 91.81 356 LEU A CA 1
ATOM 2805 C C . LEU A 1 356 ? 18.166 0.150 -21.429 1.00 91.81 356 LEU A C 1
ATOM 2807 O O . LEU A 1 356 ? 18.505 -0.377 -20.365 1.00 91.81 356 LEU A O 1
ATOM 2811 N N . ASP A 1 357 ? 17.235 1.090 -21.515 1.00 89.25 357 ASP A N 1
ATOM 2812 C CA . ASP A 1 357 ? 16.569 1.695 -20.369 1.00 89.25 357 ASP A CA 1
ATOM 2813 C C . ASP A 1 357 ? 15.063 1.737 -20.607 1.00 89.25 357 ASP A C 1
ATOM 2815 O O . ASP A 1 357 ? 14.575 2.211 -21.637 1.00 89.25 357 ASP A O 1
ATOM 2819 N N . TRP A 1 358 ? 14.312 1.217 -19.647 1.00 85.19 358 TRP A N 1
ATOM 2820 C CA . TRP A 1 358 ? 12.869 1.317 -19.656 1.00 85.19 358 TRP A CA 1
ATOM 2821 C C . TRP A 1 358 ? 12.417 2.692 -19.162 1.00 85.19 358 TRP A C 1
ATOM 2823 O O . TRP A 1 358 ? 12.328 2.956 -17.961 1.00 85.19 358 TRP A O 1
ATOM 2833 N N . THR A 1 359 ? 12.072 3.573 -20.099 1.00 69.06 359 THR A N 1
ATOM 2834 C CA . THR A 1 359 ? 11.578 4.903 -19.747 1.00 69.06 359 THR A CA 1
ATOM 2835 C C . THR A 1 359 ? 10.051 4.900 -19.651 1.00 69.06 359 THR A C 1
ATOM 2837 O O . THR A 1 359 ? 9.351 4.733 -20.647 1.00 69.06 359 THR A O 1
ATOM 2840 N N . SER A 1 360 ? 9.499 5.179 -18.466 1.00 55.12 360 SER A N 1
ATOM 2841 C CA . SER A 1 360 ? 8.063 5.486 -18.289 1.00 55.12 360 SER A CA 1
ATOM 2842 C C . SER A 1 360 ? 7.682 6.868 -18.846 1.00 55.12 360 SER A C 1
ATOM 2844 O O . SER A 1 360 ? 6.874 7.593 -18.266 1.00 55.12 360 SER A O 1
ATOM 2846 N N . ARG A 1 361 ? 8.282 7.294 -19.965 1.00 46.28 361 ARG A N 1
ATOM 2847 C CA . ARG A 1 361 ? 7.920 8.546 -20.633 1.00 46.28 361 ARG A CA 1
ATOM 2848 C C . ARG A 1 361 ? 6.809 8.285 -21.645 1.00 46.28 361 ARG A C 1
ATOM 2850 O O . ARG A 1 361 ? 7.065 8.053 -22.819 1.00 46.28 361 ARG A O 1
ATOM 2857 N N . GLY A 1 362 ? 5.564 8.395 -21.185 1.00 41.75 362 GLY A N 1
ATOM 2858 C CA . GLY A 1 362 ? 4.413 8.622 -22.060 1.00 41.75 362 GLY A CA 1
ATOM 2859 C C . GLY A 1 362 ? 3.145 7.888 -21.638 1.00 41.75 362 GLY A C 1
ATOM 2860 O O . GLY A 1 362 ? 3.180 6.723 -21.273 1.00 41.75 362 GLY A O 1
ATOM 2861 N N . LYS A 1 363 ? 2.001 8.572 -21.756 1.00 41.16 363 LYS A N 1
ATOM 2862 C CA . LYS A 1 363 ? 0.631 8.076 -21.516 1.00 41.16 363 LYS A CA 1
ATOM 2863 C C . LYS A 1 363 ? 0.162 6.999 -22.524 1.00 41.16 363 LYS A C 1
ATOM 2865 O O . LYS A 1 363 ? -1.022 6.930 -22.841 1.00 41.16 363 LYS A O 1
ATOM 2870 N N . ARG A 1 364 ? 1.063 6.191 -23.090 1.00 46.16 364 ARG A N 1
ATOM 2871 C CA . ARG A 1 364 ? 0.718 5.074 -23.984 1.00 46.16 364 ARG A CA 1
ATOM 2872 C C . ARG A 1 364 ? 0.948 3.765 -23.234 1.00 46.16 364 ARG A C 1
ATOM 2874 O O . ARG A 1 364 ? 1.952 3.617 -22.552 1.00 46.16 364 ARG A O 1
ATOM 2881 N N . LYS A 1 365 ? 0.008 2.822 -23.368 1.00 43.69 365 LYS A N 1
ATOM 2882 C CA . LYS A 1 365 ? 0.050 1.482 -22.743 1.00 43.69 365 LYS A CA 1
ATOM 2883 C C . LYS A 1 365 ? 1.289 0.650 -23.139 1.00 43.69 365 LYS A C 1
ATOM 2885 O O . LYS A 1 365 ? 1.534 -0.386 -22.539 1.00 43.69 365 LYS A O 1
ATOM 2890 N N . SER A 1 366 ? 2.073 1.122 -24.106 1.00 48.22 366 SER A N 1
ATOM 2891 C CA . SER A 1 366 ? 3.428 0.688 -24.432 1.00 48.22 366 SER A CA 1
ATOM 2892 C C . SER A 1 366 ? 4.425 1.759 -23.976 1.00 48.22 366 SER A C 1
ATOM 2894 O O . SER A 1 366 ? 4.523 2.839 -24.563 1.00 48.22 366 SER A O 1
ATOM 2896 N N . ALA A 1 367 ? 5.156 1.475 -22.900 1.00 55.03 367 ALA A N 1
ATOM 2897 C CA . ALA A 1 367 ? 6.262 2.320 -22.468 1.00 55.03 367 ALA A CA 1
ATOM 2898 C C . ALA A 1 367 ? 7.435 2.145 -23.446 1.00 55.03 367 ALA A C 1
ATOM 2900 O O . ALA A 1 367 ? 7.818 1.019 -23.779 1.00 55.03 367 ALA A O 1
ATOM 2901 N N . ALA A 1 368 ? 7.975 3.259 -23.942 1.00 65.88 368 ALA A N 1
ATOM 2902 C CA . ALA A 1 368 ? 9.036 3.236 -24.938 1.00 65.88 368 ALA A CA 1
ATOM 2903 C C . ALA A 1 368 ? 10.334 2.695 -24.318 1.00 65.88 368 ALA A C 1
ATOM 2905 O O . ALA A 1 368 ? 10.857 3.253 -23.344 1.00 65.88 368 ALA A O 1
ATOM 2906 N N . LEU A 1 369 ? 10.854 1.611 -24.901 1.00 83.44 369 LEU A N 1
ATOM 2907 C CA . LEU A 1 369 ? 12.216 1.164 -24.647 1.00 83.44 369 LEU A CA 1
ATOM 2908 C C . LEU A 1 369 ? 13.167 2.220 -25.214 1.00 83.44 369 LEU A C 1
ATOM 2910 O O . LEU A 1 369 ? 13.092 2.564 -26.392 1.00 83.44 369 LEU A O 1
ATOM 2914 N N . GLY A 1 370 ? 14.032 2.757 -24.364 1.00 85.06 370 GLY A N 1
ATOM 2915 C CA . GLY A 1 370 ? 14.933 3.842 -24.707 1.00 85.06 370 GLY A CA 1
ATOM 2916 C C . GLY A 1 370 ? 16.391 3.507 -24.435 1.00 85.06 370 GLY A C 1
ATOM 2917 O O . GLY A 1 370 ? 16.761 2.385 -24.081 1.00 85.06 370 GLY A O 1
ATOM 2918 N N . LEU A 1 371 ? 17.220 4.529 -24.611 1.00 87.81 371 LEU A N 1
ATOM 2919 C CA . LEU A 1 371 ? 18.643 4.508 -24.311 1.00 87.81 371 LEU A CA 1
ATOM 2920 C C . LEU A 1 371 ? 18.927 5.556 -23.244 1.00 87.81 371 LEU A C 1
ATOM 2922 O O . LEU A 1 371 ? 18.449 6.689 -23.330 1.00 87.81 371 LEU A O 1
ATOM 2926 N N . TYR A 1 372 ? 19.710 5.182 -22.242 1.00 88.06 372 TYR A N 1
ATOM 2927 C CA . TYR A 1 372 ? 20.159 6.101 -21.203 1.00 88.06 372 TYR A CA 1
ATOM 2928 C C . TYR A 1 372 ? 21.564 5.741 -20.737 1.00 88.06 372 TYR A C 1
ATOM 2930 O O . TYR A 1 372 ? 22.045 4.641 -21.014 1.00 88.06 372 TYR A O 1
ATOM 2938 N N . TRP A 1 373 ? 22.235 6.645 -20.018 1.00 88.75 373 TRP A N 1
ATOM 2939 C CA . TRP A 1 373 ? 23.579 6.351 -19.533 1.00 88.75 373 TRP A CA 1
ATOM 2940 C C . TRP A 1 373 ? 23.566 5.111 -18.623 1.00 88.75 373 TRP A C 1
ATOM 2942 O O . TRP A 1 373 ? 22.688 4.949 -17.777 1.00 88.75 373 TRP A O 1
ATOM 2952 N N . CYS A 1 374 ? 24.552 4.237 -18.754 1.00 88.19 374 CYS A N 1
ATOM 2953 C CA . CYS A 1 374 ? 24.715 3.040 -17.950 1.00 88.19 374 CYS A CA 1
ATOM 2954 C C . CYS A 1 374 ? 25.090 3.441 -16.519 1.00 88.19 374 CYS A C 1
ATOM 2956 O O . CYS A 1 374 ? 26.188 3.948 -16.292 1.00 88.19 374 CYS A O 1
ATOM 2958 N N . HIS A 1 375 ? 24.199 3.226 -15.546 1.00 85.19 375 HIS A N 1
ATOM 2959 C CA . HIS A 1 375 ? 24.423 3.654 -14.154 1.00 85.19 375 HIS A CA 1
ATOM 2960 C C . HIS A 1 375 ? 24.701 2.524 -13.148 1.00 85.19 375 HIS A C 1
ATOM 2962 O O . HIS A 1 375 ? 24.953 2.812 -11.982 1.00 85.19 375 HIS A O 1
ATOM 2968 N N . LYS A 1 376 ? 24.645 1.250 -13.551 1.00 82.69 376 LYS A N 1
ATOM 2969 C CA . LYS A 1 376 ? 24.869 0.053 -12.711 1.00 82.69 376 LYS A CA 1
ATOM 2970 C C . LYS A 1 376 ? 24.020 -0.030 -11.432 1.00 82.69 376 LYS A C 1
ATOM 2972 O O . LYS A 1 376 ? 24.394 -0.711 -10.487 1.00 82.69 376 LYS A O 1
ATOM 2977 N N . LYS A 1 377 ? 22.859 0.636 -11.404 1.00 78.75 377 LYS A N 1
ATOM 2978 C CA . LYS A 1 377 ? 21.942 0.656 -10.237 1.00 78.75 377 LYS A CA 1
ATOM 2979 C C . LYS A 1 377 ? 20.746 -0.298 -10.374 1.00 78.75 377 LYS A C 1
ATOM 2981 O O . LYS A 1 377 ? 19.803 -0.193 -9.602 1.00 78.75 377 LYS A O 1
ATOM 2986 N N . GLY A 1 378 ? 20.748 -1.175 -11.381 1.00 80.44 378 GLY A N 1
ATOM 2987 C CA . GLY A 1 378 ? 19.586 -2.003 -11.716 1.00 80.44 378 GLY A CA 1
ATOM 2988 C C . GLY A 1 378 ? 18.392 -1.156 -12.174 1.00 80.44 378 GLY A C 1
ATOM 2989 O O . GLY A 1 378 ? 18.554 -0.270 -13.016 1.00 80.44 378 GLY A O 1
ATOM 2990 N N . GLY A 1 379 ? 17.205 -1.420 -11.621 1.00 78.19 379 GLY A N 1
ATOM 2991 C CA . GLY A 1 379 ? 15.982 -0.666 -11.912 1.00 78.19 379 GLY A CA 1
ATOM 2992 C C . GLY A 1 379 ? 15.581 -0.751 -13.385 1.00 78.19 379 GLY A C 1
ATOM 2993 O O . GLY A 1 379 ? 15.475 -1.838 -13.946 1.00 78.19 379 GLY A O 1
ATOM 2994 N N . ASN A 1 380 ? 15.402 0.400 -14.031 1.00 83.12 380 ASN A N 1
ATOM 2995 C CA . ASN A 1 380 ? 14.965 0.479 -15.430 1.00 83.12 380 ASN A CA 1
ATOM 2996 C C . ASN A 1 380 ? 15.991 -0.060 -16.444 1.00 83.12 380 ASN A C 1
ATOM 2998 O O . ASN A 1 380 ? 15.635 -0.290 -17.595 1.00 83.12 380 ASN A O 1
ATOM 3002 N N . GLN A 1 381 ? 17.242 -0.283 -16.029 1.00 87.88 381 GLN A N 1
ATOM 3003 C CA . GLN A 1 381 ? 18.309 -0.855 -16.865 1.00 87.88 381 GLN A CA 1
ATOM 3004 C C . GLN A 1 381 ? 18.596 -2.322 -16.547 1.00 87.88 381 GLN A C 1
ATOM 3006 O O . GLN A 1 381 ? 19.626 -2.855 -16.962 1.00 87.88 381 GLN A O 1
ATOM 3011 N N . PHE A 1 382 ? 17.740 -2.956 -15.750 1.00 85.00 382 PHE A N 1
ATOM 3012 C CA . PHE A 1 382 ? 17.876 -4.356 -15.395 1.00 85.00 382 PHE A CA 1
ATOM 3013 C C . PHE A 1 382 ? 17.070 -5.221 -16.362 1.00 85.00 382 PHE A C 1
ATOM 3015 O O . PHE A 1 382 ? 15.845 -5.117 -16.420 1.00 85.00 382 PHE A O 1
ATOM 3022 N N . TRP A 1 383 ? 17.773 -6.080 -17.099 1.00 85.50 383 TRP A N 1
ATOM 3023 C CA . TRP A 1 383 ? 17.191 -6.974 -18.098 1.00 85.50 383 TRP A CA 1
ATOM 3024 C C . TRP A 1 383 ? 17.670 -8.402 -17.892 1.00 85.50 383 TRP A C 1
ATOM 3026 O O . TRP A 1 383 ? 18.848 -8.619 -17.607 1.00 85.50 383 TRP A O 1
ATOM 3036 N N . LEU A 1 384 ? 16.765 -9.355 -18.087 1.00 81.38 384 LEU A N 1
ATOM 3037 C CA . LEU A 1 384 ? 16.991 -10.792 -17.975 1.00 81.38 384 LEU A CA 1
ATOM 3038 C C . LEU A 1 384 ? 16.865 -11.459 -19.343 1.00 81.38 384 LEU A C 1
ATOM 3040 O O . LEU A 1 384 ? 16.002 -11.087 -20.134 1.00 81.38 384 LEU A O 1
ATOM 3044 N N . LEU A 1 385 ? 17.692 -12.470 -19.607 1.00 79.44 385 LEU A N 1
ATOM 3045 C CA . LEU A 1 385 ? 17.536 -13.346 -20.771 1.00 79.44 385 LEU A CA 1
ATOM 3046 C C . LEU A 1 385 ? 16.854 -14.645 -20.332 1.00 79.44 385 LEU A C 1
ATOM 3048 O O . LEU A 1 385 ? 17.415 -15.405 -19.543 1.00 79.44 385 LEU A O 1
ATOM 3052 N N . SER A 1 386 ? 15.652 -14.900 -20.842 1.00 75.62 386 SER A N 1
ATOM 3053 C CA . SER A 1 386 ? 14.917 -16.142 -20.593 1.00 75.62 386 SER A CA 1
ATOM 3054 C C . SER A 1 386 ? 15.472 -17.300 -21.428 1.00 75.62 386 SER A C 1
ATOM 3056 O O . SER A 1 386 ? 15.955 -17.106 -22.547 1.00 75.62 386 SER A O 1
ATOM 3058 N N . LYS A 1 387 ? 15.328 -18.533 -20.920 1.00 71.56 387 LYS A N 1
ATOM 3059 C CA . LYS A 1 387 ? 15.590 -19.769 -21.683 1.00 71.56 387 LYS A CA 1
ATOM 3060 C C . LYS A 1 387 ? 14.690 -19.897 -22.920 1.00 71.56 387 LYS A C 1
ATOM 3062 O O . LYS A 1 387 ? 15.050 -20.578 -23.872 1.00 71.56 387 LYS A O 1
ATOM 3067 N N . ASP A 1 388 ? 13.538 -19.232 -22.900 1.00 72.44 388 ASP A N 1
ATOM 3068 C CA . ASP A 1 388 ? 12.546 -19.276 -23.974 1.00 72.44 388 ASP A CA 1
ATOM 3069 C C . ASP A 1 388 ? 12.790 -18.194 -25.044 1.00 72.44 388 ASP A C 1
ATOM 3071 O O . ASP A 1 388 ? 12.020 -18.076 -25.993 1.00 72.44 388 ASP A O 1
ATOM 3075 N N . GLY A 1 389 ? 13.891 -17.436 -24.925 1.00 79.50 389 GLY A N 1
ATOM 3076 C CA . GLY A 1 389 ? 14.298 -16.418 -25.899 1.00 79.50 389 GLY A CA 1
ATOM 3077 C C . GLY A 1 389 ? 13.745 -15.020 -25.624 1.00 79.50 389 GLY A C 1
ATOM 3078 O O . GLY A 1 389 ? 13.856 -14.143 -26.466 1.00 79.50 389 GLY A O 1
ATOM 3079 N N . GLU A 1 390 ? 13.160 -14.766 -24.460 1.00 85.56 390 GLU A N 1
ATOM 3080 C CA . GLU A 1 390 ? 12.630 -13.441 -24.114 1.00 85.56 390 GLU A CA 1
ATOM 3081 C C . GLU A 1 390 ? 13.711 -12.552 -23.467 1.00 85.56 390 GLU A C 1
ATOM 3083 O O . GLU A 1 390 ? 14.516 -13.031 -22.663 1.00 85.56 390 GLU A O 1
ATOM 3088 N N . ILE A 1 391 ? 13.695 -11.241 -23.747 1.00 88.75 391 ILE A N 1
ATOM 3089 C CA . ILE A 1 391 ? 14.452 -10.238 -22.975 1.00 88.75 391 ILE A CA 1
ATOM 3090 C C . ILE A 1 391 ? 13.474 -9.544 -22.029 1.00 88.75 391 ILE A C 1
ATOM 3092 O O . ILE A 1 391 ? 12.593 -8.811 -22.477 1.00 88.75 391 ILE A O 1
ATOM 3096 N N . ARG A 1 392 ? 13.603 -9.801 -20.727 1.00 82.75 392 ARG A N 1
ATOM 3097 C CA . ARG A 1 392 ? 12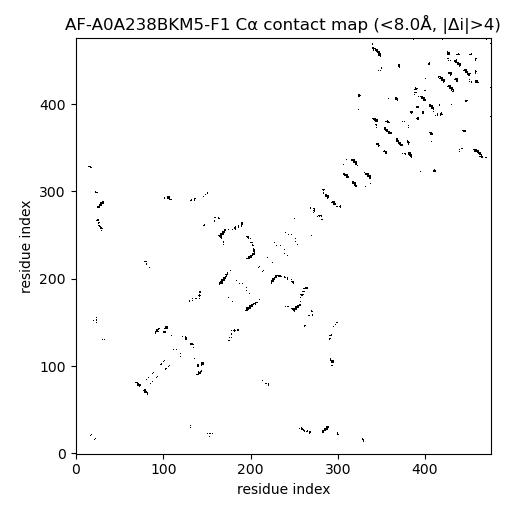.548 -9.560 -19.738 1.00 82.75 392 ARG A CA 1
ATOM 3098 C C . ARG A 1 392 ? 12.940 -8.573 -18.657 1.00 82.75 392 ARG A C 1
ATOM 3100 O O . ARG A 1 392 ? 14.095 -8.493 -18.246 1.00 82.75 392 ARG A O 1
ATOM 3107 N N . ARG A 1 393 ? 11.920 -7.916 -18.124 1.00 78.69 393 ARG A N 1
ATOM 3108 C CA . ARG A 1 393 ? 11.900 -7.253 -16.825 1.00 78.69 393 ARG A CA 1
ATOM 3109 C C . ARG A 1 393 ? 10.545 -7.529 -16.175 1.00 78.69 393 ARG A C 1
ATOM 3111 O O . ARG A 1 393 ? 9.511 -7.129 -16.703 1.00 78.69 393 ARG A O 1
ATOM 3118 N N . ASP A 1 394 ? 10.536 -8.238 -15.052 1.00 70.44 394 ASP A N 1
ATOM 3119 C CA . ASP A 1 394 ? 9.300 -8.695 -14.406 1.00 70.44 394 ASP A CA 1
ATOM 3120 C C . ASP A 1 394 ? 8.359 -9.444 -15.389 1.00 70.44 394 ASP A C 1
ATOM 3122 O O . ASP A 1 394 ? 8.755 -10.422 -16.026 1.00 70.44 394 ASP A O 1
ATOM 3126 N N . GLU A 1 395 ? 7.120 -8.959 -15.539 1.00 69.38 395 GLU A N 1
ATOM 3127 C CA . GLU A 1 395 ? 6.094 -9.473 -16.463 1.00 69.38 395 GLU A CA 1
ATOM 3128 C C . GLU A 1 395 ? 6.148 -8.808 -17.846 1.00 69.38 395 GLU A C 1
ATOM 3130 O O . GLU A 1 395 ? 5.197 -8.906 -18.618 1.00 69.38 395 GLU A O 1
ATOM 3135 N N . SER A 1 396 ? 7.187 -8.029 -18.145 1.00 79.62 396 SER A N 1
ATOM 3136 C CA . SER A 1 396 ? 7.291 -7.280 -19.394 1.00 79.62 396 SER A CA 1
ATOM 3137 C C . SER A 1 396 ? 8.503 -7.709 -20.209 1.00 79.62 396 SER A C 1
ATOM 3139 O O . SER A 1 396 ? 9.608 -7.864 -19.693 1.00 79.62 396 SER A O 1
ATOM 3141 N N . CYS A 1 397 ? 8.280 -7.873 -21.502 1.00 86.50 397 CYS A N 1
ATOM 3142 C CA . CYS A 1 397 ? 9.215 -8.371 -22.489 1.00 86.50 397 CYS A CA 1
ATOM 3143 C C . CYS A 1 397 ? 9.516 -7.280 -23.517 1.00 86.50 397 CYS A C 1
ATOM 3145 O O . CYS A 1 397 ? 8.674 -6.424 -23.801 1.00 86.50 397 CYS A O 1
ATOM 3147 N N . ILE A 1 398 ? 10.727 -7.302 -24.074 1.00 91.38 398 ILE A N 1
ATOM 3148 C CA . ILE A 1 398 ? 11.033 -6.535 -25.281 1.00 91.38 398 ILE A CA 1
ATOM 3149 C C . ILE A 1 398 ? 10.285 -7.175 -26.454 1.00 91.38 398 ILE A C 1
ATOM 3151 O O . ILE A 1 398 ? 10.393 -8.377 -26.691 1.00 91.38 398 ILE A O 1
ATOM 3155 N N . ASP A 1 399 ? 9.553 -6.351 -27.189 1.00 91.94 399 ASP A N 1
ATOM 3156 C CA . ASP A 1 399 ? 8.647 -6.741 -28.261 1.00 91.94 399 ASP A CA 1
ATOM 3157 C C . ASP A 1 399 ? 8.965 -5.944 -29.531 1.00 91.94 399 ASP A C 1
ATOM 3159 O O . ASP A 1 399 ? 9.224 -4.735 -29.468 1.00 91.94 399 ASP A O 1
ATOM 3163 N N . TYR A 1 400 ? 8.959 -6.616 -30.683 1.00 92.62 400 TYR A N 1
ATOM 3164 C CA . TYR A 1 400 ? 9.083 -5.976 -31.986 1.00 92.62 400 TYR A CA 1
ATOM 3165 C C . TYR A 1 400 ? 8.065 -6.522 -32.997 1.00 92.62 400 TYR A C 1
ATOM 3167 O O . TYR A 1 400 ? 8.269 -7.548 -33.647 1.00 92.62 400 TYR A O 1
ATOM 3175 N N . ALA A 1 401 ? 6.998 -5.751 -33.212 1.00 88.44 401 ALA A N 1
ATOM 3176 C CA . ALA A 1 401 ? 5.937 -6.046 -34.180 1.00 88.44 401 ALA A CA 1
ATOM 3177 C C . ALA A 1 401 ? 6.160 -5.415 -35.576 1.00 88.44 401 ALA A C 1
ATOM 3179 O O . ALA A 1 401 ? 5.227 -5.314 -36.371 1.00 88.44 401 ALA A O 1
ATOM 3180 N N . GLY A 1 402 ? 7.380 -4.959 -35.891 1.00 85.31 402 GLY A N 1
ATOM 3181 C CA . GLY A 1 402 ? 7.750 -4.453 -37.225 1.00 85.31 402 GLY A CA 1
ATOM 3182 C C . GLY A 1 402 ? 7.931 -2.935 -37.350 1.00 85.31 402 GLY A C 1
ATOM 3183 O O . GLY A 1 402 ? 8.527 -2.489 -38.330 1.00 85.31 402 GLY A O 1
ATOM 3184 N N . ALA A 1 403 ? 7.494 -2.149 -36.363 1.00 84.75 403 ALA A N 1
ATOM 3185 C CA . ALA A 1 403 ? 7.671 -0.692 -36.336 1.00 84.75 403 ALA A CA 1
ATOM 3186 C C . ALA A 1 403 ? 8.712 -0.270 -35.290 1.00 84.75 403 ALA A C 1
ATOM 3188 O O . ALA A 1 403 ? 9.881 -0.084 -35.628 1.00 84.75 403 ALA A O 1
ATOM 3189 N N . ASP A 1 404 ? 8.299 -0.183 -34.027 1.00 83.88 404 ASP A N 1
ATOM 3190 C CA . ASP A 1 404 ? 9.142 0.225 -32.906 1.00 83.88 404 ASP A CA 1
ATOM 3191 C C . ASP A 1 404 ? 9.484 -0.971 -32.013 1.00 83.88 404 ASP A C 1
ATOM 3193 O O . ASP A 1 404 ? 8.701 -1.914 -31.886 1.00 83.88 404 ASP A O 1
ATOM 3197 N N . VAL A 1 405 ? 10.654 -0.918 -31.374 1.00 88.81 405 VAL A N 1
ATOM 3198 C CA . VAL A 1 405 ? 11.010 -1.843 -30.292 1.00 88.81 405 VAL A CA 1
ATOM 3199 C C . VAL A 1 405 ? 10.426 -1.289 -28.996 1.00 88.81 405 VAL A C 1
ATOM 3201 O O . VAL A 1 405 ? 10.726 -0.161 -28.603 1.00 88.81 405 VAL A O 1
ATOM 3204 N N . MET A 1 406 ? 9.580 -2.066 -28.332 1.00 87.75 406 MET A N 1
ATOM 3205 C CA . MET A 1 406 ? 8.800 -1.606 -27.184 1.00 87.75 406 MET A CA 1
ATOM 3206 C C . MET A 1 406 ? 8.825 -2.606 -26.038 1.00 87.75 406 MET A C 1
ATOM 3208 O O . MET A 1 406 ? 9.274 -3.736 -26.188 1.00 87.75 406 MET A O 1
ATOM 3212 N N . VAL A 1 407 ? 8.357 -2.170 -24.871 1.00 85.94 407 VAL A N 1
ATOM 3213 C CA . VAL A 1 407 ? 8.134 -3.055 -23.728 1.00 85.94 407 VAL A CA 1
ATOM 3214 C C . VAL A 1 407 ? 6.648 -3.399 -23.668 1.00 85.94 407 VAL A C 1
ATOM 3216 O O . VAL A 1 407 ? 5.811 -2.498 -23.572 1.00 85.94 407 VAL A O 1
ATOM 3219 N N . TYR A 1 408 ? 6.327 -4.690 -23.733 1.00 83.06 408 TYR A N 1
ATOM 3220 C CA . TYR A 1 408 ? 4.959 -5.216 -23.724 1.00 83.06 408 TYR A CA 1
ATOM 3221 C C . TYR A 1 408 ? 4.828 -6.368 -22.716 1.00 83.06 408 TYR A C 1
ATOM 3223 O O . TYR A 1 408 ? 5.846 -6.964 -22.372 1.00 83.06 408 TYR A O 1
ATOM 3231 N N . PRO A 1 409 ? 3.633 -6.689 -22.185 1.00 79.69 409 PRO A N 1
ATOM 3232 C CA . PRO A 1 409 ? 3.462 -7.875 -21.351 1.00 79.69 409 PRO A CA 1
ATOM 3233 C C . PRO A 1 409 ? 4.016 -9.138 -22.018 1.00 79.69 409 PRO A C 1
ATOM 3235 O O . PRO A 1 409 ? 3.762 -9.386 -23.198 1.00 79.69 409 PRO A O 1
ATOM 3238 N N . CYS A 1 410 ? 4.788 -9.911 -21.258 1.00 76.56 410 CYS A N 1
ATOM 3239 C CA . CYS A 1 410 ? 5.285 -11.206 -21.698 1.00 76.56 410 CYS A CA 1
ATOM 3240 C C . CYS A 1 410 ? 4.106 -12.152 -21.911 1.00 76.56 410 CYS A C 1
ATOM 3242 O O . CYS A 1 410 ? 3.272 -12.292 -21.015 1.00 76.56 410 CYS A O 1
ATOM 3244 N N . HIS A 1 411 ? 4.051 -12.812 -23.064 1.00 79.06 411 HIS A N 1
ATOM 3245 C CA . HIS A 1 411 ? 2.991 -13.777 -23.367 1.00 79.06 411 HIS A CA 1
ATOM 3246 C C . HIS A 1 411 ? 3.498 -15.209 -23.571 1.00 79.06 411 HIS A C 1
ATOM 3248 O O . HIS A 1 411 ? 2.685 -16.110 -23.740 1.00 79.06 411 HIS A O 1
ATOM 3254 N N . GLY A 1 412 ? 4.812 -15.462 -23.605 1.00 77.81 412 GLY A N 1
ATOM 3255 C CA . GLY A 1 412 ? 5.372 -16.816 -23.748 1.00 77.81 412 GLY A CA 1
ATOM 3256 C C . GLY A 1 412 ? 5.149 -17.486 -25.116 1.00 77.81 412 GLY A C 1
ATOM 3257 O O . GLY A 1 412 ? 5.795 -18.480 -25.431 1.00 77.81 412 GLY A O 1
ATOM 3258 N N . LEU A 1 413 ? 4.293 -16.922 -25.977 1.00 81.56 413 LEU A N 1
ATOM 3259 C CA . LEU A 1 413 ? 4.000 -17.411 -27.338 1.00 81.56 413 LEU A CA 1
ATOM 3260 C C . LEU A 1 413 ? 5.136 -17.211 -28.368 1.00 81.56 413 LEU A C 1
ATOM 3262 O O . LEU A 1 413 ? 4.920 -17.436 -29.559 1.00 81.56 413 LEU A O 1
ATOM 3266 N N . LYS A 1 414 ? 6.340 -16.806 -27.936 1.00 86.38 414 LYS A N 1
ATOM 3267 C CA . LYS A 1 414 ? 7.499 -16.504 -28.801 1.00 86.38 414 LYS A CA 1
ATOM 3268 C C . LYS A 1 414 ? 7.193 -15.406 -29.833 1.00 86.38 414 LYS A C 1
ATOM 3270 O O . LYS A 1 414 ? 6.659 -14.364 -29.472 1.00 86.38 414 LYS A O 1
ATOM 3275 N N . GLY A 1 415 ? 7.566 -15.586 -31.102 1.00 90.25 415 GLY A N 1
ATOM 3276 C CA . GLY A 1 415 ? 7.196 -14.667 -32.176 1.00 90.25 415 GLY A CA 1
ATOM 3277 C C . GLY A 1 415 ? 7.904 -13.312 -32.078 1.00 90.25 415 GLY A C 1
ATOM 3278 O O . GLY A 1 415 ? 9.130 -13.237 -32.102 1.00 90.25 415 GLY A O 1
ATOM 3279 N N . ASN A 1 416 ? 7.122 -12.239 -31.970 1.00 91.56 416 ASN A N 1
ATOM 3280 C CA . ASN A 1 416 ? 7.586 -10.853 -31.812 1.00 91.56 416 ASN A CA 1
ATOM 3281 C C . ASN A 1 416 ? 8.316 -10.577 -30.482 1.00 91.56 416 ASN A C 1
ATOM 3283 O O . ASN A 1 416 ? 8.919 -9.515 -30.326 1.00 91.56 416 ASN A O 1
ATOM 3287 N N . GLN A 1 417 ? 8.279 -11.520 -29.536 1.00 91.69 417 GLN A N 1
ATOM 3288 C CA . GLN A 1 417 ? 9.031 -11.473 -28.277 1.00 91.69 417 GLN A CA 1
ATOM 3289 C C . GLN A 1 417 ? 10.192 -12.482 -28.242 1.00 91.69 417 GLN A C 1
ATOM 3291 O O . GLN A 1 417 ? 10.802 -12.686 -27.192 1.00 91.69 417 GLN A O 1
ATOM 3296 N N . GLU A 1 418 ? 10.520 -13.116 -29.377 1.00 91.44 418 GLU A N 1
ATOM 3297 C CA . GLU A 1 418 ? 11.600 -14.099 -29.472 1.00 91.44 418 GLU A CA 1
ATOM 3298 C C . GLU A 1 418 ? 12.909 -13.472 -29.982 1.00 91.44 418 GLU A C 1
ATOM 3300 O O . GLU A 1 418 ? 13.055 -13.050 -31.136 1.00 91.44 418 GLU A O 1
ATOM 3305 N N . TRP A 1 419 ? 13.908 -13.477 -29.106 1.00 91.62 419 TRP A N 1
ATOM 3306 C CA . TRP A 1 419 ? 15.228 -12.894 -29.286 1.00 91.62 419 TRP A CA 1
ATOM 3307 C C . TRP A 1 419 ? 16.330 -13.924 -29.032 1.00 91.62 419 TRP A C 1
ATOM 3309 O O . TRP A 1 419 ? 16.220 -14.829 -28.206 1.00 91.62 419 TRP A O 1
ATOM 3319 N N . LYS A 1 420 ? 17.458 -13.756 -29.722 1.00 89.50 420 LYS A N 1
ATOM 3320 C CA . LYS A 1 420 ? 18.687 -14.521 -29.493 1.00 89.50 420 LYS A CA 1
ATOM 3321 C C . LYS A 1 420 ? 19.852 -13.580 -29.269 1.00 89.50 420 LYS A C 1
ATOM 3323 O O . LYS A 1 420 ? 20.161 -12.747 -30.119 1.00 89.50 420 LYS A O 1
ATOM 3328 N N . TYR A 1 421 ? 20.544 -13.751 -28.150 1.00 89.62 421 TYR A N 1
ATOM 3329 C CA . TYR A 1 421 ? 21.806 -13.065 -27.919 1.00 89.62 421 TYR A CA 1
ATOM 3330 C C . TYR A 1 421 ? 22.959 -13.882 -28.508 1.00 89.62 421 TYR A C 1
ATOM 3332 O O . TYR A 1 421 ? 23.410 -14.875 -27.940 1.00 89.62 421 TYR A O 1
ATOM 3340 N N . LEU A 1 422 ? 23.443 -13.449 -29.669 1.00 89.19 422 LEU A N 1
ATOM 3341 C CA . LEU A 1 422 ? 24.584 -14.030 -30.364 1.00 89.19 422 LEU A CA 1
ATOM 3342 C C . LEU A 1 422 ? 25.875 -13.587 -29.669 1.00 89.19 422 LEU A C 1
ATOM 3344 O O . LEU A 1 422 ? 26.570 -12.686 -30.140 1.00 89.19 422 LEU A O 1
ATOM 3348 N N . PHE A 1 423 ? 26.194 -14.226 -28.542 1.00 83.88 423 PHE A N 1
ATOM 3349 C CA . PHE A 1 423 ? 27.304 -13.858 -27.655 1.00 83.88 423 PHE A CA 1
ATOM 3350 C C . PHE A 1 423 ? 28.631 -13.629 -28.395 1.00 83.88 423 PHE A C 1
ATOM 3352 O O . PHE A 1 423 ? 29.246 -12.577 -28.249 1.00 83.88 423 PHE A O 1
ATOM 3359 N N . TYR A 1 424 ? 29.046 -14.559 -29.261 1.00 86.62 424 TYR A N 1
ATOM 3360 C CA . TYR A 1 424 ? 30.310 -14.446 -30.004 1.00 86.62 424 TYR A CA 1
ATOM 3361 C C . TYR A 1 424 ? 30.345 -13.272 -30.993 1.00 86.62 424 TYR A C 1
ATOM 3363 O O . TYR A 1 424 ? 31.421 -12.806 -31.365 1.00 86.62 424 TYR A O 1
ATOM 3371 N N . LYS A 1 425 ? 29.173 -12.783 -31.411 1.00 89.88 425 LYS A N 1
ATOM 3372 C CA . LYS A 1 425 ? 29.026 -11.628 -32.303 1.00 89.88 425 LYS A CA 1
ATOM 3373 C C . LYS A 1 425 ? 28.690 -10.341 -31.550 1.00 89.88 425 LYS A C 1
ATOM 3375 O O . LYS A 1 425 ? 28.724 -9.275 -32.152 1.00 89.88 425 LYS A O 1
ATOM 3380 N N . ASN A 1 426 ? 28.405 -10.427 -30.248 1.00 91.88 426 ASN A N 1
ATOM 3381 C CA . ASN A 1 426 ? 27.813 -9.359 -29.441 1.00 91.88 426 ASN A CA 1
ATOM 3382 C C . ASN A 1 426 ? 26.539 -8.780 -30.079 1.00 91.88 426 ASN A C 1
ATOM 3384 O O . ASN A 1 426 ? 26.318 -7.583 -30.011 1.00 91.88 426 ASN A O 1
ATOM 3388 N N . GLN A 1 427 ? 25.713 -9.589 -30.741 1.00 94.56 427 GLN A N 1
ATOM 3389 C CA . GLN A 1 427 ? 24.512 -9.101 -31.428 1.00 94.56 427 GLN A CA 1
ATOM 3390 C C . GLN A 1 427 ? 23.248 -9.623 -30.752 1.00 94.56 427 GLN A C 1
ATOM 3392 O O . GLN A 1 427 ? 23.215 -10.757 -30.280 1.00 94.56 427 GLN A O 1
ATOM 3397 N N . ILE A 1 428 ? 22.195 -8.810 -30.737 1.00 95.12 428 ILE A N 1
ATOM 3398 C CA . ILE A 1 428 ? 20.853 -9.229 -30.322 1.00 95.12 428 ILE A CA 1
ATOM 3399 C C . ILE A 1 428 ? 20.021 -9.386 -31.592 1.00 95.12 428 ILE A C 1
ATOM 3401 O O . ILE A 1 428 ? 19.744 -8.406 -32.280 1.00 95.12 428 ILE A O 1
ATOM 3405 N N . LEU A 1 429 ? 19.674 -10.628 -31.912 1.00 94.94 429 LEU A N 1
ATOM 3406 C CA . LEU A 1 429 ? 18.918 -11.027 -33.093 1.00 94.94 429 LEU A CA 1
ATOM 3407 C C . LEU A 1 429 ? 17.441 -11.182 -32.732 1.00 94.94 429 LEU A C 1
ATOM 3409 O O . LEU A 1 429 ? 17.115 -11.926 -31.812 1.00 94.94 429 LEU A O 1
ATOM 3413 N N . HIS A 1 430 ? 16.556 -10.554 -33.495 1.00 96.00 430 HIS A N 1
ATOM 3414 C CA . HIS A 1 430 ? 15.130 -10.862 -33.471 1.00 96.00 430 HIS A CA 1
ATOM 3415 C C . HIS A 1 430 ? 14.854 -12.054 -34.389 1.00 96.00 430 HIS A C 1
ATOM 3417 O O . HIS A 1 430 ? 15.150 -11.993 -35.589 1.00 96.00 430 HIS A O 1
ATOM 3423 N N . VAL A 1 431 ? 14.319 -13.140 -33.829 1.00 91.06 431 VAL A N 1
ATOM 3424 C CA . VAL A 1 431 ? 14.273 -14.447 -34.503 1.00 91.06 431 VAL A CA 1
ATOM 3425 C C . VAL A 1 431 ? 13.362 -14.418 -35.727 1.00 91.06 431 VAL A C 1
ATOM 3427 O O . VAL A 1 431 ? 13.775 -14.861 -36.796 1.00 91.06 431 VAL A O 1
ATOM 3430 N N . ILE A 1 432 ? 12.166 -13.835 -35.608 1.00 92.62 432 ILE A N 1
ATOM 3431 C CA . ILE A 1 432 ? 11.170 -13.843 -36.690 1.00 92.62 432 ILE A CA 1
ATOM 3432 C C . ILE A 1 432 ? 11.594 -12.995 -37.887 1.00 92.62 432 ILE A C 1
ATOM 3434 O O . ILE A 1 432 ? 11.399 -13.394 -39.031 1.00 92.62 432 ILE A O 1
ATOM 3438 N N . THR A 1 433 ? 12.185 -11.822 -37.653 1.00 94.38 433 THR A N 1
ATOM 3439 C CA . THR A 1 433 ? 12.557 -10.920 -38.757 1.00 94.38 433 THR A CA 1
ATOM 3440 C C . THR A 1 433 ? 13.975 -11.141 -39.264 1.00 94.38 433 THR A C 1
ATOM 3442 O O . THR A 1 433 ? 14.356 -10.514 -40.248 1.00 94.38 433 THR A O 1
ATOM 3445 N N . ASN A 1 434 ? 14.771 -11.969 -38.580 1.00 95.00 434 ASN A N 1
ATOM 3446 C CA . ASN A 1 434 ? 16.193 -12.180 -38.852 1.00 95.00 434 ASN A CA 1
ATOM 3447 C C . ASN A 1 434 ? 17.000 -10.862 -38.937 1.00 95.00 434 ASN A C 1
ATOM 3449 O O . ASN A 1 434 ? 17.904 -10.704 -39.759 1.00 95.00 434 ASN A O 1
ATOM 3453 N N . LYS A 1 435 ? 16.624 -9.884 -38.102 1.00 96.88 435 LYS A N 1
ATOM 3454 C CA . LYS A 1 435 ? 17.239 -8.549 -38.012 1.00 96.88 435 LYS A CA 1
ATOM 3455 C C . LYS A 1 435 ? 17.884 -8.369 -36.647 1.00 96.88 435 LYS A C 1
ATOM 3457 O O . LYS A 1 435 ? 17.406 -8.932 -35.665 1.00 96.88 435 LYS A O 1
ATOM 3462 N N . CYS A 1 436 ? 18.926 -7.554 -36.580 1.00 97.56 436 CYS A N 1
ATOM 3463 C CA . CYS A 1 436 ? 19.620 -7.240 -35.343 1.00 97.56 436 CYS A CA 1
ATOM 3464 C C . CYS A 1 436 ? 19.166 -5.895 -34.777 1.00 97.56 436 CYS A C 1
ATOM 3466 O O . CYS A 1 436 ? 18.873 -4.956 -35.523 1.00 97.56 436 CYS A O 1
ATOM 3468 N N . LEU A 1 437 ? 19.126 -5.821 -33.447 1.00 96.38 437 LEU A N 1
ATOM 3469 C CA . LEU A 1 437 ? 18.894 -4.585 -32.714 1.00 96.38 437 LEU A CA 1
ATOM 3470 C C . LEU A 1 437 ? 20.085 -3.641 -32.910 1.00 96.38 437 LEU A C 1
ATOM 3472 O O . LEU A 1 437 ? 21.236 -4.025 -32.693 1.00 96.38 437 LEU A O 1
ATOM 3476 N N . GLU A 1 438 ? 19.809 -2.398 -33.280 1.00 95.00 438 GLU A N 1
ATOM 3477 C CA . GLU A 1 438 ? 20.804 -1.362 -33.538 1.00 95.00 438 GLU A CA 1
ATOM 3478 C C . GLU A 1 438 ? 20.437 -0.071 -32.797 1.00 95.00 438 GLU A C 1
ATOM 3480 O O . GLU A 1 438 ? 19.272 0.315 -32.713 1.00 95.00 438 GLU A O 1
ATOM 3485 N N . MET A 1 439 ? 21.445 0.613 -32.262 1.00 93.06 439 MET A N 1
ATOM 3486 C CA . MET A 1 439 ? 21.309 1.973 -31.744 1.00 93.06 439 MET A CA 1
ATOM 3487 C C . MET A 1 439 ? 21.515 2.985 -32.877 1.00 93.06 439 MET A C 1
ATOM 3489 O O . MET A 1 439 ? 22.513 2.919 -33.590 1.00 93.06 439 MET A O 1
ATOM 3493 N N . SER A 1 440 ? 20.634 3.974 -33.022 1.00 90.44 440 SER A N 1
ATOM 3494 C CA . SER A 1 440 ? 20.844 5.053 -33.993 1.00 90.44 440 SER A CA 1
ATOM 3495 C C . SER A 1 440 ? 22.171 5.790 -33.744 1.00 90.44 440 SER A C 1
ATOM 3497 O O . SER A 1 440 ? 22.681 5.843 -32.624 1.00 90.44 440 SER A O 1
ATOM 3499 N N . ARG A 1 441 ? 22.774 6.367 -34.793 1.00 87.69 441 ARG A N 1
ATOM 3500 C CA . ARG A 1 441 ? 24.108 7.000 -34.693 1.00 87.69 441 ARG A CA 1
ATOM 3501 C C . ARG A 1 441 ? 24.164 8.167 -33.701 1.00 87.69 441 ARG A C 1
ATOM 3503 O O . ARG A 1 441 ? 25.204 8.395 -33.096 1.00 87.69 441 ARG A O 1
ATOM 3510 N N . ASP A 1 442 ? 23.050 8.870 -33.535 1.00 84.25 442 ASP A N 1
ATOM 3511 C CA . ASP A 1 442 ? 22.850 9.953 -32.565 1.00 84.25 442 ASP A CA 1
ATOM 3512 C C . ASP A 1 442 ? 22.534 9.448 -31.140 1.00 84.25 442 ASP A C 1
ATOM 3514 O O . ASP A 1 442 ? 22.432 10.248 -30.214 1.00 84.25 442 ASP A O 1
ATOM 3518 N N . GLY A 1 443 ? 22.375 8.133 -30.948 1.00 82.69 443 GLY A N 1
ATOM 3519 C CA . GLY A 1 443 ? 22.094 7.503 -29.658 1.00 82.69 443 GLY A CA 1
ATOM 3520 C C . GLY A 1 443 ? 20.678 7.733 -29.127 1.00 82.69 443 GLY A C 1
ATOM 3521 O O . GLY A 1 443 ? 20.434 7.468 -27.952 1.00 82.69 443 GLY A O 1
ATOM 3522 N N . THR A 1 444 ? 19.752 8.238 -29.950 1.00 81.56 444 THR A N 1
ATOM 3523 C CA . THR A 1 444 ? 18.413 8.644 -29.492 1.00 81.56 444 THR A CA 1
ATOM 3524 C C . THR A 1 444 ? 17.354 7.549 -29.603 1.00 81.56 444 THR A C 1
ATOM 3526 O O . THR A 1 444 ? 16.352 7.609 -28.889 1.00 81.56 444 THR A O 1
ATOM 3529 N N . ARG A 1 445 ? 17.529 6.562 -30.493 1.00 86.25 445 ARG A N 1
ATOM 3530 C CA . ARG A 1 445 ? 16.506 5.554 -30.812 1.00 86.25 445 ARG A CA 1
ATOM 3531 C C . ARG A 1 445 ? 17.092 4.162 -31.019 1.00 86.25 445 ARG A C 1
ATOM 3533 O O . ARG A 1 445 ? 18.262 3.991 -31.358 1.00 86.25 445 ARG A O 1
ATOM 3540 N N . LEU A 1 446 ? 16.221 3.173 -30.856 1.00 90.88 446 LEU A N 1
ATOM 3541 C CA . LEU A 1 446 ? 16.459 1.784 -31.227 1.00 90.88 446 LEU A CA 1
ATOM 3542 C C . LEU A 1 446 ? 15.827 1.508 -32.589 1.00 90.88 446 LEU A C 1
ATOM 3544 O O . LEU A 1 446 ? 14.693 1.910 -32.838 1.00 90.88 446 LEU A O 1
ATOM 3548 N N . ILE A 1 447 ? 16.561 0.826 -33.461 1.00 91.81 447 ILE A N 1
ATOM 3549 C CA . ILE A 1 447 ? 16.119 0.449 -34.805 1.00 91.81 447 ILE A CA 1
ATOM 3550 C C . ILE A 1 447 ? 16.465 -1.018 -35.080 1.00 91.81 447 ILE A C 1
ATOM 3552 O O . ILE A 1 447 ? 17.364 -1.584 -34.460 1.00 91.81 447 ILE A O 1
ATOM 3556 N N . MET A 1 448 ? 15.749 -1.636 -36.019 1.00 94.88 448 MET A N 1
ATOM 3557 C CA . MET A 1 448 ? 15.957 -3.030 -36.421 1.00 94.88 448 MET A CA 1
ATOM 3558 C C . MET A 1 448 ? 16.503 -3.093 -37.844 1.00 94.88 448 MET A C 1
ATOM 3560 O O . MET A 1 448 ? 15.826 -2.681 -38.789 1.00 94.88 448 MET A O 1
ATOM 3564 N N . ASN A 1 449 ? 17.706 -3.642 -38.006 1.00 95.88 449 ASN A N 1
ATOM 3565 C CA . ASN A 1 449 ? 18.441 -3.605 -39.270 1.00 95.88 449 ASN A CA 1
ATOM 3566 C C . ASN A 1 449 ? 19.031 -4.965 -39.657 1.00 95.88 449 ASN A C 1
ATOM 3568 O O . ASN A 1 449 ? 19.026 -5.911 -38.869 1.00 95.88 449 ASN A O 1
ATOM 3572 N N . VAL A 1 450 ? 19.539 -5.075 -40.887 1.00 96.88 450 VAL A N 1
ATOM 3573 C CA . VAL A 1 450 ? 20.297 -6.265 -41.306 1.00 96.88 450 VAL A CA 1
ATOM 3574 C C . VAL A 1 450 ? 21.513 -6.421 -40.392 1.00 96.88 450 VAL A C 1
ATOM 3576 O O . VAL A 1 450 ? 22.197 -5.443 -40.088 1.00 96.88 450 VAL A O 1
ATOM 3579 N N . CYS A 1 451 ? 21.755 -7.645 -39.927 1.00 96.94 451 CYS A N 1
ATOM 3580 C CA . CYS A 1 451 ? 22.842 -7.936 -39.003 1.00 96.94 451 CYS A CA 1
ATOM 3581 C C . CYS A 1 451 ? 24.215 -7.696 -39.648 1.00 96.94 451 CYS A C 1
ATOM 3583 O O . CYS A 1 451 ? 24.592 -8.382 -40.595 1.00 96.94 451 CYS A O 1
ATOM 3585 N N . ASP A 1 452 ? 24.982 -6.780 -39.069 1.00 96.56 452 ASP A N 1
ATOM 3586 C CA . ASP A 1 452 ? 26.349 -6.430 -39.437 1.00 96.56 452 ASP A CA 1
ATOM 3587 C C . ASP A 1 452 ? 27.225 -6.417 -38.177 1.00 96.56 452 ASP A C 1
ATOM 3589 O O . ASP A 1 452 ? 27.104 -5.554 -37.307 1.00 96.56 452 ASP A O 1
ATOM 3593 N N . GLN A 1 453 ? 28.113 -7.406 -38.068 1.00 92.12 453 GLN A N 1
ATOM 3594 C CA . GLN A 1 453 ? 28.998 -7.561 -36.913 1.00 92.12 453 GLN A CA 1
ATOM 3595 C C . GLN A 1 453 ? 30.070 -6.459 -36.843 1.00 92.12 453 GLN A C 1
ATOM 3597 O O . GLN A 1 453 ? 30.614 -6.197 -35.768 1.00 92.12 453 GLN A O 1
ATOM 3602 N N . THR A 1 454 ? 30.378 -5.805 -37.965 1.00 94.31 454 THR A N 1
ATOM 3603 C CA . THR A 1 454 ? 31.355 -4.710 -38.019 1.00 94.31 454 THR A CA 1
ATOM 3604 C C . THR A 1 454 ? 30.773 -3.393 -37.507 1.00 94.31 454 THR A C 1
ATOM 3606 O O . THR A 1 454 ? 31.530 -2.529 -37.064 1.00 94.31 454 THR A O 1
ATOM 3609 N N . ASN A 1 455 ? 29.442 -3.260 -37.481 1.00 94.75 455 ASN A N 1
ATOM 3610 C CA . ASN A 1 455 ? 28.760 -2.073 -36.984 1.00 94.75 455 ASN A CA 1
ATOM 3611 C C . ASN A 1 455 ? 28.787 -2.024 -35.439 1.00 94.75 455 ASN A C 1
ATOM 3613 O O . ASN A 1 455 ? 28.088 -2.806 -34.786 1.00 94.75 455 ASN A O 1
ATOM 3617 N N . PRO A 1 456 ? 29.517 -1.080 -34.810 1.00 93.06 456 PRO A N 1
ATOM 3618 C CA . PRO A 1 456 ? 29.596 -0.994 -33.351 1.00 93.06 456 PRO A CA 1
ATOM 3619 C C . PRO A 1 456 ? 28.250 -0.647 -32.698 1.00 93.06 456 PRO A C 1
ATOM 3621 O O . PRO A 1 456 ? 28.044 -0.967 -31.530 1.00 93.06 456 PRO A O 1
ATOM 3624 N N . HIS A 1 457 ? 27.316 -0.049 -33.444 1.00 94.00 457 HIS A N 1
ATOM 3625 C CA . HIS A 1 457 ? 25.969 0.260 -32.966 1.00 94.00 457 HIS A CA 1
ATOM 3626 C C . HIS A 1 457 ? 25.051 -0.969 -32.879 1.00 94.00 457 HIS A C 1
ATOM 3628 O O . HIS A 1 457 ? 24.006 -0.900 -32.232 1.00 94.00 457 HIS A O 1
ATOM 3634 N N . GLN A 1 458 ? 25.445 -2.098 -33.477 1.00 95.75 458 GLN A N 1
ATOM 3635 C CA . GLN A 1 458 ? 24.787 -3.400 -33.316 1.00 95.75 458 GLN A CA 1
ATOM 3636 C C . GLN A 1 458 ? 25.474 -4.292 -32.277 1.00 95.75 458 GLN A C 1
ATOM 3638 O O . GLN A 1 458 ? 25.035 -5.419 -32.046 1.00 95.75 458 GLN A O 1
ATOM 3643 N N . GLN A 1 459 ? 26.551 -3.807 -31.650 1.00 94.50 459 GLN A N 1
ATOM 3644 C CA . GLN A 1 459 ? 27.283 -4.565 -30.648 1.00 94.50 459 GLN A CA 1
ATOM 3645 C C . GLN A 1 459 ? 26.774 -4.247 -29.236 1.00 94.50 459 GLN A C 1
ATOM 3647 O O . GLN A 1 459 ? 26.997 -3.157 -28.703 1.00 94.50 459 GLN A O 1
ATOM 3652 N N . TRP A 1 460 ? 26.138 -5.235 -28.616 1.00 92.88 460 TRP A N 1
ATOM 3653 C CA . TRP A 1 460 ? 25.546 -5.196 -27.286 1.00 92.88 460 TRP A CA 1
ATOM 3654 C C . TRP A 1 460 ? 26.302 -6.108 -26.326 1.00 92.88 460 TRP A C 1
ATOM 3656 O O . TRP A 1 460 ? 26.609 -7.251 -26.651 1.00 92.88 460 TRP A O 1
ATOM 3666 N N . LEU A 1 461 ? 26.589 -5.602 -25.131 1.00 90.19 461 LEU A N 1
ATOM 3667 C CA . LEU A 1 461 ? 27.234 -6.332 -24.051 1.00 90.19 461 LEU A CA 1
ATOM 3668 C C . LEU A 1 461 ? 26.251 -6.539 -22.907 1.00 90.19 461 LEU A C 1
ATOM 3670 O O . LEU A 1 461 ? 25.739 -5.574 -22.342 1.00 90.19 461 LEU A O 1
ATOM 3674 N N . VAL A 1 462 ? 26.046 -7.798 -22.540 1.00 87.12 462 VAL A N 1
ATOM 3675 C CA . VAL A 1 462 ? 25.258 -8.208 -21.375 1.00 87.12 462 VAL A CA 1
ATOM 3676 C C . VAL A 1 462 ? 26.230 -8.469 -20.217 1.00 87.12 462 VAL A C 1
ATOM 3678 O O . VAL A 1 462 ? 27.029 -9.397 -20.297 1.00 87.12 462 VAL A O 1
ATOM 3681 N N . GLN A 1 463 ? 26.197 -7.627 -19.176 1.00 81.38 463 GLN A N 1
ATOM 3682 C CA . GLN A 1 463 ? 27.226 -7.544 -18.119 1.00 81.38 463 GLN A CA 1
ATOM 3683 C C . GLN A 1 463 ? 27.608 -8.894 -17.453 1.00 81.38 463 GLN A C 1
ATOM 3685 O O . GLN A 1 463 ? 28.727 -9.361 -17.616 1.00 81.38 463 GLN A O 1
ATOM 3690 N N . GLU A 1 464 ? 26.699 -9.540 -16.733 1.00 77.00 464 GLU A N 1
ATOM 3691 C CA . GLU A 1 464 ? 26.810 -10.860 -16.085 1.00 77.00 464 GLU A CA 1
ATOM 3692 C C . GLU A 1 464 ? 26.289 -11.999 -16.997 1.00 77.00 464 GLU A C 1
ATOM 3694 O O . GLU A 1 464 ? 25.446 -12.806 -16.590 1.00 77.00 464 GLU A O 1
ATOM 3699 N N . PHE A 1 465 ? 26.690 -12.044 -18.272 1.00 77.38 465 PHE A N 1
ATOM 3700 C CA . PHE A 1 465 ? 26.318 -13.162 -19.151 1.00 77.38 465 PHE A CA 1
ATOM 3701 C C . PHE A 1 465 ? 27.053 -14.450 -18.748 1.00 77.38 465 PHE A C 1
ATOM 3703 O O . PHE A 1 465 ? 28.278 -14.532 -18.832 1.00 77.38 465 PHE A O 1
ATOM 3710 N N . ASN A 1 466 ? 26.310 -15.490 -18.354 1.00 76.56 466 ASN A N 1
ATOM 3711 C CA . ASN A 1 466 ? 26.888 -16.781 -17.975 1.00 76.56 466 ASN A CA 1
ATOM 3712 C C . ASN A 1 466 ? 26.902 -17.756 -19.161 1.00 76.56 466 ASN A C 1
ATOM 3714 O O . ASN A 1 466 ? 25.906 -18.415 -19.467 1.00 76.56 466 ASN A O 1
ATOM 3718 N N . GLN A 1 467 ? 28.065 -17.882 -19.800 1.00 76.00 467 GLN A N 1
ATOM 3719 C CA . GLN A 1 467 ? 28.250 -18.755 -20.958 1.00 76.00 467 GLN A CA 1
ATOM 3720 C C . GLN A 1 467 ? 28.005 -20.240 -20.638 1.00 76.00 467 GLN A C 1
ATOM 3722 O O . GLN A 1 467 ? 27.449 -20.957 -21.466 1.00 76.00 467 GLN A O 1
ATOM 3727 N N . THR A 1 468 ? 28.403 -20.718 -19.457 1.00 74.69 468 THR A N 1
ATOM 3728 C CA . THR A 1 468 ? 28.239 -22.127 -19.058 1.00 74.69 468 THR A CA 1
ATOM 3729 C C . THR A 1 468 ? 26.763 -22.499 -18.949 1.00 74.69 468 THR A C 1
ATOM 3731 O O . THR A 1 468 ? 26.344 -23.514 -19.504 1.00 74.69 468 THR A O 1
ATOM 3734 N N . LEU A 1 469 ? 25.960 -21.642 -18.313 1.00 69.44 469 LEU A N 1
ATOM 3735 C CA . LEU A 1 469 ? 24.509 -21.827 -18.224 1.00 69.44 469 LEU A CA 1
ATOM 3736 C C . LEU A 1 469 ? 23.847 -21.704 -19.598 1.00 69.44 469 LEU A C 1
ATOM 3738 O O . LEU A 1 469 ? 23.006 -22.529 -19.945 1.00 69.44 469 LEU A O 1
ATOM 3742 N N . ALA A 1 470 ? 24.266 -20.738 -20.418 1.00 71.06 470 ALA A N 1
ATOM 3743 C CA . ALA A 1 470 ? 23.742 -20.598 -21.774 1.00 71.06 470 ALA A CA 1
ATOM 3744 C C . ALA A 1 470 ? 23.996 -21.858 -22.626 1.00 71.06 470 ALA A C 1
ATOM 3746 O O . ALA A 1 470 ? 23.105 -22.289 -23.356 1.00 71.06 470 ALA A O 1
ATOM 3747 N N . LYS A 1 471 ? 25.159 -22.516 -22.478 1.00 72.88 471 LYS A N 1
ATOM 3748 C CA . LYS A 1 471 ? 25.429 -23.823 -23.109 1.00 72.88 471 LYS A CA 1
ATOM 3749 C C . LYS A 1 471 ? 24.526 -24.925 -22.553 1.00 72.88 471 LYS A C 1
ATOM 3751 O O . LYS A 1 471 ? 23.964 -25.688 -23.333 1.00 72.88 471 LYS A O 1
ATOM 3756 N N . GLN A 1 472 ? 24.369 -25.001 -21.229 1.00 73.06 472 GLN A N 1
ATOM 3757 C CA . GLN A 1 472 ? 23.519 -25.999 -20.569 1.00 73.06 472 GLN A CA 1
ATOM 3758 C C . GLN A 1 472 ? 22.066 -25.941 -21.066 1.00 73.06 472 GLN A C 1
ATOM 3760 O O . GLN A 1 472 ? 21.462 -26.981 -21.317 1.00 73.06 472 GLN A O 1
ATOM 3765 N N . TYR A 1 473 ? 21.531 -24.734 -21.260 1.00 66.06 473 TYR A N 1
ATOM 3766 C CA . TYR A 1 473 ? 20.171 -24.513 -21.759 1.00 66.06 473 TYR A CA 1
ATOM 3767 C C . TYR A 1 473 ? 20.066 -24.440 -23.291 1.00 66.06 473 TYR A C 1
ATOM 3769 O O . TYR A 1 473 ? 18.995 -24.135 -23.804 1.00 66.06 473 TYR A O 1
ATOM 3777 N N . LYS A 1 474 ? 21.142 -24.748 -24.034 1.00 68.62 474 LYS A N 1
ATOM 3778 C CA . LYS A 1 474 ? 21.178 -24.739 -25.512 1.00 68.62 474 LYS A CA 1
ATOM 3779 C C . LYS A 1 474 ? 20.793 -23.384 -26.136 1.00 68.62 474 LYS A C 1
ATOM 3781 O O . LYS A 1 474 ? 20.111 -23.335 -27.155 1.00 68.62 474 LYS A O 1
ATOM 3786 N N . LEU A 1 475 ? 21.244 -22.289 -25.522 1.00 64.88 475 LEU A N 1
ATOM 3787 C CA . LEU A 1 475 ? 20.988 -20.905 -25.951 1.00 64.88 475 LEU A CA 1
ATOM 3788 C C . LEU A 1 475 ? 22.115 -20.302 -26.813 1.00 64.88 475 LEU A C 1
ATOM 3790 O O . LEU A 1 475 ? 22.006 -19.146 -27.221 1.00 64.88 475 LEU A O 1
ATOM 3794 N N . LEU A 1 476 ? 23.201 -21.050 -27.049 1.00 60.06 476 LEU A N 1
ATOM 3795 C CA . LEU A 1 476 ? 24.396 -20.624 -27.794 1.00 60.06 476 LEU A CA 1
ATOM 3796 C C . LEU A 1 476 ? 24.538 -21.309 -29.148 1.00 60.06 476 LEU A C 1
ATOM 3798 O O . LEU A 1 476 ? 24.183 -22.506 -29.236 1.00 60.06 476 LEU A O 1
#

Foldseek 3Di:
DDDDDDDDDDDDDDFDDPDVLLLQAFEKEFAPDDDDDDDDDDDDDDDDPDDDPPPPDPPPPPPDDDDDDDWDADPVRQTDFDCPLDDPPFQQADDDDCPFACAQLDFADDDLVPDDPVLVCLQVVCCVQAVFRLSSLSRHHLHHAHHPDGDPSNVPDDFDPDFFAEEEEEEDAQDRPSQLSSAVCLCVVQPDPRRYQAYEYEYQDHDDPCVPPVVVSVCVSPPRYDYHYDPHRPDDVVSLVVSVVPDDTPHYHYDYSRIHGHHPNVRSQRRVCVVPVVDDDDGHYWYQHRYGRRTGDDDSVVDDDDPFDWDPDDPFIWTFDWDAAPDPGTDRDTDRPPPAFFFFWWFQADPTFWTFFFDCPDPDLWGATAIDGNDVPRDRRTWGQDLLQFTDDRQWTFFDPPDATTIDGDHSPAQRRHWAQPPVLQWIARPNVRWTWFQPNVRTGIDTHHDDSPDSRRHIDRPSHDPVVCVVSVRD

Organism: NCBI:txid387005

Sequence (476 aa):
SVKTATVGELTSSGIATCSSNDCCYSLLIWISSMRHSKVELPEIRKIEGFGPPISIEPAIEEKFPVRDIDMRIDERNIPMPNKALFSKDSPIYKSGDKNQAGEGGKAVVINRNELSLTEKRIYDDGFEKNAFNQYVSDMISIHRSLPSYIDEDCKTEKYDSDLPNTSVIICFHNEAWSVLLRTVHSVLERTRENLLAEIILVDDFSDMTHLKADLEIYMRQFPKVRILRLEKREGLIRARIKGAAISKGSVITYLDSHCECLEGWIEPLLDRIKKNPKTVVCPVIDVIDDNTFEYHYSKAYFTNIRNKGEVAGAVIQYCLDGEVGEDIQKVVIAFPCHKSGGNQIRNKGGGSSNCLDWTSRGKRKSAALGLYWCHKKGGNQFWLLSKDGEIRRDESCIDYAGADVMVYPCHGLKGNQEWKYLFYKNQILHVITNKCLEMSRDGTRLIMNVCDQTNPHQQWLVQEFNQTLAKQYKLL

Mean predicted aligned error: 16.88 Å